Protein AF-W7ADB8-F1 (afdb_monomer)

Nearest PDB structures (foldseek):
  5okf-assembly1_A  TM=3.160E-01  e=1.031E+00  Homo sapiens
  8c2e-assembly1_A  TM=2.616E-01  e=1.172E+00  Homo sapiens
  6rrk-assembly2_A  TM=3.086E-01  e=1.955E+00  Homo sapiens
  6rrk-assembly1_B  TM=2.622E-01  e=8.690E+00  Homo sapiens

Radius of gyration: 23.46 Å; Cα contacts (8 Å, |Δi|>4): 551; chains: 1; bounding box: 58×45×73 Å

Solvent-accessible surface area (backbone atoms only — not comparable to full-atom values): 24424 Å² total; per-residue (Å²): 127,74,38,64,65,60,37,51,50,54,52,46,56,50,61,74,73,56,75,55,58,74,57,47,20,70,61,51,22,56,53,50,51,50,46,32,36,76,33,53,74,40,84,72,52,72,73,53,43,41,36,67,74,57,34,85,65,29,56,70,52,62,72,45,57,73,71,49,43,54,48,51,52,50,49,43,67,69,68,69,53,74,54,68,70,46,98,74,34,48,61,54,51,30,51,48,23,47,48,47,26,52,38,13,61,35,67,42,84,71,62,63,63,59,52,37,52,52,47,52,47,37,45,52,51,50,52,55,52,51,63,76,42,48,90,50,48,41,55,64,93,74,69,91,62,70,91,52,40,48,74,34,50,57,23,30,36,30,57,90,75,52,83,66,66,57,70,52,51,46,48,25,40,23,24,39,35,43,22,50,49,36,26,66,64,54,83,44,74,58,51,54,51,41,49,47,45,46,59,68,53,45,68,64,37,83,68,41,66,41,59,35,45,19,44,35,52,37,25,51,51,30,35,53,46,46,46,38,69,46,62,41,87,46,66,70,56,52,49,50,58,60,71,45,44,44,61,47,48,48,36,30,68,71,21,55,90,56,52,51,75,52,45,48,52,46,40,46,45,30,54,45,52,40,44,69,70,70,45,89,43,67,68,63,64,67,62,35,50,72,69,48,47,51,53,52,49,54,54,67,65,53,77,61,74,62,61,65,99,72,82,69,90,48,66,68,59,52,49,53,31,52,54,41,38,77,67,72,54,57,41,40,89,42,78,47,76,56,81,80,45,71,39,58,35,29,12,75,88,73,30,30,35,52,43,83,59,47,57,93,62,59,48,78,78,44,83,93,64,46,42,30,68,60,48,50,53,50,53,51,34,48,70,76,62,31,46,51,30,37,50,59,58,54,85,43,42,69,41,51,76,32,92,93,39,23,62,61,44,43,53,54,23,68,77,61,60,42,60,61,64,64,64,79,79,69,46,65,95,87,70,72,80,78,79,76,87,124

Mean predicted aligned error: 8.96 Å

Organism: NCBI:txid1237626

pLDDT: mean 80.41, std 14.36, range [29.03, 97.69]

Sequence (438 aa):
MKDINGLKSAILNYADSVEDLVQSRKEHEAKVKAIFEEYWGGYPKEDEMVRVCMGSRGKDILNAELANIKRYVQDRHASGNKSEVEKGNEQHFLHRTKFLKFLTTCGIRVPSKVLLYYVLEAVTQLRIHLERNKGDIIKHDAVTKREKYVRINSYYYDQEKVHIPFMSLYRSLSNVLYSVSENRIESIETYEHVRDEVVQNYMNIDDVMRKAPAFLNISVFFFLVNSYIYLGKNIKLKNICIDVLNPYVSAISEDEMNISSDDTFYLILALRLYFSSFSYNSEILNQLSTYNKHFVSSILSLPNQSDGLYTDQNAKYVYITEFLNRQDKSVELKKVYVPPFGYSLTSLKNLTVYILDSAGQYYANEVATLRSCVFWRYYLAAKDGFTLVRLCQKEDYADLFTEGKRDEVLQTAISKDYIYDCDELVRPPGHKHAEGKG

Secondary structure (DSSP, 8-state):
---HHHHHHHHHHHHHH-SSTTTSHHHHHHHHHHHHHHHHSSPPPHHHHHHHHH-TTHHHHHTS-HHHHHHHHHHHHHTT---TTSTTHHHHHHHHHHHHHHHHHTT-PPPHHHHHHHHHHHHHHHHHHHHHTTTTEEEGGG-S-GGGEEEETTEEEETTT--S-HHHHHHHHHHHHHHHHHS---SSHHHHHHHHHIIIIITTSTTHHHHS-HHHHHHHHHHHHHHHHHS---HHHHHHHHHHHHHHHHHHHTTGGG--HHHHHHHHHHHHHHHHHH-S-HHHHHHS-HHHHHHHHHHHHS--TTS-S--S--HHHHHHHHHHHHTT---B---EEETTEEES-EETTTTEEEE---GGG--SS-TTT--HHHHHHHHHHHHTTPEEEESS-TTTTTGGGSTTTHHHHHHHHHHHT-B---GGGTSPTT--------

Structure (mmCIF, N/CA/C/O backbone):
data_AF-W7ADB8-F1
#
_entry.id   AF-W7ADB8-F1
#
loop_
_atom_site.group_PDB
_atom_site.id
_atom_site.type_symbol
_atom_site.label_atom_id
_atom_site.label_alt_id
_atom_site.label_comp_id
_atom_site.label_asym_id
_atom_site.label_entity_id
_atom_site.label_seq_id
_atom_site.pdbx_PDB_ins_code
_atom_site.Cartn_x
_atom_site.Cartn_y
_atom_site.Cartn_z
_atom_site.occupancy
_atom_site.B_iso_or_equiv
_atom_site.auth_seq_id
_atom_site.auth_comp_id
_atom_site.auth_asym_id
_atom_site.auth_atom_id
_atom_site.pdbx_PDB_model_num
ATOM 1 N N . MET A 1 1 ? 30.240 9.112 12.925 1.00 58.06 1 MET A N 1
ATOM 2 C CA . MET A 1 1 ? 29.582 8.298 13.977 1.00 58.06 1 MET A CA 1
ATOM 3 C C . MET A 1 1 ? 28.116 8.193 13.586 1.00 58.06 1 MET A C 1
ATOM 5 O O . MET A 1 1 ? 27.571 9.216 13.210 1.00 58.06 1 MET A O 1
ATOM 9 N N . LYS A 1 2 ? 27.512 6.996 13.566 1.00 81.62 2 LYS A N 1
ATOM 10 C CA . LYS A 1 2 ? 26.126 6.813 13.087 1.00 81.62 2 LYS A CA 1
ATOM 11 C C . LYS A 1 2 ? 25.137 7.461 14.065 1.00 81.62 2 LYS A C 1
ATOM 13 O O . LYS A 1 2 ? 25.035 6.987 15.197 1.00 81.62 2 LYS A O 1
ATOM 18 N N . ASP A 1 3 ? 24.422 8.503 13.640 1.00 85.69 3 ASP A N 1
ATOM 19 C CA . ASP A 1 3 ? 23.448 9.221 14.474 1.00 85.69 3 ASP A CA 1
ATOM 20 C C . ASP A 1 3 ? 22.011 8.777 14.157 1.00 85.69 3 ASP A C 1
ATOM 22 O O . ASP A 1 3 ? 21.367 9.272 13.236 1.00 85.69 3 ASP A O 1
ATOM 26 N N . ILE A 1 4 ? 21.493 7.823 14.942 1.00 87.12 4 ILE A N 1
ATOM 27 C CA . ILE A 1 4 ? 20.123 7.297 14.782 1.00 87.12 4 ILE A CA 1
ATOM 28 C C . ILE A 1 4 ? 19.074 8.381 15.038 1.00 87.12 4 ILE A C 1
ATOM 30 O O . ILE A 1 4 ? 18.033 8.392 14.381 1.00 87.12 4 ILE A O 1
ATOM 34 N N . ASN A 1 5 ? 19.304 9.241 16.029 1.00 87.38 5 ASN A N 1
ATOM 35 C CA . ASN A 1 5 ? 18.296 10.201 16.458 1.00 87.38 5 ASN A CA 1
ATOM 36 C C . ASN A 1 5 ? 18.239 11.373 15.478 1.00 87.38 5 ASN A C 1
ATOM 38 O O . ASN A 1 5 ? 17.141 11.742 15.067 1.00 87.38 5 ASN A O 1
ATOM 42 N N . GLY A 1 6 ? 19.394 11.882 15.037 1.00 89.81 6 GLY A N 1
ATOM 43 C CA . GLY A 1 6 ? 19.478 12.862 13.954 1.00 89.81 6 GLY A CA 1
ATOM 44 C C . GLY A 1 6 ? 18.850 12.345 12.663 1.00 89.81 6 GLY A C 1
ATOM 45 O O . GLY A 1 6 ? 17.984 13.013 12.106 1.00 89.81 6 GLY A O 1
ATOM 46 N N . LEU A 1 7 ? 19.169 11.106 12.263 1.00 91.88 7 LEU A N 1
ATOM 47 C CA . LEU A 1 7 ? 18.576 10.449 11.093 1.00 91.88 7 LEU A CA 1
ATOM 48 C C . LEU A 1 7 ? 17.040 10.415 11.160 1.00 91.88 7 LEU A C 1
ATOM 50 O O . LEU A 1 7 ? 16.361 10.804 10.211 1.00 91.88 7 LEU A O 1
ATOM 54 N N . LYS A 1 8 ? 16.475 9.941 12.279 1.00 91.31 8 LYS A N 1
ATOM 55 C CA . LYS A 1 8 ? 15.016 9.851 12.456 1.00 91.31 8 LYS A CA 1
ATOM 56 C C . LYS A 1 8 ? 14.352 11.214 12.403 1.00 91.31 8 LYS A C 1
ATOM 58 O O . LYS A 1 8 ? 13.340 11.357 11.724 1.00 91.31 8 LYS A O 1
ATOM 63 N N . SER A 1 9 ? 14.913 12.186 13.116 1.00 91.69 9 SER A N 1
ATOM 64 C CA . SER A 1 9 ? 14.389 13.547 13.155 1.00 91.69 9 SER A CA 1
ATOM 65 C C . SER A 1 9 ? 14.440 14.192 11.774 1.00 91.69 9 SER A C 1
ATOM 67 O O . SER A 1 9 ? 13.451 14.774 11.351 1.00 91.69 9 SER A O 1
ATOM 69 N N . ALA A 1 10 ? 15.534 14.028 11.025 1.00 93.12 10 ALA A N 1
ATOM 70 C CA . ALA A 1 10 ? 15.657 14.555 9.668 1.00 93.12 10 ALA A CA 1
ATOM 71 C C . ALA A 1 10 ? 14.612 13.951 8.714 1.00 93.12 10 ALA A C 1
ATOM 73 O O . ALA A 1 10 ? 13.956 14.683 7.975 1.00 93.12 10 ALA A O 1
ATOM 74 N N . ILE A 1 11 ? 14.410 12.629 8.764 1.00 92.75 11 ILE A N 1
ATOM 75 C CA . ILE A 1 11 ? 13.408 11.948 7.933 1.00 92.75 11 ILE A CA 1
ATOM 76 C C . ILE A 1 11 ? 11.986 12.360 8.328 1.00 92.75 11 ILE A C 1
ATOM 78 O O . ILE A 1 11 ? 11.174 12.619 7.447 1.00 92.75 11 ILE A O 1
ATOM 82 N N . LEU A 1 12 ? 11.673 12.437 9.625 1.00 91.88 12 LEU A N 1
ATOM 83 C CA . LEU A 1 12 ? 10.344 12.842 10.092 1.00 91.88 12 LEU A CA 1
ATOM 84 C C . LEU A 1 12 ? 10.041 14.308 9.770 1.00 91.88 12 LEU A C 1
ATOM 86 O O . LEU A 1 12 ? 8.970 14.584 9.245 1.00 91.88 12 LEU A O 1
ATOM 90 N N . ASN A 1 13 ? 10.997 15.216 9.978 1.00 92.94 13 ASN A N 1
ATOM 91 C CA . ASN A 1 13 ? 10.845 16.625 9.610 1.00 92.94 13 ASN A CA 1
ATOM 92 C C . ASN A 1 13 ? 10.606 16.783 8.105 1.00 92.94 13 ASN A C 1
ATOM 94 O O . ASN A 1 13 ? 9.764 17.573 7.685 1.00 92.94 13 ASN A O 1
ATOM 98 N N . TYR A 1 14 ? 11.319 16.008 7.281 1.00 93.19 14 TYR A N 1
ATOM 99 C CA . TYR A 1 14 ? 11.064 15.990 5.846 1.00 93.19 14 TYR A CA 1
ATOM 100 C C . TYR A 1 14 ? 9.671 15.428 5.531 1.00 93.19 14 TYR A C 1
ATOM 102 O O . TYR A 1 14 ? 8.937 16.032 4.756 1.00 93.19 14 TYR A O 1
ATOM 110 N N . ALA A 1 15 ? 9.264 14.340 6.188 1.00 88.38 15 ALA A N 1
ATOM 111 C CA . ALA A 1 15 ? 7.934 13.753 6.039 1.00 88.38 15 ALA A CA 1
ATOM 112 C C . ALA A 1 15 ? 6.794 14.691 6.467 1.00 88.38 15 ALA A C 1
ATOM 114 O O . ALA A 1 15 ? 5.682 14.558 5.966 1.00 88.38 15 ALA A O 1
ATOM 115 N N . ASP A 1 16 ? 7.043 15.614 7.396 1.00 88.19 16 ASP A N 1
ATOM 116 C CA . ASP A 1 16 ? 6.096 16.660 7.796 1.00 88.19 16 ASP A CA 1
ATOM 117 C C . ASP A 1 16 ? 6.007 17.804 6.772 1.00 88.19 16 ASP A C 1
ATOM 119 O O . ASP A 1 16 ? 4.997 18.498 6.730 1.00 88.19 16 ASP A O 1
ATOM 123 N N . SER A 1 17 ? 7.034 17.992 5.936 1.00 86.75 17 SER A N 1
ATOM 124 C CA . SER A 1 17 ? 7.093 19.056 4.919 1.00 86.75 17 SER A CA 1
ATOM 125 C C . SER A 1 17 ? 6.595 18.654 3.527 1.00 86.75 17 SER A C 1
ATOM 127 O O . SER A 1 17 ? 6.564 19.490 2.628 1.00 86.75 17 SER A O 1
ATOM 129 N N . VAL A 1 18 ? 6.271 17.376 3.326 1.00 85.25 18 VAL A N 1
ATOM 130 C CA . VAL A 1 18 ? 5.942 16.813 2.013 1.00 85.25 18 VAL A CA 1
ATOM 131 C C . VAL A 1 18 ? 4.432 16.668 1.855 1.00 85.25 18 VAL A C 1
ATOM 133 O O . VAL A 1 18 ? 3.766 16.065 2.695 1.00 85.25 18 VAL A O 1
ATOM 136 N N . GLU A 1 19 ? 3.925 17.158 0.728 1.00 75.38 19 GLU A N 1
ATOM 137 C CA . GLU A 1 19 ? 2.593 16.852 0.207 1.00 75.38 19 GLU A CA 1
ATOM 138 C C . GLU A 1 19 ? 2.703 15.782 -0.895 1.00 75.38 19 GLU A C 1
ATOM 140 O O . GLU A 1 19 ? 3.759 15.624 -1.508 1.00 75.38 19 GLU A O 1
ATOM 145 N N . ASP A 1 20 ? 1.629 15.023 -1.128 1.00 74.44 20 ASP A N 1
ATOM 146 C CA . ASP A 1 20 ? 1.529 14.019 -2.204 1.00 74.44 20 ASP A CA 1
ATOM 147 C C . ASP A 1 20 ? 2.674 12.987 -2.254 1.00 74.44 20 ASP A C 1
ATOM 149 O O . ASP A 1 20 ? 3.171 12.605 -3.324 1.00 74.44 20 ASP A O 1
ATOM 153 N N . LEU A 1 21 ? 3.059 12.477 -1.078 1.00 81.44 21 LEU A N 1
ATOM 154 C CA . LEU A 1 21 ? 4.158 11.525 -0.881 1.00 81.44 21 LEU A CA 1
ATOM 155 C C . LEU A 1 21 ? 4.112 10.353 -1.868 1.00 81.44 21 LEU A C 1
ATOM 157 O O . LEU A 1 21 ? 5.137 9.891 -2.372 1.00 81.44 21 LEU A O 1
ATOM 161 N N . VAL A 1 22 ? 2.919 9.829 -2.126 1.00 80.44 22 VAL A N 1
ATOM 162 C CA . VAL A 1 22 ? 2.746 8.626 -2.937 1.00 80.44 22 VAL A CA 1
ATOM 163 C C . VAL A 1 22 ? 2.912 8.918 -4.433 1.00 80.44 22 VAL A C 1
ATOM 165 O O . VAL A 1 22 ? 3.391 8.053 -5.178 1.00 80.44 22 VAL A O 1
ATOM 168 N N . GLN A 1 23 ? 2.566 10.133 -4.867 1.00 74.44 23 GLN A N 1
ATOM 169 C CA . GLN A 1 23 ? 2.666 10.581 -6.259 1.00 74.44 23 GLN A CA 1
ATOM 170 C C . GLN A 1 23 ? 4.117 10.922 -6.622 1.00 74.44 23 GLN A C 1
ATOM 172 O O . GLN A 1 23 ? 4.631 10.466 -7.643 1.00 74.44 23 GLN A O 1
ATOM 177 N N . SER A 1 24 ? 4.819 11.610 -5.720 1.00 75.19 24 SER A N 1
ATOM 178 C CA . SER A 1 24 ? 6.210 12.048 -5.899 1.00 75.19 24 SER A CA 1
ATOM 179 C C . SER A 1 24 ? 7.231 11.119 -5.229 1.00 75.19 24 SER A C 1
ATOM 181 O O . SER A 1 24 ? 8.389 11.480 -5.015 1.00 75.19 24 SER A O 1
ATOM 183 N N . ARG A 1 25 ? 6.847 9.862 -4.952 1.00 81.50 25 ARG A N 1
ATOM 184 C CA . ARG A 1 25 ? 7.648 8.877 -4.193 1.00 81.50 25 ARG A CA 1
ATOM 185 C C . ARG A 1 25 ? 9.099 8.712 -4.665 1.00 81.50 25 ARG A C 1
ATOM 187 O O . ARG A 1 25 ? 9.971 8.400 -3.860 1.00 81.50 25 ARG A O 1
ATOM 194 N N . LYS A 1 26 ? 9.370 8.921 -5.960 1.00 76.31 26 LYS A N 1
ATOM 195 C CA . LYS A 1 26 ? 10.722 8.846 -6.549 1.00 76.31 26 LYS A CA 1
ATOM 196 C C . LYS A 1 26 ? 11.628 9.979 -6.060 1.00 76.31 26 LYS A C 1
ATOM 198 O O . LYS A 1 26 ? 12.789 9.743 -5.737 1.00 76.31 26 LYS A O 1
ATOM 203 N N . GLU A 1 27 ? 11.102 11.200 -6.015 1.00 82.44 27 GLU A N 1
ATOM 204 C CA . GLU A 1 27 ? 11.827 12.366 -5.507 1.00 82.44 27 GLU A CA 1
ATOM 205 C C . GLU A 1 27 ? 12.111 12.199 -4.012 1.00 82.44 27 GLU A C 1
ATOM 207 O O . GLU A 1 27 ? 13.248 12.361 -3.560 1.00 82.44 27 GLU A O 1
ATOM 212 N N . HIS A 1 28 ? 11.092 11.776 -3.263 1.00 86.62 28 HIS A N 1
ATOM 213 C CA . HIS A 1 28 ? 11.204 11.570 -1.823 1.00 86.62 28 HIS A CA 1
ATOM 214 C C . HIS A 1 28 ? 12.206 10.476 -1.475 1.00 86.62 28 HIS A C 1
ATOM 216 O O . HIS A 1 28 ? 13.013 10.654 -0.567 1.00 86.62 28 HIS A O 1
ATOM 222 N N . GLU A 1 29 ? 12.247 9.383 -2.232 1.00 86.31 29 GLU A N 1
ATOM 223 C CA . GLU A 1 29 ? 13.272 8.361 -2.055 1.00 86.31 29 GLU A CA 1
ATOM 224 C C . GLU A 1 29 ? 14.688 8.913 -2.222 1.00 86.31 29 GLU A C 1
ATOM 226 O O . GLU A 1 29 ? 15.544 8.643 -1.377 1.00 86.31 29 GLU A O 1
ATOM 231 N N . ALA A 1 30 ? 14.958 9.651 -3.305 1.00 84.88 30 ALA A N 1
ATOM 232 C CA . ALA A 1 30 ? 16.285 10.211 -3.547 1.00 84.88 30 ALA A CA 1
ATOM 233 C C . ALA A 1 30 ? 16.707 11.113 -2.380 1.00 84.88 30 ALA A C 1
ATOM 235 O O . ALA A 1 30 ? 17.837 11.021 -1.892 1.00 84.88 30 ALA A O 1
ATOM 236 N N . LYS A 1 31 ? 15.766 11.916 -1.870 1.00 90.12 31 LYS A N 1
ATOM 237 C CA . LYS A 1 31 ? 15.990 12.758 -0.698 1.00 90.12 31 LYS A CA 1
ATOM 238 C C . LYS A 1 31 ? 16.273 11.934 0.558 1.00 90.12 31 LYS A C 1
ATOM 240 O O . LYS A 1 31 ? 17.243 12.218 1.254 1.00 90.12 31 LYS A O 1
ATOM 245 N N . VAL A 1 32 ? 15.487 10.897 0.841 1.00 89.94 32 VAL A N 1
ATOM 246 C CA . VAL A 1 32 ? 15.683 10.057 2.032 1.00 89.94 32 VAL A CA 1
ATOM 247 C C . VAL A 1 32 ? 16.995 9.281 1.958 1.00 89.94 32 VAL A C 1
ATOM 249 O O . VAL A 1 32 ? 17.701 9.192 2.958 1.00 89.94 32 VAL A O 1
ATOM 252 N N . LYS A 1 33 ? 17.377 8.770 0.784 1.00 88.25 33 LYS A N 1
ATOM 253 C CA . LYS A 1 33 ? 18.684 8.131 0.580 1.00 88.25 33 LYS A CA 1
ATOM 254 C C . LYS A 1 33 ? 19.840 9.091 0.845 1.00 88.25 33 LYS A C 1
ATOM 256 O O . LYS A 1 33 ? 20.799 8.687 1.492 1.00 88.25 33 LYS A O 1
ATOM 261 N N . ALA A 1 34 ? 19.730 10.351 0.423 1.00 89.56 34 ALA A N 1
ATOM 262 C CA . ALA A 1 34 ? 20.723 11.373 0.752 1.00 89.56 34 ALA A CA 1
ATOM 263 C C . ALA A 1 34 ? 20.801 11.636 2.268 1.00 89.56 34 ALA A C 1
ATOM 265 O O . ALA A 1 34 ? 21.897 11.748 2.807 1.00 89.56 34 ALA A O 1
ATOM 266 N N . ILE A 1 35 ? 19.661 11.649 2.972 1.00 93.31 35 ILE A N 1
ATOM 267 C CA . ILE A 1 35 ? 19.635 11.758 4.441 1.00 93.31 35 ILE A CA 1
ATOM 268 C C . ILE A 1 35 ? 20.310 10.532 5.091 1.00 93.31 35 ILE A C 1
ATOM 270 O O . ILE A 1 35 ? 21.076 10.676 6.042 1.00 93.31 35 ILE A O 1
ATOM 274 N N . PHE A 1 36 ? 20.085 9.316 4.582 1.00 91.44 36 PHE A N 1
ATOM 275 C CA . PHE A 1 36 ? 20.822 8.135 5.051 1.00 91.44 36 PHE A CA 1
ATOM 276 C C . PHE A 1 36 ? 22.328 8.263 4.805 1.00 91.44 36 PHE A C 1
ATOM 278 O O . PHE A 1 36 ? 23.111 7.950 5.696 1.00 91.44 36 PHE A O 1
ATOM 285 N N . GLU A 1 37 ? 22.746 8.749 3.639 1.00 90.06 37 GLU A N 1
ATOM 286 C CA . GLU A 1 37 ? 24.164 8.971 3.347 1.00 90.06 37 GLU A CA 1
ATOM 287 C C . GLU A 1 37 ? 24.796 9.950 4.351 1.00 90.06 37 GLU A C 1
ATOM 289 O O . GLU A 1 37 ? 25.823 9.637 4.950 1.00 90.06 37 GLU A O 1
ATOM 294 N N . GLU A 1 38 ? 24.133 11.075 4.628 1.00 92.38 38 GLU A N 1
ATOM 295 C CA . GLU A 1 38 ? 24.606 12.119 5.547 1.00 92.38 38 GLU A CA 1
ATOM 296 C C . GLU A 1 38 ? 24.726 11.634 7.006 1.00 92.38 38 GLU A C 1
ATOM 298 O O . GLU A 1 38 ? 25.762 11.824 7.644 1.00 92.38 38 GLU A O 1
ATOM 303 N N . TYR A 1 39 ? 23.688 10.982 7.545 1.00 90.75 39 TYR A N 1
ATOM 304 C CA . TYR A 1 39 ? 23.617 10.635 8.977 1.00 90.75 39 TYR A CA 1
ATOM 305 C C . TYR A 1 39 ? 24.101 9.210 9.298 1.00 90.75 39 TYR A C 1
ATOM 307 O O . TYR A 1 39 ? 24.416 8.894 10.455 1.00 90.75 39 TYR A O 1
ATOM 315 N N . TRP A 1 40 ? 24.149 8.324 8.298 1.00 87.88 40 TRP A N 1
ATOM 316 C CA . TRP A 1 40 ? 24.483 6.903 8.458 1.00 87.88 40 TRP A CA 1
ATOM 317 C C . TRP A 1 40 ? 25.748 6.465 7.709 1.00 87.88 40 TRP A C 1
ATOM 319 O O . TRP A 1 40 ? 26.310 5.423 8.066 1.00 87.88 40 TRP A O 1
ATOM 329 N N . GLY A 1 41 ? 26.219 7.247 6.728 1.00 85.38 41 GLY A N 1
ATOM 330 C CA . GLY A 1 41 ? 27.351 6.892 5.864 1.00 85.38 41 GLY A CA 1
ATOM 331 C C . GLY A 1 41 ? 27.033 5.739 4.910 1.00 85.38 41 GLY A C 1
ATOM 332 O O . GLY A 1 41 ? 27.868 4.855 4.719 1.00 85.38 41 GLY A O 1
ATOM 333 N N . GLY A 1 42 ? 25.789 5.680 4.431 1.00 84.44 42 GLY A N 1
ATOM 334 C CA . GLY A 1 42 ? 25.303 4.658 3.507 1.00 84.44 42 GLY A CA 1
ATOM 335 C C . GLY A 1 42 ? 23.965 4.046 3.914 1.00 84.44 42 GLY A C 1
ATOM 336 O O . GLY A 1 42 ? 23.373 4.376 4.943 1.00 84.44 42 GLY A O 1
ATOM 337 N N . TYR A 1 43 ? 23.480 3.107 3.104 1.00 81.56 43 TYR A N 1
ATOM 338 C CA . TYR A 1 43 ? 22.216 2.420 3.366 1.00 81.56 43 TYR A CA 1
ATOM 339 C C . TYR A 1 43 ? 22.367 1.348 4.469 1.00 81.56 43 TYR A C 1
ATOM 341 O O . TYR A 1 43 ? 23.327 0.570 4.424 1.00 81.56 43 TYR A O 1
ATOM 349 N N . PRO A 1 44 ? 21.454 1.261 5.460 1.00 82.69 44 PRO A N 1
ATOM 350 C CA . PRO A 1 44 ? 21.586 0.299 6.551 1.00 82.69 44 PRO A CA 1
ATOM 351 C C . PRO A 1 44 ? 21.440 -1.144 6.064 1.00 82.69 44 PRO A C 1
ATOM 353 O O . PRO A 1 44 ? 20.574 -1.453 5.244 1.00 82.69 44 PRO A O 1
ATOM 356 N N . LYS A 1 45 ? 22.221 -2.055 6.652 1.00 83.56 45 LYS A N 1
ATOM 357 C CA . LYS A 1 45 ? 21.936 -3.498 6.571 1.00 83.56 45 LYS A CA 1
ATOM 358 C C . LYS A 1 45 ? 20.658 -3.838 7.345 1.00 83.56 45 LYS A C 1
ATOM 360 O O . LYS A 1 45 ? 20.184 -3.041 8.151 1.00 83.56 45 LYS A O 1
ATOM 365 N N . GLU A 1 46 ? 20.105 -5.031 7.139 1.00 79.56 46 GLU A N 1
ATOM 366 C CA . GLU A 1 46 ? 18.831 -5.439 7.752 1.00 79.56 46 GLU A CA 1
ATOM 367 C C . GLU A 1 46 ? 18.839 -5.338 9.290 1.00 79.56 46 GLU A C 1
ATOM 369 O O . GLU A 1 46 ? 17.931 -4.767 9.894 1.00 79.56 46 GLU A O 1
ATOM 374 N N . ASP A 1 47 ? 19.904 -5.810 9.935 1.00 80.94 47 ASP A N 1
ATOM 375 C CA . ASP A 1 47 ? 20.065 -5.774 11.389 1.00 80.94 47 ASP A CA 1
ATOM 376 C C . ASP A 1 47 ? 20.242 -4.339 11.923 1.00 80.94 47 ASP A C 1
ATOM 378 O O . ASP A 1 47 ? 19.790 -3.994 13.020 1.00 80.94 47 ASP A O 1
ATOM 382 N N . GLU A 1 48 ? 20.875 -3.473 11.137 1.00 86.88 48 GLU A N 1
ATOM 383 C CA . GLU A 1 48 ? 20.962 -2.044 11.411 1.00 86.88 48 GLU A CA 1
ATOM 384 C C . GLU A 1 48 ? 19.604 -1.360 11.248 1.00 86.88 48 GLU A C 1
ATOM 386 O O . GLU A 1 48 ? 19.249 -0.516 12.073 1.00 86.88 48 GLU A O 1
ATOM 391 N N . MET A 1 49 ? 18.815 -1.772 10.253 1.00 88.75 49 MET A N 1
ATOM 392 C CA . MET A 1 49 ? 17.464 -1.273 10.017 1.00 88.75 49 MET A CA 1
ATOM 393 C C . MET A 1 49 ? 16.523 -1.631 11.172 1.00 88.75 49 MET A C 1
ATOM 395 O O . MET A 1 49 ? 15.718 -0.792 11.575 1.00 88.75 49 MET A O 1
ATOM 399 N N . VAL A 1 50 ? 16.672 -2.810 11.793 1.00 87.56 50 VAL A N 1
ATOM 400 C CA . VAL A 1 50 ? 15.971 -3.149 13.049 1.00 87.56 50 VAL A CA 1
ATOM 401 C C . VAL A 1 50 ? 16.286 -2.124 14.138 1.00 87.56 50 VAL A C 1
ATOM 403 O O . VAL A 1 50 ? 15.377 -1.612 14.794 1.00 87.56 50 VAL A O 1
ATOM 406 N N . ARG A 1 51 ? 17.566 -1.775 14.319 1.00 85.25 51 ARG A N 1
ATOM 407 C CA . ARG A 1 51 ? 17.989 -0.790 15.326 1.00 85.25 51 ARG A CA 1
ATOM 408 C C . ARG A 1 51 ? 17.445 0.605 15.016 1.00 85.25 51 ARG A C 1
ATOM 410 O O . ARG A 1 51 ? 17.037 1.313 15.936 1.00 85.25 51 ARG A O 1
ATOM 417 N N . VAL A 1 52 ? 17.407 0.993 13.743 1.00 88.56 52 VAL A N 1
ATOM 418 C CA . VAL A 1 52 ? 16.770 2.244 13.316 1.00 88.56 52 VAL A CA 1
ATOM 419 C C . VAL A 1 52 ? 15.276 2.195 13.652 1.00 88.56 52 VAL A C 1
ATOM 421 O O . VAL A 1 52 ? 14.783 3.080 14.336 1.00 88.56 52 VAL A O 1
ATOM 424 N N . CYS A 1 53 ? 14.548 1.139 13.309 1.00 88.62 53 CYS A N 1
ATOM 425 C CA . CYS A 1 53 ? 13.092 1.102 13.477 1.00 88.62 53 CYS A CA 1
ATOM 426 C C . CYS A 1 53 ? 12.612 0.882 14.925 1.00 88.62 53 CYS A C 1
ATOM 428 O O . CYS A 1 53 ? 11.553 1.382 15.305 1.00 88.62 53 CYS A O 1
ATOM 430 N N . MET A 1 54 ? 13.361 0.139 15.745 1.00 84.62 54 MET A N 1
ATOM 431 C CA . MET A 1 54 ? 12.922 -0.310 17.079 1.00 84.62 54 MET A CA 1
ATOM 432 C C . MET A 1 54 ? 13.850 0.111 18.228 1.00 84.62 54 MET A C 1
ATOM 434 O O . MET A 1 54 ? 13.496 -0.048 19.395 1.00 84.62 54 MET A O 1
ATOM 438 N N . GLY A 1 55 ? 15.017 0.686 17.931 1.00 80.81 55 GLY A N 1
ATOM 439 C CA . GLY A 1 55 ? 16.023 1.032 18.937 1.00 80.81 55 GLY A CA 1
ATOM 440 C C . GLY A 1 55 ? 16.868 -0.167 19.381 1.00 80.81 55 GLY A C 1
ATOM 441 O O . GLY A 1 55 ? 16.868 -1.224 18.751 1.00 80.81 55 GLY A O 1
ATOM 442 N N . SER A 1 56 ? 17.620 0.002 20.472 1.00 71.88 56 SER A N 1
ATOM 443 C CA . SER A 1 56 ? 18.617 -0.974 20.942 1.00 71.88 56 SER A CA 1
ATOM 444 C C . SER A 1 56 ? 18.026 -2.327 21.351 1.00 71.88 56 SER A C 1
ATOM 446 O O . SER A 1 56 ? 18.616 -3.351 21.032 1.00 71.88 56 SER A O 1
ATOM 448 N N . ARG A 1 57 ? 16.842 -2.342 21.976 1.00 68.56 57 ARG A N 1
ATOM 449 C CA . ARG A 1 57 ? 16.153 -3.573 22.417 1.00 68.56 57 ARG A CA 1
ATOM 450 C C . ARG A 1 57 ? 15.423 -4.319 21.296 1.00 68.56 57 ARG A C 1
ATOM 452 O O . ARG A 1 57 ? 14.942 -5.425 21.510 1.00 68.56 57 ARG A O 1
ATOM 459 N N . GLY A 1 58 ? 15.320 -3.726 20.103 1.00 71.88 58 GLY A N 1
ATOM 460 C CA . GLY A 1 58 ? 14.594 -4.325 18.983 1.00 71.88 58 GLY A CA 1
ATOM 461 C C . GLY A 1 58 ? 15.180 -5.664 18.545 1.00 71.88 58 GLY A C 1
ATOM 462 O O . GLY A 1 58 ? 14.434 -6.601 18.286 1.00 71.88 58 GLY A O 1
ATOM 463 N N . LYS A 1 59 ? 16.513 -5.785 18.522 1.00 70.81 59 LYS A N 1
ATOM 464 C CA . LYS A 1 59 ? 17.185 -7.029 18.116 1.00 70.81 59 LYS A CA 1
ATOM 465 C C . LYS A 1 59 ? 16.839 -8.199 19.038 1.00 70.81 59 LYS A C 1
ATOM 467 O O . LYS A 1 59 ? 16.548 -9.280 18.541 1.00 70.81 59 LYS A O 1
ATOM 472 N N . ASP A 1 60 ? 16.790 -7.969 20.347 1.00 71.75 60 ASP A N 1
ATOM 473 C CA . ASP A 1 60 ? 16.493 -9.021 21.326 1.00 71.75 60 ASP A CA 1
ATOM 474 C C . ASP A 1 60 ? 15.059 -9.547 21.171 1.00 71.75 60 ASP A C 1
ATOM 476 O O . ASP A 1 60 ? 14.828 -10.752 21.225 1.00 71.75 60 ASP A O 1
ATOM 480 N N . ILE A 1 61 ? 14.105 -8.650 20.893 1.00 73.44 61 ILE A N 1
ATOM 481 C CA . ILE A 1 61 ? 12.697 -9.002 20.657 1.00 73.44 61 ILE A CA 1
ATOM 482 C C . ILE A 1 61 ? 12.550 -9.787 19.346 1.00 73.44 61 ILE A C 1
ATOM 484 O O . ILE A 1 61 ? 11.855 -10.799 19.300 1.00 73.44 61 ILE A O 1
ATOM 488 N N . LEU A 1 62 ? 13.202 -9.334 18.269 1.00 78.44 62 LEU A N 1
ATOM 489 C CA . LEU A 1 62 ? 13.020 -9.910 16.932 1.00 78.44 62 LEU A CA 1
ATOM 490 C C . LEU A 1 62 ? 13.861 -11.169 16.662 1.00 78.44 62 LEU A C 1
ATOM 492 O O . LEU A 1 62 ? 13.555 -11.910 15.723 1.00 78.44 62 LEU A O 1
ATOM 496 N N . ASN A 1 63 ? 14.898 -11.428 17.462 1.00 70.69 63 ASN A N 1
ATOM 497 C CA . ASN A 1 63 ? 15.672 -12.672 17.399 1.00 70.69 63 ASN A CA 1
ATOM 498 C C . ASN A 1 63 ? 14.896 -13.879 17.943 1.00 70.69 63 ASN A C 1
ATOM 500 O O . ASN A 1 63 ? 15.283 -15.015 17.681 1.00 70.69 63 ASN A O 1
ATOM 504 N N . ALA A 1 64 ? 13.794 -13.655 18.660 1.00 67.88 64 ALA A N 1
ATOM 505 C CA . ALA A 1 64 ? 12.924 -14.726 19.112 1.00 67.88 64 ALA A CA 1
ATOM 506 C C . ALA A 1 64 ? 12.099 -15.329 17.950 1.00 67.88 64 ALA A C 1
ATOM 508 O O . ALA A 1 64 ? 11.923 -14.724 16.882 1.00 67.88 64 ALA A O 1
ATOM 509 N N . GLU A 1 65 ? 11.579 -16.540 18.160 1.00 74.75 65 GLU A N 1
ATOM 510 C CA . GLU A 1 65 ? 10.556 -17.143 17.292 1.00 74.75 65 GLU A CA 1
ATOM 511 C C . GLU A 1 65 ? 9.321 -16.230 17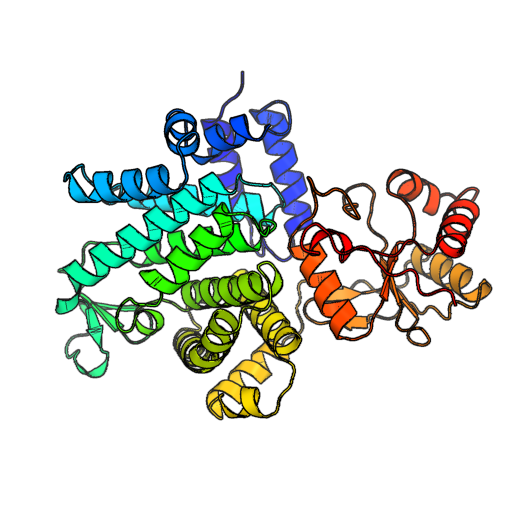.180 1.00 74.75 65 GLU A C 1
ATOM 513 O O . GLU A 1 65 ? 9.020 -15.461 18.096 1.00 74.75 65 GLU A O 1
ATOM 518 N N . LEU A 1 66 ? 8.565 -16.315 16.079 1.00 78.00 66 LEU A N 1
ATOM 519 C CA . LEU A 1 66 ? 7.410 -15.432 15.845 1.00 78.00 66 LEU A CA 1
ATOM 520 C C . LEU A 1 66 ? 6.361 -15.527 16.966 1.00 78.00 66 LEU A C 1
ATOM 522 O O . LEU A 1 66 ? 5.835 -14.503 17.412 1.00 78.00 66 LEU A O 1
ATOM 526 N N . ALA A 1 67 ? 6.127 -16.736 17.486 1.00 73.25 67 ALA A N 1
ATOM 527 C CA . ALA A 1 67 ? 5.253 -16.972 18.634 1.00 73.25 67 ALA A CA 1
ATOM 528 C C . ALA A 1 67 ? 5.695 -16.188 19.886 1.00 73.25 67 ALA A C 1
ATOM 530 O O . ALA A 1 67 ? 4.858 -15.698 20.648 1.00 73.25 67 ALA A O 1
ATOM 531 N N . ASN A 1 68 ? 7.003 -16.001 20.067 1.00 79.00 68 ASN A N 1
ATOM 532 C CA . ASN A 1 68 ? 7.566 -15.263 21.192 1.00 79.00 68 ASN A CA 1
ATOM 533 C C . ASN A 1 68 ? 7.436 -13.744 21.016 1.00 79.00 68 ASN A C 1
ATOM 535 O O . ASN A 1 68 ? 7.270 -13.053 22.016 1.00 79.00 68 ASN A O 1
ATOM 539 N N . ILE A 1 69 ? 7.416 -13.215 19.784 1.00 83.81 69 ILE A N 1
ATOM 540 C CA . ILE A 1 69 ? 7.100 -11.793 19.533 1.00 83.81 69 ILE A CA 1
ATOM 541 C C . ILE A 1 69 ? 5.657 -11.496 19.961 1.00 83.81 69 ILE A C 1
ATOM 543 O O . ILE A 1 69 ? 5.401 -10.517 20.662 1.00 83.81 69 ILE A O 1
ATOM 547 N N . LYS A 1 70 ? 4.709 -12.367 19.586 1.00 85.56 70 LYS A N 1
ATOM 548 C CA . LYS A 1 70 ? 3.301 -12.236 19.989 1.00 85.56 70 LYS A CA 1
ATOM 549 C C . LYS A 1 70 ? 3.132 -12.327 21.502 1.00 85.56 70 LYS A C 1
ATOM 551 O O . LYS A 1 70 ? 2.483 -11.463 22.088 1.00 85.56 70 LYS A O 1
ATOM 556 N N . ARG A 1 71 ? 3.745 -13.333 22.132 1.00 83.88 71 ARG A N 1
ATOM 557 C CA . ARG A 1 71 ? 3.712 -13.492 23.590 1.00 83.88 71 ARG A CA 1
ATOM 558 C C . ARG A 1 71 ? 4.332 -12.283 24.296 1.00 83.88 71 ARG A C 1
ATOM 560 O O . ARG A 1 71 ? 3.724 -11.764 25.218 1.00 83.88 71 ARG A O 1
ATOM 567 N N . TYR A 1 72 ? 5.459 -11.763 23.806 1.00 84.00 72 TYR A N 1
ATOM 568 C CA . TYR A 1 72 ? 6.087 -10.553 24.346 1.00 84.00 72 TYR A CA 1
ATOM 569 C C . TYR A 1 72 ? 5.135 -9.349 24.357 1.00 84.00 72 TYR A C 1
ATOM 571 O O . TYR A 1 72 ? 5.013 -8.672 25.378 1.00 84.00 72 TYR A O 1
ATOM 579 N N . VAL A 1 73 ? 4.435 -9.094 23.244 1.00 84.75 73 VAL A N 1
ATOM 580 C CA . VAL A 1 73 ? 3.434 -8.016 23.162 1.00 84.75 73 VAL A CA 1
ATOM 581 C C . VAL A 1 73 ? 2.308 -8.261 24.171 1.00 84.75 73 VAL A C 1
ATOM 583 O O . VAL A 1 73 ? 1.978 -7.376 24.957 1.00 84.75 73 VAL A O 1
ATOM 586 N N . GLN A 1 74 ? 1.751 -9.473 24.215 1.00 83.88 74 GLN A N 1
ATOM 587 C CA . GLN A 1 74 ? 0.655 -9.817 25.128 1.00 83.88 74 GLN A CA 1
ATOM 588 C C . GLN A 1 74 ? 1.050 -9.690 26.608 1.00 83.88 74 GLN A C 1
ATOM 590 O O . GLN A 1 74 ? 0.328 -9.056 27.379 1.00 83.88 74 GLN A O 1
ATOM 595 N N . ASP A 1 75 ? 2.207 -10.223 26.998 1.00 82.31 75 ASP A N 1
ATOM 596 C CA . ASP A 1 75 ? 2.719 -10.193 28.372 1.00 82.31 75 ASP A CA 1
ATOM 597 C C . ASP A 1 75 ? 3.009 -8.760 28.831 1.00 82.31 75 ASP A C 1
ATOM 599 O O . ASP A 1 75 ? 2.745 -8.396 29.982 1.00 82.31 75 ASP A O 1
ATOM 603 N N . ARG A 1 76 ? 3.494 -7.903 27.923 1.00 79.62 76 ARG A N 1
ATOM 604 C CA . ARG A 1 76 ? 3.695 -6.475 28.199 1.00 79.62 76 ARG A CA 1
ATOM 605 C C . ARG A 1 76 ? 2.380 -5.785 28.569 1.00 79.62 76 ARG A C 1
ATOM 607 O O . ARG A 1 76 ? 2.359 -5.021 29.529 1.00 79.62 76 ARG A O 1
ATOM 614 N N . HIS A 1 77 ? 1.291 -6.084 27.861 1.00 75.06 77 HIS A N 1
ATOM 615 C CA . HIS A 1 77 ? -0.035 -5.521 28.153 1.00 75.06 77 HIS A CA 1
ATOM 616 C C . HIS A 1 77 ? -0.719 -6.173 29.366 1.00 75.06 77 HIS A C 1
ATOM 618 O O . HIS A 1 77 ? -1.486 -5.507 30.062 1.00 75.06 77 HIS A O 1
ATOM 624 N N . ALA A 1 78 ? -0.433 -7.447 29.656 1.00 72.88 78 ALA A N 1
ATOM 625 C CA . ALA A 1 78 ? -0.998 -8.182 30.792 1.00 72.88 78 ALA A CA 1
ATOM 626 C C . ALA A 1 78 ? -0.330 -7.844 32.136 1.00 72.88 78 ALA A C 1
ATOM 628 O O . ALA A 1 78 ? -1.002 -7.783 33.163 1.00 72.88 78 ALA A O 1
ATOM 629 N N . SER A 1 79 ? 0.982 -7.589 32.142 1.00 61.47 79 SER A N 1
ATOM 630 C CA . SER A 1 79 ? 1.777 -7.354 33.360 1.00 61.47 79 SER A CA 1
ATOM 631 C C . SER A 1 79 ? 1.520 -6.007 34.048 1.00 61.47 79 SER A C 1
ATOM 633 O O . SER A 1 79 ? 2.195 -5.677 35.020 1.00 61.47 79 SER A O 1
ATOM 635 N N . GLY A 1 80 ? 0.580 -5.192 33.556 1.00 53.28 80 GLY A N 1
ATOM 636 C CA . GLY A 1 80 ? 0.339 -3.846 34.084 1.00 53.28 80 GLY A CA 1
ATOM 637 C C . GLY A 1 80 ? 1.528 -2.894 33.905 1.00 53.28 80 GLY A C 1
ATOM 638 O O . GLY A 1 80 ? 1.476 -1.761 34.385 1.00 53.28 80 GLY A O 1
ATOM 639 N N . ASN A 1 81 ? 2.581 -3.320 33.192 1.00 47.09 81 ASN A N 1
ATOM 640 C CA . ASN A 1 81 ? 3.640 -2.450 32.711 1.00 47.09 81 ASN A CA 1
ATOM 641 C C . ASN A 1 81 ? 3.021 -1.483 31.710 1.00 47.09 81 ASN A C 1
ATOM 643 O O . ASN A 1 81 ? 2.880 -1.797 30.530 1.00 47.09 81 ASN A O 1
ATOM 647 N N . LYS A 1 82 ? 2.609 -0.333 32.250 1.00 46.88 82 LYS A N 1
ATOM 648 C CA . LYS A 1 82 ? 2.285 0.934 31.595 1.00 46.88 82 LYS A CA 1
ATOM 649 C C . LYS A 1 82 ? 2.493 0.841 30.087 1.00 46.88 82 LYS A C 1
ATOM 651 O O . LYS A 1 82 ? 3.628 0.888 29.604 1.00 46.88 82 LYS A O 1
ATOM 656 N N . SER A 1 83 ? 1.390 0.626 29.366 1.00 47.69 83 SER A N 1
ATOM 657 C CA . SER A 1 83 ? 1.392 0.603 27.904 1.00 47.69 83 SER A CA 1
ATOM 658 C C . SER A 1 83 ? 2.157 1.821 27.374 1.00 47.69 83 SER A C 1
ATOM 660 O O . SER A 1 83 ? 2.198 2.860 28.034 1.00 47.69 83 SER A O 1
ATOM 662 N N . GLU A 1 84 ? 2.682 1.762 26.153 1.00 46.38 84 GLU A N 1
ATOM 663 C CA . GLU A 1 84 ? 3.161 2.956 25.428 1.00 46.38 84 GLU A CA 1
ATOM 664 C C . GLU A 1 84 ? 2.037 3.991 25.148 1.00 46.38 84 GLU A C 1
ATOM 666 O O . GLU A 1 84 ? 2.188 4.885 24.333 1.00 46.38 84 GLU A O 1
ATOM 671 N N . VAL A 1 85 ? 0.905 3.898 25.840 1.00 46.78 85 VAL A N 1
ATOM 672 C CA . VAL A 1 85 ? -0.254 4.791 25.815 1.00 46.78 85 VAL A CA 1
ATOM 673 C C . VAL A 1 85 ? -0.616 5.145 27.270 1.00 46.78 85 VAL A C 1
ATOM 675 O O . VAL A 1 85 ? -1.757 5.059 27.715 1.00 46.78 85 VAL A O 1
ATOM 678 N N . GLU A 1 86 ? 0.394 5.448 28.089 1.00 46.72 86 GLU A N 1
ATOM 679 C CA . GLU A 1 86 ? 0.211 6.448 29.141 1.00 46.72 86 GLU A CA 1
ATOM 680 C C . GLU A 1 86 ? 0.439 7.820 28.509 1.00 46.72 86 GLU A C 1
ATOM 682 O O . GLU A 1 86 ? 1.348 7.951 27.684 1.00 46.72 86 GLU A O 1
ATOM 687 N N . LYS A 1 87 ? -0.360 8.817 28.923 1.00 45.19 87 LYS A N 1
ATOM 688 C CA . LYS A 1 87 ? -0.318 10.207 28.440 1.00 45.19 87 LYS A CA 1
ATOM 689 C C . LYS A 1 87 ? 1.100 10.627 28.023 1.00 45.19 87 LYS A C 1
ATOM 691 O O . LYS A 1 87 ? 1.949 10.858 28.883 1.00 45.19 87 LYS A O 1
ATOM 696 N N . GLY A 1 88 ? 1.332 10.745 26.715 1.00 51.19 88 GLY A N 1
ATOM 697 C CA . GLY A 1 88 ? 2.580 11.238 26.125 1.00 51.19 88 GLY A CA 1
ATOM 698 C C . GLY A 1 88 ? 3.334 10.222 25.262 1.00 51.19 88 GLY A C 1
ATOM 699 O O . GLY A 1 88 ? 4.069 10.633 24.365 1.00 51.19 88 GLY A O 1
ATOM 700 N N . ASN A 1 89 ? 3.135 8.913 25.451 1.00 63.88 89 ASN A N 1
ATOM 701 C CA . ASN A 1 89 ? 3.816 7.892 24.642 1.00 63.88 89 ASN A CA 1
ATOM 702 C C . ASN A 1 89 ? 3.084 7.561 23.319 1.00 63.88 89 ASN A C 1
ATOM 704 O O . ASN A 1 89 ? 3.696 7.007 22.401 1.00 63.88 89 ASN A O 1
ATOM 708 N N . GLU A 1 90 ? 1.825 7.981 23.150 1.00 70.25 90 GLU A N 1
ATOM 709 C CA . GLU A 1 90 ? 1.041 7.747 21.926 1.00 70.25 90 GLU A CA 1
ATOM 710 C C . GLU A 1 90 ? 1.612 8.501 20.730 1.00 70.25 90 GLU A C 1
ATOM 712 O O . GLU A 1 90 ? 1.649 7.986 19.613 1.00 70.25 90 GLU A O 1
ATOM 717 N N . GLN A 1 91 ? 2.090 9.723 20.972 1.00 77.62 91 GLN A N 1
ATOM 718 C CA . GLN A 1 91 ? 2.763 10.519 19.951 1.00 77.62 91 GLN A CA 1
ATOM 719 C C . GLN A 1 91 ? 4.044 9.833 19.483 1.00 77.62 91 GLN A C 1
ATOM 721 O O . GLN A 1 91 ? 4.340 9.811 18.294 1.00 77.62 91 GLN A O 1
ATOM 726 N N . HIS A 1 92 ? 4.774 9.197 20.396 1.00 82.06 92 HIS A N 1
ATOM 727 C CA . HIS A 1 92 ? 5.984 8.469 20.050 1.00 82.06 92 HIS A CA 1
ATOM 728 C C . HIS A 1 92 ? 5.687 7.190 19.245 1.00 82.06 92 HIS A C 1
ATOM 730 O O . HIS A 1 92 ? 6.390 6.915 18.269 1.00 82.06 92 HIS A O 1
ATOM 736 N N . PHE A 1 93 ? 4.626 6.444 19.574 1.00 87.38 93 PHE A N 1
ATOM 737 C CA . PHE A 1 93 ? 4.178 5.311 18.752 1.00 87.38 93 PHE A CA 1
ATOM 738 C C . PHE A 1 93 ? 3.706 5.766 17.361 1.00 87.38 93 PHE A C 1
ATOM 740 O O . PHE A 1 93 ? 4.111 5.195 16.344 1.00 87.38 93 PHE A O 1
ATOM 747 N N . LEU A 1 94 ? 2.937 6.856 17.292 1.00 90.31 94 LEU A N 1
ATOM 748 C CA . LEU A 1 94 ? 2.515 7.470 16.034 1.00 90.31 94 LEU A CA 1
ATOM 749 C C . LEU A 1 94 ? 3.713 7.924 15.187 1.00 90.31 94 LEU A C 1
ATOM 751 O O . LEU A 1 94 ? 3.755 7.637 13.994 1.00 90.31 94 LEU A O 1
ATOM 755 N N . HIS A 1 95 ? 4.714 8.575 15.784 1.00 89.62 95 HIS A N 1
ATOM 756 C CA . HIS A 1 95 ? 5.934 8.989 15.083 1.00 89.62 95 HIS A CA 1
ATOM 757 C C . HIS A 1 95 ? 6.709 7.788 14.540 1.00 89.62 95 HIS A C 1
ATOM 759 O O . HIS A 1 95 ? 7.170 7.814 13.400 1.00 89.62 95 HIS A O 1
ATOM 765 N N . ARG A 1 96 ? 6.820 6.704 15.318 1.00 91.62 96 ARG A N 1
ATOM 766 C CA . ARG A 1 96 ? 7.474 5.467 14.870 1.00 91.62 96 ARG A CA 1
ATOM 767 C C . ARG A 1 96 ? 6.756 4.850 13.681 1.00 91.62 96 ARG A C 1
ATOM 769 O O . ARG A 1 96 ? 7.397 4.542 12.685 1.00 91.62 96 ARG A O 1
ATOM 776 N N . THR A 1 97 ? 5.439 4.697 13.750 1.00 94.75 97 THR A N 1
ATOM 777 C CA . THR A 1 97 ? 4.674 4.116 12.637 1.00 94.75 97 THR A CA 1
ATOM 778 C C . THR A 1 97 ? 4.658 5.035 11.413 1.00 94.75 97 THR A C 1
ATOM 780 O O . THR A 1 97 ? 4.791 4.544 10.294 1.00 94.75 97 THR A O 1
ATOM 783 N N . LYS A 1 98 ? 4.598 6.363 11.598 1.00 94.62 98 LYS A N 1
ATOM 784 C CA . LYS A 1 98 ? 4.746 7.348 10.512 1.00 94.62 98 LYS A CA 1
ATOM 785 C C . LYS A 1 98 ? 6.099 7.211 9.816 1.00 94.62 98 LYS A C 1
ATOM 787 O O . LYS A 1 98 ? 6.147 7.179 8.590 1.00 94.62 98 LYS A O 1
ATOM 792 N N . PHE A 1 99 ? 7.175 7.065 10.588 1.00 94.62 99 PHE A N 1
ATOM 793 C CA . PHE A 1 99 ? 8.512 6.811 10.059 1.00 94.62 99 PHE A CA 1
ATOM 794 C C . PHE A 1 99 ? 8.543 5.542 9.190 1.00 94.62 99 PHE A C 1
ATOM 796 O O . PHE A 1 99 ? 9.034 5.595 8.067 1.00 94.62 99 PHE A O 1
ATOM 803 N N . LEU A 1 100 ? 7.948 4.430 9.647 1.00 95.00 100 LEU A N 1
ATOM 804 C CA . LEU A 1 100 ? 7.861 3.192 8.854 1.00 95.00 100 LEU A CA 1
ATOM 805 C C . LEU A 1 100 ? 7.099 3.389 7.538 1.00 95.00 100 LEU A C 1
ATOM 807 O O . LEU A 1 100 ? 7.585 2.955 6.490 1.00 95.00 100 LEU A O 1
ATOM 811 N N . LYS A 1 101 ? 5.943 4.071 7.581 1.00 94.19 101 LYS A N 1
ATOM 812 C CA . LYS A 1 101 ? 5.144 4.368 6.381 1.00 94.19 101 LYS A CA 1
ATOM 813 C C . LYS A 1 101 ? 5.972 5.170 5.385 1.00 94.19 101 LYS A C 1
ATOM 815 O O . LYS A 1 101 ? 5.983 4.854 4.199 1.00 94.19 101 LYS A O 1
ATOM 820 N N . PHE A 1 102 ? 6.684 6.184 5.866 1.00 92.56 102 PHE A N 1
ATOM 821 C CA . PHE A 1 102 ? 7.485 7.050 5.013 1.00 92.56 102 PHE A CA 1
ATOM 822 C C . PHE A 1 102 ? 8.644 6.298 4.351 1.00 92.56 102 PHE A C 1
ATOM 824 O O . PHE A 1 102 ? 8.811 6.385 3.136 1.00 92.56 102 PHE A O 1
ATOM 831 N N . LEU A 1 103 ? 9.392 5.497 5.123 1.00 91.50 103 LEU A N 1
ATOM 832 C CA . LEU A 1 103 ? 10.467 4.655 4.592 1.00 91.50 103 LEU A CA 1
ATOM 833 C C . LEU A 1 103 ? 9.953 3.715 3.495 1.00 91.50 103 LEU A C 1
ATOM 835 O O . LEU A 1 103 ? 10.466 3.718 2.378 1.00 91.50 103 LEU A O 1
ATOM 839 N N . THR A 1 104 ? 8.921 2.935 3.803 1.00 90.25 104 THR A N 1
ATOM 840 C CA . THR A 1 104 ? 8.384 1.925 2.879 1.00 90.25 104 THR A CA 1
ATOM 841 C C . THR A 1 104 ? 7.783 2.548 1.621 1.00 90.25 104 THR A C 1
ATOM 843 O O . THR A 1 104 ? 8.058 2.059 0.529 1.00 90.25 104 THR A O 1
ATOM 846 N N . THR A 1 105 ? 7.078 3.681 1.734 1.00 88.12 105 THR A N 1
ATOM 847 C CA . THR A 1 105 ? 6.574 4.431 0.563 1.00 88.12 105 THR A CA 1
ATOM 848 C C . THR A 1 105 ? 7.721 4.932 -0.325 1.00 88.12 105 THR A C 1
ATOM 850 O O . THR A 1 105 ? 7.617 4.915 -1.552 1.00 88.12 105 THR A O 1
ATOM 853 N N . CYS A 1 106 ? 8.854 5.301 0.282 1.00 86.19 106 CYS A N 1
ATOM 854 C CA . CYS A 1 106 ? 10.098 5.657 -0.407 1.00 86.19 106 CYS A CA 1
ATOM 855 C C . CYS A 1 106 ? 10.899 4.433 -0.907 1.00 86.19 106 CYS A C 1
ATOM 857 O O . CYS A 1 106 ? 12.057 4.571 -1.292 1.00 86.19 106 CYS A O 1
ATOM 859 N N . GLY A 1 107 ? 10.335 3.220 -0.884 1.00 81.06 107 GLY A N 1
ATOM 860 C CA . GLY A 1 107 ? 11.007 2.000 -1.342 1.00 81.06 107 GLY A CA 1
ATOM 861 C C . GLY A 1 107 ? 12.136 1.510 -0.427 1.00 81.06 107 GLY A C 1
ATOM 862 O O . GLY A 1 107 ? 12.954 0.692 -0.847 1.00 81.06 107 GLY A O 1
ATOM 863 N N . ILE A 1 108 ? 12.204 1.999 0.814 1.00 85.25 108 ILE A N 1
ATOM 864 C CA . ILE A 1 108 ? 13.188 1.580 1.817 1.00 85.25 108 ILE A CA 1
ATOM 865 C C . ILE A 1 108 ? 12.612 0.391 2.576 1.00 85.25 108 ILE A C 1
ATOM 867 O O . ILE A 1 108 ? 11.640 0.511 3.326 1.00 85.25 108 ILE A O 1
ATOM 871 N N . ARG A 1 109 ? 13.217 -0.781 2.363 1.00 83.38 109 ARG A N 1
ATOM 872 C CA . ARG A 1 109 ? 12.751 -2.046 2.937 1.00 83.38 109 ARG A CA 1
ATOM 873 C C . ARG A 1 109 ? 12.873 -2.033 4.459 1.00 83.38 109 ARG A C 1
ATOM 875 O O . ARG A 1 109 ? 13.947 -1.799 5.012 1.00 83.38 109 ARG A O 1
ATOM 882 N N . VAL A 1 110 ? 11.772 -2.369 5.122 1.00 88.81 110 VAL A N 1
ATOM 883 C CA . VAL A 1 110 ? 11.719 -2.612 6.567 1.00 88.81 110 VAL A CA 1
ATOM 884 C C . VAL A 1 110 ? 11.693 -4.131 6.803 1.00 88.81 110 VAL A C 1
ATOM 886 O O . VAL A 1 110 ? 11.005 -4.841 6.072 1.00 88.81 110 VAL A O 1
ATOM 889 N N . PRO A 1 111 ? 12.415 -4.678 7.794 1.00 89.50 111 PRO A N 1
ATOM 890 C CA . PRO A 1 111 ? 12.347 -6.109 8.090 1.00 89.50 111 PRO A CA 1
ATOM 891 C C . PRO A 1 111 ? 10.913 -6.551 8.430 1.00 89.50 111 PRO A C 1
ATOM 893 O O . PRO A 1 111 ? 10.222 -5.891 9.209 1.00 89.50 111 PRO A O 1
ATOM 896 N N . SER A 1 112 ? 10.457 -7.685 7.894 1.00 89.50 112 SER A N 1
ATOM 897 C CA . SER A 1 112 ? 9.072 -8.162 8.077 1.00 89.50 112 SER A CA 1
ATOM 898 C C . SER A 1 112 ? 8.713 -8.375 9.553 1.00 89.50 112 SER A C 1
ATOM 900 O O . SER A 1 112 ? 7.606 -8.047 9.977 1.00 89.50 112 SER A O 1
ATOM 902 N N . LYS A 1 113 ? 9.667 -8.836 10.373 1.00 90.56 113 LYS A N 1
ATOM 903 C CA . LYS A 1 113 ? 9.482 -9.001 11.825 1.00 90.56 113 LYS A CA 1
ATOM 904 C C . LYS A 1 113 ? 9.243 -7.675 12.561 1.00 90.56 113 LYS A C 1
ATOM 906 O O . LYS A 1 113 ? 8.485 -7.653 13.528 1.00 90.56 113 LYS A O 1
ATOM 911 N N . VAL A 1 114 ? 9.843 -6.570 12.095 1.00 92.38 114 VAL A N 1
ATOM 912 C CA . VAL A 1 114 ? 9.558 -5.222 12.624 1.00 92.38 114 VAL A CA 1
ATOM 913 C C . VAL A 1 114 ? 8.098 -4.876 12.342 1.00 92.38 114 VAL A C 1
ATOM 915 O O . VAL A 1 114 ? 7.380 -4.458 13.246 1.00 92.38 114 VAL A O 1
ATOM 918 N N . LEU A 1 115 ? 7.644 -5.085 11.104 1.00 93.81 115 LEU A N 1
ATOM 919 C CA . LEU A 1 115 ? 6.260 -4.812 10.719 1.00 93.81 115 LEU A CA 1
ATOM 920 C C . LEU A 1 115 ? 5.270 -5.661 11.527 1.00 93.81 115 LEU A C 1
ATOM 922 O O . LEU A 1 115 ? 4.307 -5.113 12.056 1.00 93.81 115 LEU A O 1
ATOM 926 N N . LEU A 1 116 ? 5.547 -6.958 11.706 1.00 94.25 116 LEU A N 1
ATOM 927 C CA . LEU A 1 116 ? 4.736 -7.844 12.547 1.00 94.25 116 LEU A CA 1
ATOM 928 C C . LEU A 1 116 ? 4.613 -7.323 13.982 1.00 94.25 116 LEU A C 1
ATOM 930 O O . LEU A 1 116 ? 3.502 -7.262 14.504 1.00 94.25 116 LEU A O 1
ATOM 934 N N . TYR A 1 117 ? 5.723 -6.916 14.604 1.00 93.38 117 TYR A N 1
ATOM 935 C CA . TYR A 1 117 ? 5.702 -6.342 15.951 1.00 93.38 117 TYR A CA 1
ATOM 936 C C . TYR A 1 117 ? 4.758 -5.134 16.036 1.00 93.38 117 TYR A C 1
ATOM 938 O O . TYR A 1 117 ? 3.909 -5.076 16.923 1.00 93.38 117 TYR A O 1
ATOM 946 N N . TYR A 1 118 ? 4.867 -4.188 15.100 1.00 94.50 118 TYR A N 1
ATOM 947 C CA . TYR A 1 118 ? 4.040 -2.981 15.124 1.00 94.50 118 TYR A CA 1
ATOM 948 C C . TYR A 1 118 ? 2.562 -3.257 14.800 1.00 94.50 118 TYR A C 1
ATOM 950 O O . TYR A 1 118 ? 1.701 -2.574 15.354 1.00 94.50 118 TYR A O 1
ATOM 958 N N . VAL A 1 119 ? 2.247 -4.265 13.973 1.00 96.25 119 VAL A N 1
ATOM 959 C CA . VAL A 1 119 ? 0.858 -4.721 13.761 1.00 96.25 119 VAL A CA 1
ATOM 960 C C . VAL A 1 119 ? 0.294 -5.311 15.049 1.00 96.25 119 VAL A C 1
ATOM 962 O O . VAL A 1 119 ? -0.777 -4.894 15.484 1.00 96.25 119 VAL A O 1
ATOM 965 N N . LEU A 1 120 ? 1.018 -6.242 15.680 1.00 93.75 120 LEU A N 1
ATOM 966 C CA . LEU A 1 120 ? 0.608 -6.875 16.937 1.00 93.75 120 LEU A CA 1
ATOM 967 C C . LEU A 1 120 ? 0.343 -5.832 18.025 1.00 93.75 120 LEU A C 1
ATOM 969 O O . LEU A 1 120 ? -0.696 -5.882 18.685 1.00 93.75 120 LEU A O 1
ATOM 973 N N . GLU A 1 121 ? 1.258 -4.877 18.186 1.00 91.38 121 GLU A N 1
ATOM 974 C CA . GLU A 1 121 ? 1.142 -3.804 19.172 1.00 91.38 121 GLU A CA 1
ATOM 975 C C . GLU A 1 121 ? -0.087 -2.924 18.894 1.00 91.38 121 GLU A C 1
ATOM 977 O O . GLU A 1 121 ? -0.920 -2.736 19.781 1.00 91.38 121 GLU A O 1
ATOM 982 N N . ALA A 1 122 ? -0.256 -2.443 17.657 1.00 93.62 122 ALA A N 1
ATOM 983 C CA . ALA A 1 122 ? -1.365 -1.561 17.295 1.00 93.62 122 ALA A CA 1
ATOM 984 C C . ALA A 1 122 ? -2.737 -2.248 17.431 1.00 93.62 122 ALA A C 1
ATOM 986 O O . ALA A 1 122 ? -3.672 -1.658 17.978 1.00 93.62 122 ALA A O 1
ATOM 987 N N . VAL A 1 123 ? -2.865 -3.502 16.977 1.00 95.19 123 VAL A N 1
ATOM 988 C CA . VAL A 1 123 ? -4.113 -4.278 17.078 1.00 95.19 123 VAL A CA 1
ATOM 989 C C . VAL A 1 123 ? -4.452 -4.586 18.536 1.00 95.19 123 VAL A C 1
ATOM 991 O O . VAL A 1 123 ? -5.601 -4.411 18.949 1.00 95.19 123 VAL A O 1
ATOM 994 N N . THR A 1 124 ? -3.458 -4.991 19.332 1.00 91.62 124 THR A N 1
ATOM 995 C CA . THR A 1 124 ? -3.649 -5.292 20.759 1.00 91.62 124 THR A CA 1
ATOM 996 C C . THR A 1 124 ? -4.097 -4.050 21.527 1.00 91.62 124 THR A C 1
ATOM 998 O O . THR A 1 124 ? -5.090 -4.112 22.254 1.00 91.62 124 THR A O 1
ATOM 1001 N N . GLN A 1 125 ? -3.434 -2.907 21.320 1.00 88.56 125 GLN A N 1
ATOM 1002 C CA . GLN A 1 125 ? -3.815 -1.640 21.949 1.00 88.56 125 GLN A CA 1
ATOM 1003 C C . GLN A 1 125 ? -5.239 -1.223 21.568 1.00 88.56 125 GLN A C 1
ATOM 1005 O O . GLN A 1 125 ? -6.057 -0.957 22.450 1.00 88.56 125 GLN A O 1
ATOM 1010 N N . LEU A 1 126 ? -5.563 -1.200 20.269 1.00 91.94 126 LEU A N 1
ATOM 1011 C CA . LEU A 1 126 ? -6.892 -0.801 19.797 1.00 91.94 126 LEU A CA 1
ATOM 1012 C C . LEU A 1 126 ? -7.990 -1.675 20.395 1.00 91.94 126 LEU A C 1
ATOM 1014 O O . LEU A 1 126 ? -8.973 -1.143 20.904 1.00 91.94 126 LEU A O 1
ATOM 1018 N N . ARG A 1 127 ? -7.802 -2.998 20.404 1.00 91.88 127 ARG A N 1
ATOM 1019 C CA . ARG A 1 127 ? -8.746 -3.930 21.027 1.00 91.88 127 ARG A CA 1
ATOM 1020 C C . ARG A 1 127 ? -8.967 -3.609 22.503 1.00 91.88 127 ARG A C 1
ATOM 1022 O O . ARG A 1 127 ? -10.110 -3.498 22.935 1.00 91.88 127 ARG A O 1
ATOM 1029 N N . ILE A 1 128 ? -7.887 -3.465 23.273 1.00 88.94 128 ILE A N 1
ATOM 1030 C CA . ILE A 1 128 ? -7.965 -3.204 24.716 1.00 88.94 128 ILE A CA 1
ATOM 1031 C C . ILE A 1 128 ? -8.693 -1.884 24.983 1.00 88.94 128 ILE A C 1
ATOM 1033 O O . ILE A 1 128 ? -9.575 -1.829 25.840 1.00 88.94 128 ILE A O 1
ATOM 1037 N N . HIS A 1 129 ? -8.344 -0.818 24.261 1.00 89.31 129 HIS A N 1
ATOM 1038 C CA . HIS A 1 129 ? -8.946 0.494 24.478 1.00 89.31 129 HIS A CA 1
ATOM 1039 C C . HIS A 1 129 ? -10.402 0.553 24.016 1.00 89.31 129 HIS A C 1
ATOM 1041 O O . HIS A 1 129 ? -11.218 1.133 24.731 1.00 89.31 129 HIS A O 1
ATOM 1047 N N . LEU A 1 130 ? -10.751 -0.059 22.882 1.00 91.62 130 LEU A N 1
ATOM 1048 C CA . LEU A 1 130 ? -12.140 -0.130 22.420 1.00 91.62 130 LEU A CA 1
ATOM 1049 C C . LEU A 1 130 ? -13.021 -0.898 23.406 1.00 91.62 130 LEU A C 1
ATOM 1051 O O . LEU A 1 130 ? -14.107 -0.430 23.731 1.00 91.62 130 LEU A O 1
ATOM 1055 N N . GLU A 1 131 ? -12.536 -2.019 23.940 1.00 90.19 131 GLU A N 1
ATOM 1056 C CA . GLU A 1 131 ? -13.294 -2.804 24.917 1.00 90.19 131 GLU A CA 1
ATOM 1057 C C . GLU A 1 131 ? -13.467 -2.052 26.243 1.00 90.19 131 GLU A C 1
ATOM 1059 O O . GLU A 1 131 ? -14.572 -1.983 26.782 1.00 90.19 131 GLU A O 1
ATOM 1064 N N . ARG A 1 132 ? -12.398 -1.424 26.754 1.00 89.00 132 ARG A N 1
ATOM 1065 C CA . ARG A 1 132 ? -12.444 -0.650 28.008 1.00 89.00 132 ARG A CA 1
ATOM 1066 C C . ARG A 1 132 ? -13.377 0.560 27.936 1.00 89.00 132 ARG A C 1
ATOM 1068 O O . ARG A 1 132 ? -13.971 0.904 28.949 1.00 89.00 132 ARG A O 1
ATOM 1075 N N . ASN A 1 133 ? -13.501 1.191 26.767 1.00 89.50 133 ASN A N 1
ATOM 1076 C CA . ASN A 1 133 ? -14.285 2.418 26.581 1.00 89.50 133 ASN A CA 1
ATOM 1077 C C . ASN A 1 133 ? -15.628 2.177 25.871 1.00 89.50 133 ASN A C 1
ATOM 1079 O O . ASN A 1 133 ? -16.290 3.135 25.482 1.00 89.50 133 ASN A O 1
ATOM 1083 N N . LYS A 1 134 ? -16.068 0.923 25.697 1.00 89.38 134 LYS A N 1
ATOM 1084 C CA . LYS A 1 134 ? -17.273 0.596 24.911 1.00 89.38 134 LYS A CA 1
ATOM 1085 C C . LYS A 1 134 ? -18.551 1.299 25.382 1.00 89.38 134 LYS A C 1
ATOM 1087 O O . LYS A 1 134 ? -19.425 1.562 24.569 1.00 89.38 134 LYS A O 1
ATOM 1092 N N . GLY A 1 135 ? -18.665 1.596 26.681 1.00 86.94 135 GLY A N 1
ATOM 1093 C CA . GLY A 1 135 ? -19.820 2.297 27.256 1.00 86.94 135 GLY A CA 1
ATOM 1094 C C . GLY A 1 135 ? -19.856 3.796 26.943 1.00 86.94 135 GLY A C 1
ATOM 1095 O O . GLY A 1 135 ? -20.924 4.400 26.982 1.00 86.94 135 GLY A O 1
ATOM 1096 N N . ASP A 1 136 ? -18.707 4.374 26.592 1.00 88.56 136 ASP A N 1
ATOM 1097 C CA . ASP A 1 136 ? -18.530 5.802 26.309 1.00 88.56 136 ASP A CA 1
ATOM 1098 C C . ASP A 1 136 ? -18.306 6.078 24.808 1.00 88.56 136 ASP A C 1
ATOM 1100 O O . ASP A 1 136 ? -18.092 7.220 24.393 1.00 88.56 136 ASP A O 1
ATOM 1104 N N . ILE A 1 137 ? -18.384 5.023 23.987 1.00 89.25 137 ILE A N 1
ATOM 1105 C CA . ILE A 1 137 ? -18.373 5.065 22.524 1.00 89.25 137 ILE A CA 1
ATOM 1106 C C . ILE A 1 137 ? -19.760 4.645 22.044 1.00 89.25 137 ILE A C 1
ATOM 1108 O O . ILE A 1 137 ? -20.100 3.463 22.018 1.00 89.25 137 IL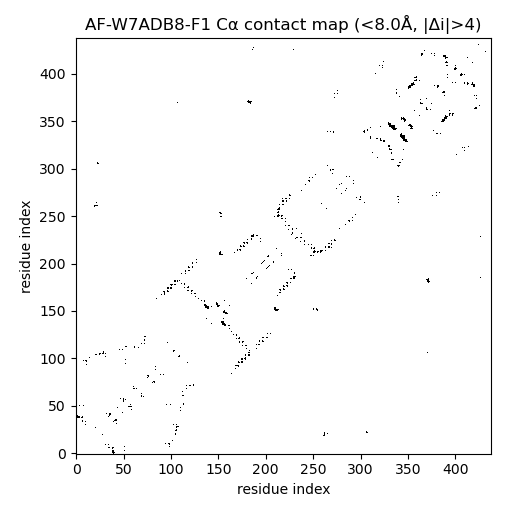E A O 1
ATOM 1112 N N . ILE A 1 138 ? -20.576 5.624 21.669 1.00 87.56 138 ILE A N 1
ATOM 1113 C CA . ILE A 1 138 ? -22.000 5.420 21.395 1.00 87.56 138 ILE A CA 1
ATOM 1114 C C . ILE A 1 138 ? -22.345 5.714 19.940 1.00 87.56 138 ILE A C 1
ATOM 1116 O O . ILE A 1 138 ? -21.725 6.549 19.281 1.00 87.56 138 ILE A O 1
ATOM 1120 N N . LYS A 1 139 ? -23.340 4.997 19.418 1.00 84.50 139 LYS A N 1
ATOM 1121 C CA . LYS A 1 139 ? -23.805 5.158 18.038 1.00 84.50 139 LYS A CA 1
ATOM 1122 C C . LYS A 1 139 ? -24.603 6.458 17.876 1.00 84.50 139 LYS A C 1
ATOM 1124 O O . LYS A 1 139 ? -25.238 6.918 18.825 1.00 84.50 139 LYS A O 1
ATOM 1129 N N . HIS A 1 140 ? -24.579 7.019 16.664 1.00 70.94 140 HIS A N 1
ATOM 1130 C CA . HIS A 1 140 ? -25.161 8.318 16.304 1.00 70.94 140 HIS A CA 1
ATOM 1131 C C . HIS A 1 140 ? -26.554 8.613 16.890 1.00 70.94 140 HIS A C 1
ATOM 1133 O O . HIS A 1 140 ? -26.788 9.711 17.393 1.00 70.94 140 HIS A O 1
ATOM 1139 N N . ASP A 1 141 ? -27.441 7.620 16.899 1.00 66.31 141 ASP A N 1
ATOM 1140 C CA . ASP A 1 141 ? -28.855 7.782 17.258 1.00 66.31 141 ASP A CA 1
ATOM 1141 C C . ASP A 1 141 ? -29.100 8.022 18.765 1.00 66.31 141 ASP A C 1
ATOM 1143 O O . ASP A 1 141 ? -30.218 8.333 19.171 1.00 66.31 141 ASP A O 1
ATOM 1147 N N . ALA A 1 142 ? -28.068 7.896 19.609 1.00 62.69 142 ALA A N 1
ATOM 1148 C CA . ALA A 1 142 ? -28.176 7.994 21.068 1.00 62.69 142 ALA A CA 1
ATOM 1149 C C . ALA A 1 142 ? -27.762 9.362 21.658 1.00 62.69 142 ALA A C 1
ATOM 1151 O O . ALA A 1 142 ? -27.879 9.566 22.868 1.00 62.69 142 ALA A O 1
ATOM 1152 N N . VAL A 1 143 ? -27.257 10.306 20.849 1.00 61.91 143 VAL A N 1
ATOM 1153 C CA . VAL A 1 143 ? -26.611 11.531 21.364 1.00 61.91 143 VAL A CA 1
ATOM 1154 C C . VAL A 1 143 ? -27.556 12.733 21.391 1.00 61.91 143 VAL A C 1
ATOM 1156 O O . VAL A 1 143 ? -27.921 13.280 20.353 1.00 61.91 143 VAL A O 1
ATOM 1159 N N . THR A 1 144 ? -27.867 13.228 22.593 1.00 62.66 144 THR A N 1
ATOM 1160 C CA . THR A 1 144 ? -28.679 14.444 22.811 1.00 62.66 144 THR A CA 1
ATOM 1161 C C . THR A 1 144 ? -27.854 15.728 23.007 1.00 62.66 144 THR A C 1
ATOM 1163 O O . THR A 1 144 ? -28.406 16.819 22.892 1.00 62.66 144 THR A O 1
ATOM 1166 N N . LYS A 1 145 ? -26.535 15.638 23.262 1.00 66.75 145 LYS A N 1
ATOM 1167 C CA . LYS A 1 145 ? -25.628 16.790 23.478 1.00 66.75 145 LYS A CA 1
ATOM 1168 C C . LYS A 1 145 ? -24.321 16.634 22.694 1.00 66.75 145 LYS A C 1
ATOM 1170 O O . LYS A 1 145 ? -23.414 15.948 23.145 1.00 66.75 145 LYS A O 1
ATOM 1175 N N . ARG A 1 146 ? -24.219 17.273 21.525 1.00 68.88 146 ARG A N 1
ATOM 1176 C CA . ARG A 1 146 ? -23.120 17.057 20.558 1.00 68.88 146 ARG A CA 1
ATOM 1177 C C . ARG A 1 146 ? -21.767 17.660 20.964 1.00 68.88 146 ARG A C 1
ATOM 1179 O O . ARG A 1 146 ? -20.745 17.139 20.547 1.00 68.88 146 ARG A O 1
ATOM 1186 N N . GLU A 1 147 ? -21.751 18.703 21.792 1.00 75.94 147 GLU A N 1
ATOM 1187 C CA . GLU A 1 147 ? -20.526 19.438 22.169 1.00 75.94 147 GLU A CA 1
ATOM 1188 C C . GLU A 1 147 ? -19.534 18.611 23.001 1.00 75.94 147 GLU A C 1
ATOM 1190 O O . GLU A 1 147 ? -18.345 18.906 23.002 1.00 75.94 147 GLU A O 1
ATOM 1195 N N . LYS A 1 148 ? -20.005 17.558 23.681 1.00 81.94 148 LYS A N 1
ATOM 1196 C CA . LYS A 1 148 ? -19.173 16.692 24.531 1.00 81.94 148 LYS A CA 1
ATOM 1197 C C . LYS A 1 148 ? -18.531 15.518 23.793 1.00 81.94 148 LYS A C 1
ATOM 1199 O O . LYS A 1 148 ? -17.817 14.737 24.411 1.00 81.94 148 LYS A O 1
ATOM 1204 N N . TYR A 1 149 ? -18.795 15.348 22.498 1.00 85.06 149 TYR A N 1
ATOM 1205 C CA . TYR A 1 149 ? -18.380 14.155 21.766 1.00 85.06 149 TYR A CA 1
ATOM 1206 C C . TYR A 1 149 ? -17.524 14.489 20.546 1.00 85.06 149 TYR A C 1
ATOM 1208 O O . TYR A 1 149 ? -17.822 15.411 19.790 1.00 85.06 149 TYR A O 1
ATOM 1216 N N . VAL A 1 150 ? -16.503 13.668 20.293 1.00 87.25 150 VAL A N 1
ATOM 1217 C CA . VAL A 1 150 ? -15.834 13.604 18.985 1.00 87.25 150 VAL A CA 1
ATOM 1218 C C . VAL A 1 150 ? -16.538 12.561 18.136 1.00 87.25 150 VAL A C 1
ATOM 1220 O O . VAL A 1 150 ? -16.643 11.401 18.532 1.00 87.25 150 VAL A O 1
ATOM 1223 N N . ARG A 1 151 ? -17.001 12.956 16.951 1.00 87.50 151 ARG A N 1
ATOM 1224 C CA . ARG A 1 151 ? -17.498 12.003 15.959 1.00 87.50 151 ARG A CA 1
ATOM 1225 C C . ARG A 1 151 ? -16.318 11.347 15.246 1.00 87.50 151 ARG A C 1
ATOM 1227 O O . ARG A 1 151 ? -15.465 12.049 14.712 1.00 87.50 151 ARG A O 1
ATOM 1234 N N . ILE A 1 152 ? -16.312 10.021 15.193 1.00 89.50 152 ILE A N 1
ATOM 1235 C CA . ILE A 1 152 ? -15.473 9.242 14.282 1.00 89.50 152 ILE A CA 1
ATOM 1236 C C . ILE A 1 152 ? -16.424 8.331 13.515 1.00 89.50 152 ILE A C 1
ATOM 1238 O O . ILE A 1 152 ? -17.031 7.430 14.098 1.00 89.50 152 ILE A O 1
ATOM 1242 N N . ASN A 1 153 ? -16.577 8.610 12.221 1.00 89.12 153 ASN A N 1
ATOM 1243 C CA . ASN A 1 153 ? -17.487 7.895 11.335 1.00 89.12 153 ASN A CA 1
ATOM 1244 C C . ASN A 1 153 ? -18.924 7.822 11.915 1.00 89.12 153 ASN A C 1
ATOM 1246 O O . ASN A 1 153 ? -19.503 8.871 12.229 1.00 89.12 153 ASN A O 1
ATOM 1250 N N . SER A 1 154 ? -19.526 6.640 12.090 1.00 88.56 154 SER A N 1
ATOM 1251 C CA . SER A 1 154 ? -20.901 6.504 12.608 1.00 88.56 154 SER A CA 1
ATOM 1252 C C . SER A 1 154 ? -21.003 6.531 14.149 1.00 88.56 154 SER A C 1
ATOM 1254 O O . SER A 1 154 ? -22.100 6.362 14.696 1.00 88.56 154 SER A O 1
ATOM 1256 N N . TYR A 1 155 ? -19.888 6.738 14.862 1.00 90.88 155 TYR A N 1
ATOM 1257 C CA . TYR A 1 155 ? -19.803 6.693 16.326 1.00 90.88 155 TYR A CA 1
ATOM 1258 C C . TYR A 1 155 ? -19.344 8.018 16.948 1.00 90.88 155 TYR A C 1
ATOM 1260 O O . TYR A 1 155 ? -18.650 8.827 16.332 1.00 90.88 155 TYR A O 1
ATOM 1268 N N . TYR A 1 156 ? -19.718 8.218 18.209 1.00 89.06 156 TYR A N 1
ATOM 1269 C CA . TYR A 1 156 ? -19.349 9.358 19.041 1.00 89.06 156 TYR A CA 1
ATOM 1270 C C . TYR A 1 156 ? -18.569 8.900 20.271 1.00 89.06 156 TYR A C 1
ATOM 1272 O O . TYR A 1 156 ? -19.000 7.998 20.985 1.00 89.06 156 TYR A O 1
ATOM 1280 N N . TYR A 1 157 ? -17.443 9.559 20.522 1.00 90.69 157 TYR A N 1
ATOM 1281 C CA . TYR A 1 157 ? -16.514 9.285 21.613 1.00 90.69 157 TYR A CA 1
ATOM 1282 C C . TYR A 1 157 ? -16.622 10.418 22.636 1.00 90.69 157 TYR A C 1
ATOM 1284 O O . TYR A 1 157 ? -16.393 11.576 22.280 1.00 90.69 157 TYR A O 1
ATOM 1292 N N . ASP A 1 158 ? -17.012 10.102 23.873 1.00 88.00 158 ASP A N 1
ATOM 1293 C CA . ASP A 1 158 ? -17.199 11.082 24.954 1.00 88.00 158 ASP A CA 1
ATOM 1294 C C . ASP A 1 158 ? -15.856 11.725 25.344 1.00 88.00 158 ASP A C 1
ATOM 1296 O O . ASP A 1 158 ? -14.988 11.057 25.899 1.00 88.00 158 ASP A O 1
ATOM 1300 N N . GLN A 1 159 ? -15.668 13.018 25.069 1.00 85.00 159 GLN A N 1
ATOM 1301 C CA . GLN A 1 159 ? -14.413 13.733 25.338 1.00 85.00 159 GLN A CA 1
ATOM 1302 C C . GLN A 1 159 ? -14.069 13.807 26.830 1.00 85.00 159 GLN A C 1
ATOM 1304 O O . GLN A 1 159 ? -12.891 13.889 27.185 1.00 85.00 159 GLN A O 1
ATOM 1309 N N . GLU A 1 160 ? -15.076 13.797 27.709 1.00 84.94 160 GLU A N 1
ATOM 1310 C CA . GLU A 1 160 ? -14.872 13.915 29.155 1.00 84.94 160 GLU A CA 1
ATOM 1311 C C . GLU A 1 160 ? -14.419 12.591 29.776 1.00 84.94 160 GLU A C 1
ATOM 1313 O O . GLU A 1 160 ? -13.778 12.607 30.825 1.00 84.94 160 GLU A O 1
ATOM 1318 N N . LYS A 1 161 ? -14.726 11.456 29.139 1.00 84.69 161 LYS A N 1
ATOM 1319 C CA . LYS A 1 161 ? -14.451 10.116 29.685 1.00 84.69 161 LYS A CA 1
ATOM 1320 C C . LYS A 1 161 ? -13.417 9.337 28.888 1.00 84.69 161 LYS A C 1
ATOM 1322 O O . LYS A 1 161 ? -12.600 8.610 29.451 1.00 84.69 161 LYS A O 1
ATOM 1327 N N . VAL A 1 162 ? -13.423 9.506 27.571 1.00 83.19 162 VAL A N 1
ATOM 1328 C CA . VAL A 1 162 ? -12.476 8.873 26.663 1.00 83.19 162 VAL A CA 1
ATOM 1329 C C . VAL A 1 162 ? -11.241 9.756 26.549 1.00 83.19 162 VAL A C 1
ATOM 1331 O O . VAL A 1 162 ? -11.113 10.602 25.669 1.00 83.19 162 VAL A O 1
ATOM 1334 N N . HIS A 1 163 ? -10.283 9.525 27.441 1.00 79.62 163 HIS A N 1
ATOM 1335 C CA . HIS A 1 163 ? -8.996 10.228 27.417 1.00 79.62 163 HIS A CA 1
ATOM 1336 C C . HIS A 1 163 ? -7.962 9.602 26.465 1.00 79.62 163 HIS A C 1
ATOM 1338 O O . HIS A 1 163 ? -6.821 10.060 26.411 1.00 79.62 163 HIS A O 1
ATOM 1344 N N . ILE A 1 164 ? -8.335 8.546 25.736 1.00 81.44 164 ILE A N 1
ATOM 1345 C CA . ILE A 1 164 ? -7.454 7.843 24.797 1.00 81.44 164 ILE A CA 1
ATOM 1346 C C . ILE A 1 164 ? -7.493 8.540 23.430 1.00 81.44 164 ILE A C 1
ATOM 1348 O O . ILE A 1 164 ? -8.582 8.728 22.881 1.00 81.44 164 ILE A O 1
ATOM 1352 N N . PRO A 1 165 ? -6.340 8.867 22.816 1.00 84.06 165 PRO A N 1
ATOM 1353 C CA . PRO A 1 165 ? -6.298 9.500 21.502 1.00 84.06 165 PRO A CA 1
ATOM 1354 C C . PRO A 1 165 ? -6.546 8.470 20.386 1.00 84.06 165 PRO A C 1
ATOM 1356 O O . PRO A 1 165 ? -5.636 8.098 19.643 1.00 84.06 165 PRO A O 1
ATOM 1359 N N . PHE A 1 166 ? -7.791 8.003 20.246 1.00 89.06 166 PHE A N 1
ATOM 1360 C CA . PHE A 1 166 ? -8.172 6.965 19.279 1.00 89.06 166 PHE A CA 1
ATOM 1361 C C . PHE A 1 166 ? -7.752 7.284 17.841 1.00 89.06 166 PHE A C 1
ATOM 1363 O O . PHE A 1 166 ? -7.256 6.397 17.154 1.00 89.06 166 PHE A O 1
ATOM 1370 N N . MET A 1 167 ? -7.851 8.544 17.400 1.00 90.19 167 MET A N 1
ATOM 1371 C CA . MET A 1 167 ? -7.374 8.943 16.069 1.00 90.19 167 MET A CA 1
ATOM 1372 C C 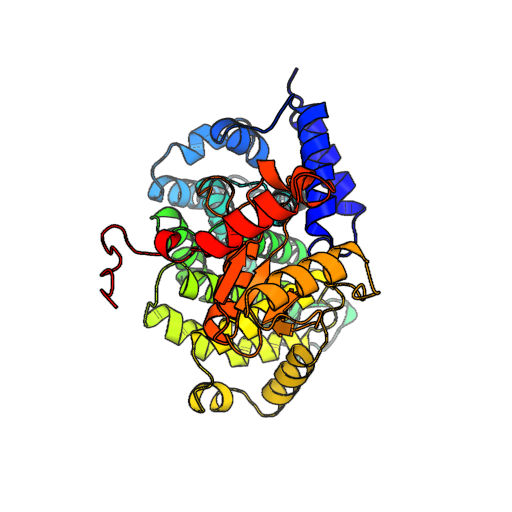. MET A 1 167 ? -5.884 8.649 15.859 1.00 90.19 167 MET A C 1
ATOM 1374 O O . MET A 1 167 ? -5.506 8.170 14.790 1.00 90.19 167 MET A O 1
ATOM 1378 N N . SER A 1 168 ? -5.039 8.860 16.871 1.00 91.00 168 SER A N 1
ATOM 1379 C CA . SER A 1 168 ? -3.607 8.545 16.799 1.00 91.00 168 SER A CA 1
ATOM 1380 C C . SER A 1 168 ? -3.358 7.038 16.747 1.00 91.00 168 SER A C 1
ATOM 1382 O O . SER A 1 168 ? -2.492 6.588 15.995 1.00 91.00 168 SER A O 1
ATOM 1384 N N . LEU A 1 169 ? -4.134 6.241 17.489 1.00 91.75 169 LEU A N 1
ATOM 1385 C CA . LEU A 1 169 ? -4.041 4.775 17.460 1.00 91.75 169 LEU A CA 1
ATOM 1386 C C . LEU A 1 169 ? -4.494 4.209 16.109 1.00 91.75 169 LEU A C 1
ATOM 1388 O O . LEU A 1 169 ? -3.794 3.390 15.513 1.00 91.75 169 LEU A O 1
ATOM 1392 N N . TYR A 1 170 ? -5.615 4.705 15.578 1.00 95.31 170 TYR A N 1
ATOM 1393 C CA . TYR A 1 170 ? -6.091 4.359 14.242 1.00 95.31 170 TYR A CA 1
ATOM 1394 C C . TYR A 1 170 ? -5.073 4.741 13.171 1.00 95.31 170 TYR A C 1
ATOM 1396 O O . TYR A 1 170 ? -4.772 3.935 12.288 1.00 95.31 170 TYR A O 1
ATOM 1404 N N . ARG A 1 171 ? -4.488 5.942 13.263 1.00 95.62 171 ARG A N 1
ATOM 1405 C CA . ARG A 1 171 ? -3.441 6.395 12.338 1.00 95.62 171 ARG A CA 1
ATOM 1406 C C . ARG A 1 171 ? -2.195 5.524 12.428 1.00 95.62 171 ARG A C 1
ATOM 1408 O O . ARG A 1 171 ? -1.611 5.208 11.397 1.00 95.62 171 ARG A O 1
ATOM 1415 N N . SER A 1 172 ? -1.829 5.087 13.629 1.00 95.75 172 SER A N 1
ATOM 1416 C CA . SER A 1 172 ? -0.688 4.197 13.836 1.00 95.75 172 SER A CA 1
ATOM 1417 C C . SER A 1 172 ? -0.894 2.843 13.163 1.00 95.75 172 SER A C 1
ATOM 1419 O O . SER A 1 172 ? -0.019 2.409 12.418 1.00 95.75 172 SER A O 1
ATOM 1421 N N . LEU A 1 173 ? -2.061 2.209 13.337 1.00 97.25 173 LEU A N 1
ATOM 1422 C CA . LEU A 1 173 ? -2.375 0.963 12.630 1.00 97.25 173 LEU A CA 1
ATOM 1423 C C . LEU A 1 173 ? -2.375 1.171 11.108 1.00 97.25 173 LEU A C 1
ATOM 1425 O O . LEU A 1 173 ? -1.751 0.398 10.386 1.00 97.25 173 LEU A O 1
ATOM 1429 N N . SER A 1 174 ? -3.006 2.244 10.627 1.00 97.69 174 SER A N 1
ATOM 1430 C CA . SER A 1 174 ? -3.059 2.572 9.198 1.00 97.69 174 SER A CA 1
ATOM 1431 C C . SER A 1 174 ? -1.663 2.733 8.585 1.00 97.69 174 SER A C 1
ATOM 1433 O O . SER A 1 174 ? -1.359 2.125 7.559 1.00 97.69 174 SER A O 1
ATOM 1435 N N . ASN A 1 175 ? -0.768 3.462 9.258 1.00 97.00 175 ASN A N 1
ATOM 1436 C CA . ASN A 1 175 ? 0.622 3.622 8.837 1.00 97.00 175 ASN A CA 1
ATOM 1437 C C . ASN A 1 175 ? 1.348 2.277 8.710 1.00 97.00 175 ASN A C 1
ATOM 1439 O O . ASN A 1 175 ? 2.081 2.061 7.744 1.00 97.00 175 ASN A O 1
ATOM 1443 N N . VAL A 1 176 ? 1.143 1.363 9.661 1.00 97.00 176 VAL A N 1
ATOM 1444 C CA . VAL A 1 176 ? 1.777 0.040 9.629 1.00 97.00 176 VAL A CA 1
ATOM 1445 C C . VAL A 1 176 ? 1.198 -0.821 8.507 1.00 97.00 176 VAL A C 1
ATOM 1447 O O . VAL A 1 176 ? 1.963 -1.484 7.817 1.00 97.00 176 VAL A O 1
ATOM 1450 N N . LEU A 1 177 ? -0.113 -0.785 8.262 1.00 97.44 177 LEU A N 1
ATOM 1451 C CA . LEU A 1 177 ? -0.743 -1.542 7.171 1.00 97.44 177 LEU A CA 1
ATOM 1452 C C . LEU A 1 177 ? -0.313 -1.045 5.786 1.00 97.44 177 LEU A C 1
ATOM 1454 O O . LEU A 1 177 ? -0.025 -1.860 4.904 1.00 97.44 177 LEU A O 1
ATOM 1458 N N . TYR A 1 178 ? -0.183 0.273 5.608 1.00 95.94 178 TYR A N 1
ATOM 1459 C CA . TYR A 1 178 ? 0.462 0.831 4.420 1.00 95.94 178 TYR A CA 1
ATOM 1460 C C . TYR A 1 178 ? 1.913 0.375 4.319 1.00 95.94 178 TYR A C 1
ATOM 1462 O O . TYR A 1 178 ? 2.326 -0.061 3.251 1.00 95.94 178 TYR A O 1
ATOM 1470 N N . SER A 1 179 ? 2.656 0.378 5.430 1.00 95.00 179 SER A N 1
ATOM 1471 C CA . SER A 1 179 ? 4.044 -0.094 5.441 1.00 95.00 179 SER A CA 1
ATOM 1472 C C . SER A 1 179 ? 4.166 -1.556 5.032 1.00 95.00 179 SER A C 1
ATOM 1474 O O . SER A 1 179 ? 5.073 -1.907 4.294 1.00 95.00 179 SER A O 1
ATOM 1476 N N . VAL A 1 180 ? 3.252 -2.411 5.490 1.00 94.31 180 VAL A N 1
ATOM 1477 C CA . VAL A 1 180 ? 3.195 -3.824 5.100 1.00 94.31 180 VAL A CA 1
ATOM 1478 C C . VAL A 1 180 ? 2.894 -3.979 3.615 1.00 94.31 180 VAL A C 1
ATOM 1480 O O . VAL A 1 180 ? 3.479 -4.847 2.986 1.00 94.31 180 VAL A O 1
ATOM 1483 N N . SER A 1 181 ? 2.011 -3.146 3.063 1.00 92.69 181 SER A N 1
ATOM 1484 C CA . SER A 1 181 ? 1.579 -3.251 1.666 1.00 92.69 181 SER A CA 1
ATOM 1485 C C . SER A 1 181 ? 2.594 -2.649 0.684 1.00 92.69 181 SER A C 1
ATOM 1487 O O . SER A 1 181 ? 2.831 -3.218 -0.376 1.00 92.69 181 SER A O 1
ATOM 1489 N N . GLU A 1 182 ? 3.222 -1.520 1.027 1.00 89.81 182 GLU A N 1
ATOM 1490 C CA . GLU A 1 182 ? 4.309 -0.896 0.249 1.00 89.81 182 GLU A CA 1
ATOM 1491 C C . GLU A 1 182 ? 5.626 -1.682 0.359 1.00 89.81 182 GLU A C 1
ATOM 1493 O O . GLU A 1 182 ? 6.460 -1.647 -0.547 1.00 89.81 182 GLU A O 1
ATOM 1498 N N . ASN A 1 183 ? 5.802 -2.446 1.439 1.00 84.88 183 ASN A N 1
ATOM 1499 C CA . ASN A 1 183 ? 6.843 -3.460 1.515 1.00 84.88 183 ASN A CA 1
ATOM 1500 C C . ASN A 1 183 ? 6.422 -4.702 0.720 1.00 84.88 183 ASN A C 1
ATOM 1502 O O . ASN A 1 183 ? 5.240 -5.036 0.644 1.00 84.88 183 ASN A O 1
ATOM 1506 N N . ARG A 1 184 ? 7.385 -5.404 0.122 1.00 77.00 184 ARG A N 1
ATOM 1507 C CA . ARG A 1 184 ? 7.082 -6.612 -0.647 1.00 77.00 184 ARG A CA 1
ATOM 1508 C C . ARG A 1 184 ? 6.522 -7.674 0.302 1.00 77.00 184 ARG A C 1
ATOM 1510 O O . ARG A 1 184 ? 7.255 -8.181 1.158 1.00 77.00 184 ARG A O 1
ATOM 1517 N N . ILE A 1 185 ? 5.243 -8.014 0.140 1.00 77.50 185 ILE A N 1
ATOM 1518 C CA . ILE A 1 185 ? 4.623 -9.135 0.847 1.00 77.50 185 ILE A CA 1
ATOM 1519 C C . ILE A 1 185 ? 5.146 -10.424 0.213 1.00 77.50 185 ILE A C 1
ATOM 1521 O O . ILE A 1 185 ? 4.932 -10.697 -0.965 1.00 77.50 185 ILE A O 1
ATOM 1525 N N . GLU A 1 186 ? 5.869 -11.203 1.005 1.00 75.50 186 GLU A N 1
ATOM 1526 C CA . GLU A 1 186 ? 6.428 -12.492 0.607 1.00 75.50 186 GLU A CA 1
ATOM 1527 C C . GLU A 1 186 ? 5.616 -13.612 1.267 1.00 75.50 186 GLU A C 1
ATOM 1529 O O . GLU A 1 186 ? 5.119 -13.443 2.382 1.00 75.50 186 GLU A O 1
ATOM 1534 N N . SER A 1 187 ? 5.496 -14.769 0.611 1.00 72.31 187 SER A N 1
ATOM 1535 C CA . SER A 1 187 ? 4.836 -15.957 1.176 1.00 72.31 187 SER A CA 1
ATOM 1536 C C . SER A 1 187 ? 5.721 -16.636 2.230 1.00 72.31 187 SER A C 1
ATOM 1538 O O . SER A 1 187 ? 6.163 -17.771 2.063 1.00 72.31 187 SER A O 1
ATOM 1540 N N . ILE A 1 188 ? 6.009 -15.906 3.305 1.00 80.62 188 ILE A N 1
ATOM 1541 C CA . ILE A 1 188 ? 6.783 -16.347 4.462 1.00 80.62 188 ILE A CA 1
ATOM 1542 C C . ILE A 1 188 ? 5.917 -16.289 5.717 1.00 80.62 188 ILE A C 1
ATOM 1544 O O . ILE A 1 188 ? 5.014 -15.457 5.837 1.00 80.62 188 ILE A O 1
ATOM 1548 N N . GLU A 1 189 ? 6.276 -17.117 6.694 1.00 85.56 189 GLU A N 1
ATOM 1549 C CA . GLU A 1 189 ? 5.560 -17.290 7.961 1.00 85.56 189 GLU A CA 1
ATOM 1550 C C . GLU A 1 189 ? 5.226 -15.951 8.653 1.00 85.56 189 GLU A C 1
ATOM 1552 O O . GLU A 1 189 ? 4.149 -15.776 9.220 1.00 85.56 189 GLU A O 1
ATOM 1557 N N . THR A 1 190 ? 6.114 -14.953 8.569 1.00 87.75 190 THR A N 1
ATOM 1558 C CA . THR A 1 190 ? 5.898 -13.635 9.190 1.00 87.75 190 THR A CA 1
ATOM 1559 C C . THR A 1 190 ? 4.702 -12.882 8.604 1.00 87.75 190 THR A C 1
ATOM 1561 O O . THR A 1 190 ? 3.913 -12.322 9.363 1.00 87.75 190 THR A O 1
ATOM 1564 N N . TYR A 1 191 ? 4.534 -12.865 7.278 1.00 88.12 191 TYR A N 1
ATOM 1565 C CA . TYR A 1 191 ? 3.406 -12.167 6.650 1.00 88.12 191 TYR A CA 1
ATOM 1566 C C . TYR A 1 191 ? 2.090 -12.933 6.820 1.00 88.12 191 TYR A C 1
ATOM 1568 O O . TYR A 1 191 ? 1.036 -12.309 6.940 1.00 88.12 191 TYR A O 1
ATOM 1576 N N . GLU A 1 192 ? 2.140 -14.262 6.924 1.00 89.06 192 GLU A N 1
ATOM 1577 C CA . GLU A 1 192 ? 0.971 -15.063 7.301 1.00 89.06 192 GLU A CA 1
ATOM 1578 C C . GLU A 1 192 ? 0.490 -14.725 8.717 1.00 89.06 192 GLU A C 1
ATOM 1580 O O . GLU A 1 192 ? -0.705 -14.510 8.920 1.00 89.06 192 GLU A O 1
ATOM 1585 N N . HIS A 1 193 ? 1.411 -14.560 9.672 1.00 91.19 193 HIS A N 1
ATOM 1586 C CA . HIS A 1 193 ? 1.078 -14.101 11.023 1.00 91.19 193 HIS A CA 1
ATOM 1587 C C . HIS A 1 193 ? 0.505 -12.676 11.034 1.00 91.19 193 HIS A C 1
ATOM 1589 O O . HIS A 1 193 ? -0.440 -12.411 11.776 1.00 91.19 193 HIS A O 1
ATOM 1595 N N . VAL A 1 194 ? 1.030 -11.762 10.207 1.00 93.44 194 VAL A N 1
ATOM 1596 C CA . VAL A 1 194 ? 0.460 -10.410 10.047 1.00 93.44 194 VAL A CA 1
ATOM 1597 C C . VAL A 1 194 ? -0.983 -10.488 9.543 1.00 93.44 194 VAL A C 1
ATOM 1599 O O . VAL A 1 194 ? -1.871 -9.871 10.131 1.00 93.44 194 VAL A O 1
ATOM 1602 N N . ARG A 1 195 ? -1.232 -11.276 8.488 1.00 93.31 195 ARG A N 1
ATOM 1603 C CA . ARG A 1 195 ? -2.579 -11.524 7.950 1.00 93.31 195 ARG A CA 1
ATOM 1604 C C . ARG A 1 195 ? -3.509 -12.063 9.026 1.00 93.31 195 ARG A C 1
ATOM 1606 O O . ARG A 1 195 ? -4.610 -11.542 9.184 1.00 93.31 195 ARG A O 1
ATOM 1613 N N . ASP A 1 196 ? -3.084 -13.083 9.759 1.00 92.25 196 ASP A N 1
ATOM 1614 C CA . ASP A 1 196 ? -3.923 -13.713 10.774 1.00 92.25 196 ASP A CA 1
ATOM 1615 C C . ASP A 1 196 ? -4.204 -12.767 11.941 1.00 92.25 196 ASP A C 1
ATOM 1617 O O . ASP A 1 196 ? -5.322 -12.750 12.453 1.00 92.25 196 ASP A O 1
ATOM 1621 N N . GLU A 1 197 ? -3.253 -11.911 12.314 1.00 94.75 197 GLU A N 1
ATOM 1622 C CA . GLU A 1 197 ? -3.498 -10.892 13.327 1.00 94.75 197 GLU A CA 1
ATOM 1623 C C . GLU A 1 197 ? -4.551 -9.880 12.855 1.00 94.75 197 GLU A C 1
ATOM 1625 O O . GLU A 1 197 ? -5.536 -9.647 13.550 1.00 94.75 197 GLU A O 1
ATOM 1630 N N . VAL A 1 198 ? -4.446 -9.343 11.641 1.00 95.06 198 VAL A N 1
ATOM 1631 C CA . VAL A 1 198 ? -5.452 -8.394 11.133 1.00 95.06 198 VAL A CA 1
ATOM 1632 C C . VAL A 1 198 ? -6.824 -9.062 10.978 1.00 95.06 198 VAL A C 1
ATOM 1634 O O . VAL A 1 198 ? -7.824 -8.554 11.486 1.00 95.06 198 VAL A O 1
ATOM 1637 N N . VAL A 1 199 ? -6.883 -10.227 10.330 1.00 93.06 199 VAL A N 1
ATOM 1638 C CA . VAL A 1 199 ? -8.147 -10.902 10.005 1.00 93.06 199 VAL A CA 1
ATOM 1639 C C . VAL A 1 199 ? -8.810 -11.502 11.242 1.00 93.06 199 VAL A C 1
ATOM 1641 O O . VAL A 1 199 ? -10.010 -11.339 11.431 1.00 93.06 199 VAL A O 1
ATOM 1644 N N . GLN A 1 200 ? -8.067 -12.228 12.081 1.00 92.06 200 GLN A N 1
ATOM 1645 C CA . GLN A 1 200 ? -8.655 -12.917 13.236 1.00 92.06 200 GLN A CA 1
ATOM 1646 C C . GLN A 1 200 ? -8.774 -12.016 14.459 1.00 92.06 200 GLN A C 1
ATOM 1648 O O . GLN A 1 200 ? -9.572 -12.325 15.345 1.00 92.06 200 GLN A O 1
ATOM 1653 N N . ASN A 1 201 ? -7.991 -10.933 14.547 1.00 93.62 201 ASN A N 1
ATOM 1654 C CA . ASN A 1 201 ? -7.980 -10.113 15.750 1.00 93.62 201 ASN A CA 1
ATOM 1655 C C . ASN A 1 201 ? -8.564 -8.719 15.588 1.00 93.62 201 ASN A C 1
ATOM 1657 O O . ASN A 1 201 ? -9.383 -8.340 16.426 1.00 93.62 201 ASN A O 1
ATOM 1661 N N . TYR A 1 202 ? -8.162 -7.974 14.561 1.00 95.19 202 TYR A N 1
ATOM 1662 C CA . TYR A 1 202 ? -8.663 -6.617 14.349 1.00 95.19 202 TYR A CA 1
ATOM 1663 C C . TYR A 1 202 ? -10.079 -6.620 13.765 1.00 95.19 202 TYR A C 1
ATOM 1665 O O . TYR A 1 202 ? -10.972 -6.003 14.337 1.00 95.19 202 TYR A O 1
ATOM 1673 N N . MET A 1 203 ? -10.312 -7.361 12.677 1.00 93.88 203 MET A N 1
ATOM 1674 C CA . MET A 1 203 ? -11.619 -7.380 11.998 1.00 93.88 203 MET A CA 1
ATOM 1675 C C . MET A 1 203 ? -12.741 -8.009 12.835 1.00 93.88 203 MET A C 1
ATOM 1677 O O . MET A 1 203 ? -13.909 -7.721 12.603 1.00 93.88 203 MET A O 1
ATOM 1681 N N . ASN A 1 204 ? -12.388 -8.834 13.825 1.00 91.44 204 ASN A N 1
ATOM 1682 C CA . ASN A 1 204 ? -13.336 -9.449 14.757 1.00 91.44 204 ASN A CA 1
ATOM 1683 C C . ASN A 1 204 ? -13.712 -8.540 15.942 1.00 91.44 204 ASN A C 1
ATOM 1685 O O . ASN A 1 204 ? -14.448 -8.969 16.830 1.00 91.44 204 ASN A O 1
ATOM 1689 N N . ILE A 1 205 ? -13.201 -7.306 16.003 1.00 91.44 205 ILE A N 1
ATOM 1690 C CA . ILE A 1 205 ? -13.677 -6.316 16.972 1.00 91.44 205 ILE A CA 1
ATOM 1691 C C . ILE A 1 205 ? -15.085 -5.873 16.548 1.00 91.44 205 ILE A C 1
ATOM 1693 O O . ILE A 1 205 ? -15.320 -5.532 15.388 1.00 91.44 205 ILE A O 1
ATOM 1697 N N . ASP A 1 206 ? -16.019 -5.868 17.498 1.00 88.81 206 ASP A N 1
ATOM 1698 C CA . ASP A 1 206 ? -17.415 -5.497 17.257 1.00 88.81 206 ASP A CA 1
ATOM 1699 C C . ASP A 1 206 ? -17.536 -4.124 16.573 1.00 88.81 206 ASP A C 1
ATOM 1701 O O . ASP A 1 206 ? -16.938 -3.147 17.029 1.00 88.81 206 ASP A O 1
ATOM 1705 N N . ASP A 1 207 ? -18.297 -4.063 15.478 1.00 89.12 207 ASP A N 1
ATOM 1706 C CA . ASP A 1 207 ? -18.532 -2.894 14.610 1.00 89.12 207 ASP A CA 1
ATOM 1707 C C . ASP A 1 207 ? -17.281 -2.027 14.329 1.00 89.12 207 ASP A C 1
ATOM 1709 O O . ASP A 1 207 ? -17.348 -0.798 14.241 1.00 89.12 207 ASP A O 1
ATOM 1713 N N . VAL A 1 208 ? -16.102 -2.657 14.219 1.00 91.25 208 VAL A N 1
ATOM 1714 C CA . VAL A 1 208 ? -14.822 -1.933 14.123 1.00 91.25 208 VAL A CA 1
ATOM 1715 C C . VAL A 1 208 ? -14.747 -1.027 12.900 1.00 91.25 208 VAL A C 1
ATOM 1717 O O . VAL A 1 208 ? -14.207 0.071 12.992 1.00 91.25 208 VAL A O 1
ATOM 1720 N N . MET A 1 209 ? -15.346 -1.443 11.780 1.00 90.31 209 MET A N 1
ATOM 1721 C CA . MET A 1 209 ? -15.362 -0.676 10.531 1.00 90.31 209 MET A CA 1
ATOM 1722 C C . MET A 1 209 ? -16.058 0.677 10.698 1.00 90.31 209 MET A C 1
ATOM 1724 O O . MET A 1 209 ? -15.554 1.686 10.213 1.00 90.31 209 MET A O 1
ATOM 1728 N N . ARG A 1 210 ? -17.197 0.715 11.404 1.00 89.94 210 ARG A N 1
ATOM 1729 C CA . ARG A 1 210 ? -17.946 1.957 11.651 1.00 89.94 210 ARG A CA 1
ATOM 1730 C C . ARG A 1 210 ? -17.391 2.769 12.812 1.00 89.94 210 ARG A C 1
ATOM 1732 O O . ARG A 1 210 ? -17.657 3.963 12.892 1.00 89.94 210 ARG A O 1
ATOM 1739 N N . LYS A 1 211 ? -16.641 2.141 13.723 1.00 92.25 211 LYS A N 1
ATOM 1740 C CA . LYS A 1 211 ? -15.894 2.831 14.790 1.00 92.25 211 LYS A CA 1
ATOM 1741 C C . LYS A 1 211 ? -14.606 3.475 14.263 1.00 92.25 211 LYS A C 1
ATOM 1743 O O . LYS A 1 211 ? -14.098 4.398 14.902 1.00 92.25 211 LYS A O 1
ATOM 1748 N N . ALA A 1 212 ? -14.088 2.990 13.135 1.00 94.38 212 ALA A N 1
ATOM 1749 C CA . ALA A 1 212 ? -12.855 3.442 12.509 1.00 94.38 212 ALA A CA 1
ATOM 1750 C C . ALA A 1 212 ? -13.083 4.563 11.470 1.00 94.38 212 ALA A C 1
ATOM 1752 O O . ALA A 1 212 ? -14.101 4.579 10.771 1.00 94.38 212 ALA A O 1
ATOM 1753 N N . PRO A 1 213 ? -12.114 5.486 11.330 1.00 95.62 213 PRO A N 1
ATOM 1754 C CA . PRO A 1 213 ? -12.136 6.525 10.304 1.00 95.62 213 PRO A CA 1
ATOM 1755 C C . PRO A 1 213 ? -11.821 5.970 8.905 1.00 95.62 213 PRO A C 1
ATOM 1757 O O . PRO A 1 213 ? -11.175 4.922 8.766 1.00 95.62 213 PRO A O 1
ATOM 1760 N N . ALA A 1 214 ? -12.202 6.718 7.865 1.00 95.69 214 ALA A N 1
ATOM 1761 C CA . ALA A 1 214 ? -12.047 6.319 6.463 1.00 95.69 214 ALA A CA 1
ATOM 1762 C C . ALA A 1 214 ? -10.613 5.900 6.097 1.00 95.69 214 ALA A C 1
ATOM 1764 O O . ALA A 1 214 ? -10.425 4.840 5.503 1.00 95.69 214 ALA A O 1
ATOM 1765 N N . PHE A 1 215 ? -9.588 6.660 6.502 1.00 96.00 215 PHE A N 1
ATOM 1766 C CA . PHE A 1 215 ? -8.188 6.335 6.185 1.00 96.00 215 PHE A CA 1
ATOM 1767 C C . PHE A 1 215 ? -7.746 4.951 6.700 1.00 96.00 215 PHE A C 1
ATOM 1769 O O . PHE A 1 215 ? -6.964 4.254 6.050 1.00 96.00 215 PHE A O 1
ATOM 1776 N N . LEU A 1 216 ? -8.244 4.520 7.868 1.00 97.31 216 LEU A N 1
ATOM 1777 C CA . LEU A 1 216 ? -7.906 3.205 8.410 1.00 97.31 216 LEU A CA 1
ATOM 1778 C C . LEU A 1 216 ? -8.630 2.127 7.609 1.00 97.31 216 LEU A C 1
ATOM 1780 O O . LEU A 1 216 ? -8.001 1.149 7.203 1.00 97.31 216 LEU A O 1
ATOM 1784 N N . ASN A 1 217 ? -9.910 2.350 7.306 1.00 97.00 217 ASN A N 1
ATOM 1785 C CA . ASN A 1 217 ? -10.693 1.447 6.473 1.00 97.00 217 ASN A CA 1
ATOM 1786 C C . ASN A 1 217 ? -10.053 1.248 5.087 1.00 97.00 217 ASN A C 1
ATOM 1788 O O . ASN A 1 217 ? -9.927 0.109 4.638 1.00 97.00 217 ASN A O 1
ATOM 1792 N N . ILE A 1 218 ? -9.549 2.317 4.459 1.00 97.12 218 ILE A N 1
ATOM 1793 C CA . ILE A 1 218 ? -8.793 2.251 3.198 1.00 97.12 218 ILE A CA 1
ATOM 1794 C C . ILE A 1 218 ? -7.540 1.382 3.360 1.00 97.12 218 ILE A C 1
ATOM 1796 O O . ILE A 1 218 ? -7.340 0.448 2.586 1.00 97.12 218 ILE A O 1
ATOM 1800 N N . SER A 1 219 ? -6.715 1.638 4.381 1.00 97.31 219 SER A N 1
ATOM 1801 C CA . SER A 1 219 ? -5.470 0.881 4.589 1.00 97.31 219 SER A CA 1
ATOM 1802 C C . SER A 1 219 ? -5.696 -0.607 4.889 1.00 97.31 219 SER A C 1
ATOM 1804 O O . SER A 1 219 ? -4.929 -1.447 4.422 1.00 97.31 219 SER A O 1
ATOM 1806 N N . VAL A 1 220 ? -6.768 -0.958 5.610 1.00 96.94 220 VAL A N 1
ATOM 1807 C CA . VAL A 1 220 ? -7.146 -2.357 5.866 1.00 96.94 220 VAL A CA 1
ATOM 1808 C C . VAL A 1 220 ? -7.642 -3.013 4.584 1.00 96.94 220 VAL A C 1
ATOM 1810 O O . VAL A 1 220 ? -7.188 -4.106 4.254 1.00 96.94 220 VAL A O 1
ATOM 1813 N N . PHE A 1 221 ? -8.518 -2.347 3.827 1.00 95.50 221 PHE A N 1
ATOM 1814 C CA . PHE A 1 221 ? -8.993 -2.866 2.546 1.00 95.50 221 PHE A CA 1
ATOM 1815 C C . PHE A 1 221 ? -7.831 -3.101 1.573 1.00 95.50 221 PHE A C 1
ATOM 1817 O O . PHE A 1 221 ? -7.702 -4.184 1.000 1.00 95.50 221 PHE A O 1
ATOM 1824 N N . PHE A 1 222 ? -6.923 -2.130 1.462 1.00 95.31 222 PHE A N 1
ATOM 1825 C CA . PHE A 1 222 ? -5.712 -2.254 0.663 1.00 95.31 222 PHE A CA 1
ATOM 1826 C C . PHE A 1 222 ? -4.842 -3.432 1.116 1.00 95.31 222 PHE A C 1
ATOM 1828 O O . PHE A 1 222 ? -4.429 -4.243 0.285 1.00 95.31 222 PHE A O 1
ATOM 1835 N N . PHE A 1 223 ? -4.622 -3.586 2.423 1.00 95.31 223 PHE A N 1
ATOM 1836 C CA . PHE A 1 223 ? -3.877 -4.710 2.988 1.00 95.31 223 PHE A CA 1
ATOM 1837 C C . PHE A 1 223 ? -4.512 -6.074 2.666 1.00 95.31 223 PHE A C 1
ATOM 1839 O O . PHE A 1 223 ? -3.793 -7.012 2.314 1.00 95.31 223 PHE A O 1
ATOM 1846 N N . LEU A 1 224 ? -5.840 -6.205 2.750 1.00 93.38 224 LEU A N 1
ATOM 1847 C CA . LEU A 1 224 ? -6.548 -7.457 2.452 1.00 93.38 224 LEU A CA 1
ATOM 1848 C C . LEU A 1 224 ? -6.395 -7.859 0.980 1.00 93.38 224 LEU A C 1
ATOM 1850 O O . LEU A 1 224 ? -6.089 -9.015 0.680 1.00 93.38 224 LEU A O 1
ATOM 1854 N N . VAL A 1 225 ? -6.546 -6.896 0.067 1.00 91.81 225 VAL A N 1
ATOM 1855 C CA . VAL A 1 225 ? -6.367 -7.117 -1.375 1.00 91.81 225 VAL A CA 1
ATOM 1856 C C . VAL A 1 225 ? -4.927 -7.514 -1.689 1.00 91.81 225 VAL A C 1
ATOM 1858 O O . VAL A 1 225 ? -4.706 -8.503 -2.384 1.00 91.81 225 VAL A O 1
ATOM 1861 N N . ASN A 1 226 ? -3.944 -6.803 -1.129 1.00 90.94 226 ASN A N 1
ATOM 1862 C CA . ASN A 1 226 ? -2.532 -7.156 -1.281 1.00 90.94 226 ASN A CA 1
ATOM 1863 C C . ASN A 1 226 ? -2.249 -8.557 -0.731 1.00 90.94 226 ASN A C 1
ATOM 1865 O O . ASN A 1 226 ? -1.629 -9.369 -1.409 1.00 90.94 226 ASN A O 1
ATOM 1869 N N . SER A 1 227 ? -2.755 -8.881 0.458 1.00 90.00 227 SER A N 1
ATOM 1870 C CA . SER A 1 227 ? -2.584 -10.206 1.058 1.00 90.00 227 SER A CA 1
ATOM 1871 C C . SER A 1 227 ? -3.147 -11.313 0.164 1.00 90.00 227 SER A C 1
ATOM 1873 O O . SER A 1 227 ? -2.518 -12.358 0.035 1.00 90.00 227 SER A O 1
ATOM 1875 N N . TYR A 1 228 ? -4.291 -11.090 -0.491 1.00 87.81 228 TYR A N 1
ATOM 1876 C CA . TYR A 1 228 ? -4.864 -12.054 -1.436 1.00 87.81 228 TYR A CA 1
ATOM 1877 C C . TYR A 1 228 ? -3.999 -12.236 -2.687 1.00 87.81 228 TYR A C 1
ATOM 1879 O O . TYR A 1 228 ? -3.844 -13.353 -3.179 1.00 87.81 228 TYR A O 1
ATOM 1887 N N . ILE A 1 229 ? -3.433 -11.144 -3.199 1.00 84.75 229 ILE A N 1
ATOM 1888 C CA . ILE A 1 229 ? -2.583 -11.170 -4.390 1.00 84.75 229 ILE A CA 1
ATOM 1889 C C . ILE A 1 229 ? -1.243 -11.863 -4.092 1.00 84.75 229 ILE A C 1
ATOM 1891 O O . ILE A 1 229 ? -0.817 -12.709 -4.875 1.00 84.75 229 ILE A O 1
ATOM 1895 N N . TYR A 1 230 ? -0.601 -11.546 -2.963 1.00 81.56 230 TYR A N 1
ATOM 1896 C CA . TYR A 1 230 ? 0.773 -11.971 -2.664 1.00 81.56 230 TYR A CA 1
ATOM 1897 C C . TYR A 1 230 ? 0.900 -13.258 -1.835 1.00 81.56 230 TYR A C 1
ATOM 1899 O O . TYR A 1 230 ? 1.864 -13.994 -2.019 1.00 81.56 230 TYR A O 1
ATOM 1907 N N . LEU A 1 231 ? -0.039 -13.560 -0.929 1.00 79.50 231 LEU A N 1
ATOM 1908 C CA . LEU A 1 231 ? -0.000 -14.775 -0.088 1.00 79.50 231 LEU A CA 1
ATOM 1909 C C . LEU A 1 231 ? -0.816 -15.935 -0.684 1.00 79.50 231 LEU A C 1
ATOM 1911 O O . LEU A 1 231 ? -1.116 -16.916 -0.005 1.00 79.50 231 LEU A O 1
ATOM 1915 N N . GLY A 1 232 ? -1.189 -15.820 -1.959 1.00 66.81 232 GLY A N 1
ATOM 1916 C CA . GLY A 1 232 ? -1.926 -16.835 -2.699 1.00 66.81 232 GLY A CA 1
ATOM 1917 C C . GLY A 1 232 ? -3.450 -16.732 -2.578 1.00 66.81 232 GLY A C 1
ATOM 1918 O O . GLY A 1 232 ? -4.018 -16.116 -1.674 1.00 66.81 232 GLY A O 1
ATOM 1919 N N . LYS A 1 233 ? -4.132 -17.394 -3.523 1.00 66.62 233 LYS A N 1
ATOM 1920 C CA . LYS A 1 233 ? -5.593 -17.369 -3.710 1.00 66.62 233 LYS A CA 1
ATOM 1921 C C . LYS A 1 233 ? -6.326 -18.226 -2.670 1.00 66.62 233 LYS A C 1
ATOM 1923 O O . LYS A 1 233 ? -6.989 -19.208 -3.000 1.00 66.62 233 LYS A O 1
ATOM 1928 N N . ASN A 1 234 ? -6.194 -17.867 -1.397 1.00 72.31 234 ASN A N 1
ATOM 1929 C CA . ASN A 1 234 ? -6.888 -18.520 -0.295 1.00 72.31 234 ASN A CA 1
ATOM 1930 C C . ASN A 1 234 ? -8.396 -18.214 -0.364 1.00 72.31 234 ASN A C 1
ATOM 1932 O O . ASN A 1 234 ? -8.798 -17.051 -0.310 1.00 72.31 234 ASN A O 1
ATOM 1936 N N . ILE A 1 235 ? -9.232 -19.256 -0.439 1.00 78.31 235 ILE A N 1
ATOM 1937 C CA . ILE A 1 235 ? -10.702 -19.142 -0.501 1.00 78.31 235 ILE A CA 1
ATOM 1938 C C . ILE A 1 235 ? -11.253 -18.338 0.685 1.00 78.31 235 ILE A C 1
ATOM 1940 O O . ILE A 1 235 ? -12.137 -17.506 0.502 1.00 78.31 235 ILE A O 1
ATOM 1944 N N . LYS A 1 236 ? -10.701 -18.524 1.890 1.00 83.06 236 LYS A N 1
ATOM 1945 C CA . LYS A 1 236 ? -11.119 -17.782 3.087 1.00 83.06 236 LYS A CA 1
ATOM 1946 C C . LYS A 1 236 ? -10.881 -16.285 2.911 1.00 83.06 236 LYS A C 1
ATOM 1948 O O . LYS A 1 236 ? -11.772 -15.492 3.189 1.00 83.06 236 LYS A O 1
ATOM 1953 N N . LEU A 1 237 ? -9.700 -15.902 2.424 1.00 84.06 237 LEU A N 1
ATOM 1954 C CA . LEU A 1 237 ? -9.355 -14.496 2.213 1.00 84.06 237 LEU A CA 1
ATOM 1955 C C . LEU A 1 237 ? -10.151 -13.887 1.053 1.00 84.06 237 LEU A C 1
ATOM 1957 O O . LEU A 1 237 ? -10.600 -12.752 1.167 1.00 84.06 237 LEU A O 1
ATOM 1961 N N . LYS A 1 238 ? -10.404 -14.658 -0.013 1.00 86.12 238 LYS A N 1
ATOM 1962 C CA . LYS A 1 238 ? -11.332 -14.268 -1.083 1.00 86.12 238 LYS A CA 1
ATOM 1963 C C . LYS A 1 238 ? -12.713 -13.932 -0.522 1.00 86.12 238 LYS A C 1
ATOM 1965 O O . LYS A 1 238 ? -13.216 -12.851 -0.803 1.00 86.12 238 LYS A O 1
ATOM 1970 N N . ASN A 1 239 ? -13.298 -14.828 0.272 1.00 86.06 239 ASN A N 1
ATOM 1971 C CA . ASN A 1 239 ? -14.627 -14.622 0.846 1.00 86.06 239 ASN A CA 1
ATOM 1972 C C . ASN A 1 239 ? -14.649 -13.404 1.773 1.00 86.06 239 ASN A C 1
ATOM 1974 O O . ASN A 1 239 ? -15.527 -12.568 1.633 1.00 86.06 239 ASN A O 1
ATOM 1978 N N . ILE A 1 240 ? -13.627 -13.233 2.619 1.00 87.56 240 ILE A N 1
ATOM 1979 C CA . ILE A 1 240 ? -13.496 -12.034 3.458 1.00 87.56 240 ILE A CA 1
ATOM 1980 C C . ILE A 1 240 ? -13.491 -10.767 2.600 1.00 87.56 240 ILE A C 1
ATOM 1982 O O . ILE A 1 240 ? -14.276 -9.865 2.859 1.00 87.56 240 ILE A O 1
ATOM 1986 N N . CYS A 1 241 ? -12.646 -10.689 1.568 1.00 87.50 241 CYS A N 1
ATOM 1987 C CA . CYS A 1 241 ? -12.578 -9.522 0.685 1.00 87.50 241 CYS A CA 1
ATOM 1988 C C . CYS A 1 241 ? -13.926 -9.223 0.005 1.00 87.50 241 CYS A C 1
ATOM 1990 O O . CYS A 1 241 ? -14.283 -8.062 -0.174 1.00 87.50 241 CYS A O 1
ATOM 1992 N N . ILE A 1 242 ? -14.660 -10.263 -0.384 1.00 86.25 242 ILE A N 1
ATOM 1993 C CA . ILE A 1 242 ? -15.995 -10.182 -0.984 1.00 86.25 242 ILE A CA 1
ATOM 1994 C C . ILE A 1 242 ? -17.009 -9.632 0.033 1.00 86.25 242 ILE A C 1
ATOM 1996 O O . ILE A 1 242 ? -17.596 -8.576 -0.197 1.00 86.25 242 ILE A O 1
ATOM 2000 N N . ASP A 1 243 ? -17.117 -10.261 1.201 1.00 85.44 243 ASP A N 1
ATOM 2001 C CA . ASP A 1 243 ? -18.113 -9.933 2.226 1.00 85.44 243 ASP A CA 1
ATOM 2002 C C . ASP A 1 243 ? -17.923 -8.529 2.819 1.00 85.44 243 ASP A C 1
ATOM 2004 O O . ASP A 1 243 ? -18.894 -7.845 3.157 1.00 85.44 243 ASP A O 1
ATOM 2008 N N . VAL A 1 244 ? -16.672 -8.070 2.939 1.00 85.00 244 VAL A N 1
ATOM 2009 C CA . VAL A 1 244 ? -16.365 -6.783 3.577 1.00 85.00 244 VAL A CA 1
ATOM 2010 C C . VAL A 1 244 ? -16.333 -5.604 2.607 1.00 85.00 244 VAL A C 1
ATOM 2012 O O . VAL A 1 244 ? -16.375 -4.466 3.065 1.00 85.00 244 VAL A O 1
ATOM 2015 N N . LEU A 1 245 ? -16.333 -5.819 1.285 1.00 88.62 245 LEU A N 1
ATOM 2016 C CA . LEU A 1 245 ? -16.254 -4.716 0.318 1.00 88.62 245 LEU A CA 1
ATOM 2017 C C . LEU A 1 245 ? -17.377 -3.690 0.529 1.00 88.62 245 LEU A C 1
ATOM 2019 O O . LEU A 1 245 ? -17.109 -2.501 0.690 1.00 88.62 245 LEU A O 1
ATOM 2023 N N . ASN A 1 246 ? -18.635 -4.138 0.535 1.00 90.50 246 ASN A N 1
ATOM 2024 C CA . ASN A 1 246 ? -19.782 -3.237 0.631 1.00 90.50 246 ASN A CA 1
ATOM 2025 C C . ASN A 1 246 ? -19.812 -2.453 1.966 1.00 90.50 246 ASN A C 1
ATOM 2027 O O . ASN A 1 246 ? -19.965 -1.229 1.919 1.00 90.50 246 ASN A O 1
ATOM 2031 N N . PRO A 1 247 ? -19.610 -3.085 3.142 1.00 91.62 247 PRO A N 1
ATOM 2032 C CA . PRO A 1 247 ? -19.460 -2.365 4.409 1.00 91.62 247 PRO A CA 1
ATOM 2033 C C . PRO A 1 247 ? -18.310 -1.351 4.434 1.00 91.62 247 PRO A C 1
ATOM 2035 O O . PRO A 1 247 ? -18.515 -0.232 4.899 1.00 91.62 247 PRO A O 1
ATOM 2038 N N . TYR A 1 248 ? -17.125 -1.707 3.922 1.00 92.62 248 TYR A N 1
ATOM 2039 C CA . TYR A 1 248 ? -15.973 -0.798 3.900 1.00 92.62 248 TYR A CA 1
ATOM 2040 C C . TYR A 1 248 ? -16.224 0.403 2.994 1.00 92.62 248 TYR A C 1
ATOM 2042 O O . TYR A 1 248 ? -15.976 1.529 3.410 1.00 92.62 248 TYR A O 1
ATOM 2050 N N . VAL A 1 249 ? -16.752 0.185 1.786 1.00 92.31 249 VAL A N 1
ATOM 2051 C CA . VAL A 1 249 ? -17.091 1.278 0.865 1.00 92.31 249 VAL A CA 1
ATOM 2052 C C . VAL A 1 249 ? -18.107 2.225 1.507 1.00 92.31 249 VAL A C 1
ATOM 2054 O O . VAL A 1 249 ? -17.877 3.430 1.492 1.00 92.31 249 VAL A O 1
ATOM 2057 N N . SER A 1 250 ? -19.157 1.691 2.145 1.00 92.75 250 SER A N 1
ATOM 2058 C CA . SER A 1 250 ? -20.143 2.502 2.879 1.00 92.75 250 SER A CA 1
ATOM 2059 C C . SER A 1 250 ? -19.465 3.344 3.963 1.00 92.75 250 SER A C 1
ATOM 2061 O O . SER A 1 250 ? -19.595 4.564 3.979 1.00 92.75 250 SER A O 1
ATOM 2063 N N . ALA A 1 251 ? -18.666 2.708 4.826 1.00 92.94 251 ALA A N 1
ATOM 2064 C CA . ALA A 1 251 ? -17.993 3.378 5.935 1.00 92.94 251 ALA A CA 1
ATOM 2065 C C . ALA A 1 251 ? -16.956 4.419 5.477 1.00 92.94 251 ALA A C 1
ATOM 2067 O O . ALA A 1 251 ? -16.719 5.386 6.193 1.00 92.94 251 ALA A O 1
ATOM 2068 N N . ILE A 1 252 ? -16.323 4.226 4.316 1.00 94.44 252 ILE A N 1
ATOM 2069 C CA . ILE A 1 252 ? -15.395 5.193 3.713 1.00 94.44 252 ILE A CA 1
ATOM 2070 C C . ILE A 1 252 ? -16.171 6.390 3.152 1.00 94.44 252 ILE A C 1
ATOM 2072 O O . ILE A 1 252 ? -15.808 7.527 3.435 1.00 94.44 252 ILE A O 1
ATOM 2076 N N . SER A 1 253 ? -17.256 6.144 2.411 1.00 91.06 253 SER A N 1
ATOM 2077 C CA . SER A 1 253 ? -18.098 7.204 1.834 1.00 91.06 253 SER A CA 1
ATOM 2078 C C . SER A 1 253 ? -18.827 8.052 2.886 1.00 91.06 253 SER A C 1
ATOM 2080 O O . SER A 1 253 ? -19.083 9.232 2.680 1.00 91.06 253 SER A O 1
ATOM 2082 N N . GLU A 1 254 ? -19.124 7.489 4.059 1.00 89.25 254 GLU A N 1
ATOM 2083 C CA . GLU A 1 254 ? -19.742 8.224 5.172 1.00 89.25 254 GLU A CA 1
ATOM 2084 C C . GLU A 1 254 ? -18.763 9.169 5.901 1.00 89.25 254 GLU A C 1
ATOM 2086 O O . GLU A 1 254 ? -19.201 10.029 6.671 1.00 89.25 254 GLU A O 1
ATOM 2091 N N . ASP A 1 255 ? -17.454 9.023 5.666 1.00 89.81 255 ASP A N 1
ATOM 2092 C CA . ASP A 1 255 ? -16.374 9.727 6.371 1.00 89.81 255 ASP A CA 1
ATOM 2093 C C . ASP A 1 255 ? -15.331 10.326 5.399 1.00 89.81 255 ASP A C 1
ATOM 2095 O O . ASP A 1 255 ? -14.135 10.390 5.691 1.00 89.81 255 ASP A O 1
ATOM 2099 N N . GLU A 1 256 ? -15.791 10.805 4.234 1.00 84.12 256 GLU A N 1
ATOM 2100 C CA . GLU A 1 256 ? -14.948 11.386 3.170 1.00 84.12 256 GLU A CA 1
ATOM 2101 C C . GLU A 1 256 ? -14.025 12.517 3.658 1.00 84.12 256 GLU A C 1
ATOM 2103 O O . GLU A 1 256 ? -12.913 12.675 3.157 1.00 84.12 256 GLU A O 1
ATOM 2108 N N . MET A 1 257 ? -14.437 13.269 4.686 1.00 85.19 257 MET A N 1
ATOM 2109 C CA . MET A 1 257 ? -13.645 14.361 5.272 1.00 85.19 257 MET A CA 1
ATOM 2110 C C . MET A 1 257 ? -12.295 13.908 5.851 1.00 85.19 257 MET A C 1
ATOM 2112 O O . MET A 1 257 ? -11.401 14.733 6.027 1.00 85.19 257 MET A O 1
ATOM 2116 N N . ASN A 1 258 ? -12.142 12.621 6.175 1.00 85.75 258 ASN A N 1
ATOM 2117 C CA . ASN A 1 258 ? -10.922 12.050 6.749 1.00 85.75 258 ASN A CA 1
ATOM 2118 C C . ASN A 1 258 ? -10.052 11.314 5.712 1.00 85.75 258 ASN A C 1
ATOM 2120 O O . ASN A 1 258 ? -9.191 10.514 6.096 1.00 85.75 258 ASN A O 1
ATOM 2124 N N . ILE A 1 259 ? -10.256 11.577 4.416 1.00 89.56 259 ILE A N 1
ATOM 2125 C CA . ILE A 1 259 ? -9.491 10.999 3.305 1.00 89.56 259 ILE A CA 1
ATOM 2126 C C . ILE A 1 259 ? -8.484 12.035 2.778 1.00 89.56 259 ILE A C 1
ATOM 2128 O O . ILE A 1 259 ? -8.866 13.098 2.298 1.00 89.56 259 ILE A O 1
ATOM 2132 N N . SER A 1 260 ? -7.185 11.725 2.860 1.00 88.81 260 SER A N 1
ATOM 2133 C CA . SER A 1 260 ? -6.117 12.536 2.245 1.00 88.81 260 SER A CA 1
ATOM 2134 C C . SER A 1 260 ? -5.921 12.218 0.752 1.00 88.81 260 SER A C 1
ATOM 2136 O O . SER A 1 260 ? -6.496 11.261 0.226 1.00 88.81 260 SER A O 1
ATOM 2138 N N . SER A 1 261 ? -5.075 12.984 0.053 1.00 84.69 261 SER A N 1
ATOM 2139 C CA . SER A 1 261 ? -4.700 12.696 -1.343 1.00 84.69 261 SER A CA 1
ATOM 2140 C C . SER A 1 261 ? -4.007 11.334 -1.486 1.00 84.69 261 SER A C 1
ATOM 2142 O O . SER A 1 261 ? -4.362 10.543 -2.362 1.00 84.69 261 SER A O 1
ATOM 2144 N N . ASP A 1 262 ? -3.092 11.007 -0.571 1.00 86.81 262 ASP A N 1
ATOM 2145 C CA . ASP A 1 262 ? -2.447 9.692 -0.493 1.00 86.81 262 ASP A CA 1
ATOM 2146 C C . ASP A 1 262 ? -3.467 8.569 -0.241 1.00 86.81 262 ASP A C 1
ATOM 2148 O O . ASP A 1 262 ? -3.425 7.528 -0.897 1.00 86.81 262 ASP A O 1
ATOM 2152 N N . ASP A 1 263 ? -4.404 8.769 0.695 1.00 91.44 263 ASP A N 1
ATOM 2153 C CA . ASP A 1 263 ? -5.457 7.782 0.975 1.00 91.44 263 ASP A CA 1
ATOM 2154 C C . ASP A 1 263 ? -6.362 7.583 -0.250 1.00 91.44 263 ASP A C 1
ATOM 2156 O O . ASP A 1 263 ? -6.749 6.457 -0.558 1.00 91.44 263 ASP A O 1
ATOM 2160 N N . THR A 1 264 ? -6.639 8.652 -1.001 1.00 89.06 264 THR A N 1
ATOM 2161 C CA . THR A 1 264 ? -7.380 8.584 -2.267 1.00 89.06 264 THR A CA 1
ATOM 2162 C C . THR A 1 264 ? -6.636 7.733 -3.295 1.00 89.06 264 THR A C 1
ATOM 2164 O O . THR A 1 264 ? -7.241 6.847 -3.902 1.00 89.06 264 THR A O 1
ATOM 2167 N N . PHE A 1 265 ? -5.320 7.926 -3.452 1.00 87.94 265 PHE A N 1
ATOM 2168 C CA . PHE A 1 265 ? -4.504 7.071 -4.320 1.00 87.94 265 PHE A CA 1
ATOM 2169 C C . PHE A 1 265 ? -4.616 5.598 -3.910 1.00 87.94 265 PHE A C 1
ATOM 2171 O O . PHE A 1 265 ? -4.864 4.738 -4.761 1.00 87.94 265 PHE A O 1
ATOM 2178 N N . TYR A 1 266 ? -4.464 5.293 -2.617 1.00 92.06 266 TYR A N 1
ATOM 2179 C CA . TYR A 1 266 ? -4.527 3.913 -2.134 1.00 92.06 266 TYR A CA 1
ATOM 2180 C C . TYR A 1 266 ? -5.921 3.309 -2.257 1.00 92.06 266 TYR A C 1
ATOM 2182 O O . TYR A 1 266 ? -6.025 2.128 -2.572 1.00 92.06 266 TYR A O 1
ATOM 2190 N N . LEU A 1 267 ? -6.988 4.088 -2.077 1.00 93.38 267 LEU A N 1
ATOM 2191 C CA . LEU A 1 267 ? -8.358 3.633 -2.304 1.00 93.38 267 LEU A CA 1
ATOM 2192 C C . LEU A 1 267 ? -8.581 3.269 -3.776 1.00 93.38 267 LEU A C 1
ATOM 2194 O O . LEU A 1 267 ? -9.085 2.184 -4.074 1.00 93.38 267 LEU A O 1
ATOM 2198 N N . ILE A 1 268 ? -8.158 4.141 -4.696 1.00 90.12 268 ILE A N 1
ATOM 2199 C CA . ILE A 1 268 ? -8.236 3.899 -6.140 1.00 90.12 268 ILE A CA 1
ATOM 2200 C C . ILE A 1 268 ? -7.452 2.635 -6.507 1.00 90.12 268 ILE A C 1
ATOM 2202 O O . ILE A 1 268 ? -7.972 1.754 -7.196 1.00 90.12 268 ILE A O 1
ATOM 2206 N N . LEU A 1 269 ? -6.210 2.522 -6.034 1.00 90.50 269 LEU A N 1
ATOM 2207 C CA . LEU A 1 269 ? -5.366 1.357 -6.277 1.00 90.50 269 LEU A CA 1
ATOM 2208 C C . LEU A 1 269 ? -5.986 0.081 -5.683 1.00 90.50 269 LEU A C 1
ATOM 2210 O O . LEU A 1 269 ? -6.055 -0.930 -6.377 1.00 90.50 269 LEU A O 1
ATOM 2214 N N . ALA A 1 270 ? -6.480 0.119 -4.442 1.00 93.00 270 ALA A N 1
ATOM 2215 C CA . ALA A 1 270 ? -7.095 -1.024 -3.771 1.00 93.00 270 ALA A CA 1
ATOM 2216 C C . ALA A 1 270 ? -8.331 -1.531 -4.520 1.00 93.00 270 ALA A C 1
ATOM 2218 O O . ALA A 1 270 ? -8.434 -2.730 -4.770 1.00 93.00 270 ALA A O 1
ATOM 2219 N N . LEU A 1 271 ? -9.237 -0.635 -4.931 1.00 90.69 271 LEU A N 1
ATOM 2220 C CA . LEU A 1 271 ? -10.428 -0.995 -5.708 1.00 90.69 271 LEU A CA 1
ATOM 2221 C C . LEU A 1 271 ? -10.048 -1.623 -7.054 1.00 90.69 271 LEU A C 1
ATOM 2223 O O . LEU A 1 271 ? -10.633 -2.625 -7.458 1.00 90.69 271 LEU A O 1
ATOM 2227 N N . ARG A 1 272 ? -9.038 -1.087 -7.740 1.00 86.94 272 ARG A N 1
ATOM 2228 C CA . ARG A 1 272 ? -8.594 -1.610 -9.043 1.00 86.94 272 ARG A CA 1
ATOM 2229 C C . ARG A 1 272 ? -7.928 -2.969 -8.919 1.00 86.94 272 ARG A C 1
ATOM 2231 O O . ARG A 1 272 ? -8.282 -3.891 -9.653 1.00 86.94 272 ARG A O 1
ATOM 2238 N N . LEU A 1 273 ? -7.029 -3.122 -7.949 1.00 88.94 273 LEU A N 1
ATOM 2239 C CA . LEU A 1 273 ? -6.443 -4.413 -7.607 1.00 88.94 273 LEU A CA 1
ATOM 2240 C C . LEU A 1 273 ? -7.536 -5.419 -7.230 1.00 88.94 273 LEU A C 1
ATOM 2242 O O . LEU A 1 273 ? -7.482 -6.562 -7.676 1.00 88.94 273 LEU A O 1
ATOM 2246 N N . TYR A 1 274 ? -8.551 -4.999 -6.474 1.00 89.81 274 TYR A N 1
ATOM 2247 C CA . TYR A 1 274 ? -9.684 -5.832 -6.086 1.00 89.81 274 TYR A CA 1
ATOM 2248 C C . TYR A 1 274 ? -10.464 -6.339 -7.310 1.00 89.81 274 TYR A C 1
ATOM 2250 O O . TYR A 1 274 ? -10.543 -7.551 -7.520 1.00 89.81 274 TYR A O 1
ATOM 2258 N N . PHE A 1 275 ? -10.971 -5.445 -8.166 1.00 85.81 275 PHE A N 1
ATOM 2259 C CA . PHE A 1 275 ? -11.750 -5.844 -9.348 1.00 85.81 275 PHE A CA 1
ATOM 2260 C C . PHE A 1 275 ? -10.926 -6.681 -10.337 1.00 85.81 275 PHE A C 1
ATOM 2262 O O . PHE A 1 275 ? -11.429 -7.667 -10.876 1.00 85.81 275 PHE A O 1
ATOM 2269 N N . SER A 1 276 ? -9.634 -6.376 -10.490 1.00 84.31 276 SER A N 1
ATOM 2270 C CA . SER A 1 276 ? -8.712 -7.166 -11.323 1.00 84.31 276 SER A CA 1
ATOM 2271 C C . SER A 1 276 ? -8.458 -8.573 -10.761 1.00 84.31 276 SER A C 1
ATOM 2273 O O . SER A 1 276 ? -8.223 -9.531 -11.504 1.00 84.31 276 SER A O 1
ATOM 2275 N N . SER A 1 277 ? -8.504 -8.724 -9.434 1.00 84.62 277 SER A N 1
ATOM 2276 C CA . SER A 1 277 ? -8.202 -9.979 -8.732 1.00 84.62 277 SER A CA 1
ATOM 2277 C C . SER A 1 277 ? -9.376 -10.931 -8.643 1.00 84.62 277 SER A C 1
ATOM 2279 O O . SER A 1 277 ? -9.196 -12.147 -8.756 1.00 84.62 277 SER A O 1
ATOM 2281 N N . PHE A 1 278 ? -10.573 -10.394 -8.444 1.00 80.69 278 PHE A N 1
ATOM 2282 C CA . PHE A 1 278 ? -11.779 -11.193 -8.272 1.00 80.69 278 PHE A CA 1
ATOM 2283 C C . PHE A 1 278 ? -12.618 -11.298 -9.552 1.00 80.69 278 PHE A C 1
ATOM 2285 O O . PHE A 1 278 ? -13.613 -12.019 -9.564 1.00 80.69 278 PHE A O 1
ATOM 2292 N N . SER A 1 279 ? -12.120 -10.711 -10.650 1.00 65.94 279 SER A N 1
ATOM 2293 C CA . SER A 1 279 ? -12.783 -10.574 -11.954 1.00 65.94 279 SER A CA 1
ATOM 2294 C C . SER A 1 279 ? -14.047 -9.718 -11.852 1.00 65.94 279 SER A C 1
ATOM 2296 O O . SER A 1 279 ? -14.687 -9.658 -10.807 1.00 65.94 279 SER A O 1
ATOM 2298 N N . TYR A 1 280 ? -14.459 -9.079 -12.947 1.00 58.84 280 TYR A N 1
ATOM 2299 C CA . TYR A 1 280 ? -15.772 -8.428 -13.061 1.00 58.84 280 TYR A CA 1
ATOM 2300 C C . TYR A 1 280 ? -16.909 -9.465 -13.094 1.00 58.84 280 TYR A C 1
ATOM 2302 O O . TYR A 1 280 ? -17.773 -9.441 -13.967 1.00 58.84 280 TYR A O 1
ATOM 2310 N N . ASN A 1 281 ? -16.894 -10.433 -12.177 1.00 55.69 281 ASN A N 1
ATOM 2311 C CA . ASN A 1 281 ? -17.990 -11.360 -12.014 1.00 55.69 281 ASN A CA 1
ATOM 2312 C C . ASN A 1 281 ? -19.190 -10.529 -11.555 1.00 55.69 281 ASN A C 1
ATOM 2314 O O . ASN A 1 281 ? -19.089 -9.775 -10.583 1.00 55.69 281 ASN A O 1
ATOM 2318 N N . SER A 1 282 ? -20.312 -10.643 -12.264 1.00 55.72 282 SER A N 1
ATOM 2319 C CA . SER A 1 282 ? -21.555 -9.918 -11.962 1.00 55.72 282 SER A CA 1
ATOM 2320 C C . SER A 1 282 ? -21.944 -10.030 -10.484 1.00 55.72 282 SER A C 1
ATOM 2322 O O . SER A 1 282 ? -22.468 -9.082 -9.910 1.00 55.72 282 SER A O 1
ATOM 2324 N N . GLU A 1 283 ? -21.592 -11.144 -9.844 1.00 63.78 283 GLU A N 1
ATOM 2325 C CA . GLU A 1 283 ? -21.747 -11.414 -8.414 1.00 63.78 283 GLU A CA 1
ATOM 2326 C C . GLU A 1 283 ? -21.143 -10.333 -7.503 1.00 63.78 283 GLU A C 1
ATOM 2328 O O . GLU A 1 283 ? -21.790 -9.927 -6.544 1.00 63.78 283 GLU A O 1
ATOM 2333 N N . ILE A 1 284 ? -19.955 -9.810 -7.809 1.00 72.56 284 ILE A N 1
ATOM 2334 C CA . ILE A 1 284 ? -19.250 -8.840 -6.951 1.00 72.56 284 ILE A CA 1
ATOM 2335 C C . ILE A 1 284 ? -19.889 -7.462 -7.045 1.00 72.56 284 ILE A C 1
ATOM 2337 O O . ILE A 1 284 ? -20.135 -6.805 -6.035 1.00 72.56 284 ILE A O 1
ATOM 2341 N N . LEU A 1 285 ? -20.212 -7.026 -8.265 1.00 73.81 285 LEU A N 1
ATOM 2342 C CA . LEU A 1 285 ? -20.975 -5.796 -8.446 1.00 73.81 285 LEU A CA 1
ATOM 2343 C C . LEU A 1 285 ? -22.362 -5.937 -7.815 1.00 73.81 285 LEU A C 1
ATOM 2345 O O . LEU A 1 285 ? -22.852 -4.982 -7.226 1.00 73.81 285 LEU A O 1
ATOM 2349 N N . ASN A 1 286 ? -22.986 -7.113 -7.871 1.00 78.31 286 ASN A N 1
ATOM 2350 C CA . ASN A 1 286 ? -24.289 -7.353 -7.252 1.00 78.31 286 ASN A CA 1
ATOM 2351 C C . ASN A 1 286 ? -24.270 -7.283 -5.719 1.00 78.31 286 ASN A C 1
ATOM 2353 O O . ASN A 1 286 ? -25.311 -6.999 -5.134 1.00 78.31 286 ASN A O 1
ATOM 2357 N N . GLN A 1 287 ? -23.117 -7.472 -5.074 1.00 80.81 287 GLN A N 1
ATOM 2358 C CA . GLN A 1 287 ? -22.979 -7.296 -3.624 1.00 80.81 287 GLN A CA 1
ATOM 2359 C C . GLN A 1 287 ? -22.882 -5.832 -3.185 1.00 80.81 287 GLN A C 1
ATOM 2361 O O . GLN A 1 287 ? -23.121 -5.523 -2.016 1.00 80.81 287 GLN A O 1
ATOM 2366 N N . LEU A 1 288 ? -22.548 -4.922 -4.102 1.00 86.62 288 LEU A N 1
ATOM 2367 C CA . LEU A 1 288 ? -22.543 -3.496 -3.813 1.00 86.62 288 LEU A CA 1
ATOM 2368 C C . LEU A 1 288 ? -23.964 -2.930 -3.866 1.00 86.62 288 LEU A C 1
ATOM 2370 O O . LEU A 1 288 ? -24.706 -3.135 -4.834 1.00 86.62 288 LEU A O 1
ATOM 2374 N N . SER A 1 289 ? -24.319 -2.140 -2.855 1.00 90.19 289 SER A N 1
ATOM 2375 C CA . SER A 1 289 ? -25.520 -1.304 -2.898 1.00 90.19 289 SER A CA 1
ATOM 2376 C C . SER A 1 289 ? -25.456 -0.329 -4.082 1.00 90.19 289 SER A C 1
ATOM 2378 O O . SER A 1 289 ? -24.374 0.027 -4.551 1.00 90.19 289 SER A O 1
ATOM 2380 N N . THR A 1 290 ? -26.607 0.147 -4.567 1.00 89.31 290 THR A N 1
ATOM 2381 C CA . THR A 1 290 ? -26.652 1.148 -5.652 1.00 89.31 290 THR A CA 1
ATOM 2382 C C . THR A 1 290 ? -25.825 2.386 -5.312 1.0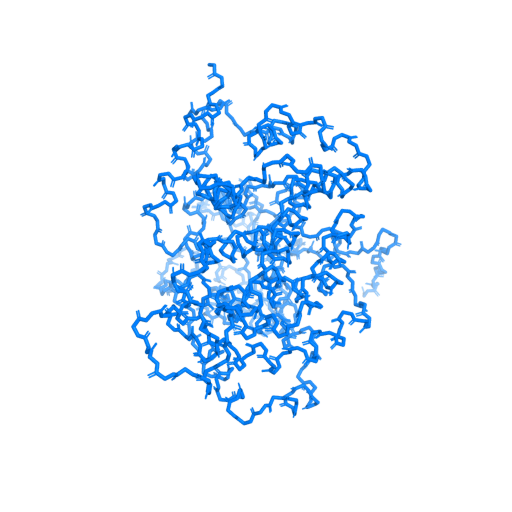0 89.31 290 THR A C 1
ATOM 2384 O O . THR A 1 290 ? -25.060 2.866 -6.143 1.00 89.31 290 THR A O 1
ATOM 2387 N N . TYR A 1 291 ? -25.912 2.854 -4.067 1.00 90.62 291 TYR A N 1
ATOM 2388 C CA . TYR A 1 291 ? -25.112 3.971 -3.577 1.00 90.62 291 TYR A CA 1
ATOM 2389 C C . TYR A 1 291 ? -23.603 3.679 -3.657 1.00 90.62 291 TYR A C 1
ATOM 2391 O O . TYR A 1 291 ? -22.856 4.456 -4.250 1.00 90.62 291 TYR A O 1
ATOM 2399 N N . ASN A 1 292 ? -23.161 2.514 -3.176 1.00 91.38 292 ASN A N 1
ATOM 2400 C CA . ASN A 1 292 ? -21.748 2.135 -3.207 1.00 91.38 292 ASN A CA 1
ATOM 2401 C C . ASN A 1 292 ? -21.230 1.898 -4.630 1.00 91.38 292 ASN A C 1
ATOM 2403 O O . ASN A 1 292 ? -20.072 2.197 -4.910 1.00 91.38 292 ASN A O 1
ATOM 2407 N N . LYS A 1 293 ? -22.077 1.426 -5.555 1.00 90.62 293 LYS A N 1
ATOM 2408 C CA . LYS A 1 293 ? -21.743 1.368 -6.987 1.00 90.62 293 LYS A CA 1
ATOM 2409 C C . LYS A 1 293 ? -21.449 2.758 -7.540 1.00 90.62 293 LYS A C 1
ATOM 2411 O O . LYS A 1 293 ? -20.454 2.919 -8.240 1.00 90.62 293 LYS A O 1
ATOM 2416 N N . HIS A 1 294 ? -22.280 3.751 -7.219 1.00 88.94 294 HIS A N 1
ATOM 2417 C CA . HIS A 1 294 ? -22.048 5.130 -7.646 1.00 88.94 294 HIS A CA 1
ATOM 2418 C C . HIS A 1 294 ? -20.761 5.694 -7.051 1.00 88.94 294 HIS A C 1
ATOM 2420 O O . HIS A 1 294 ? -19.947 6.221 -7.802 1.00 88.94 294 HIS A O 1
ATOM 2426 N N . PHE A 1 295 ? -20.533 5.521 -5.747 1.00 89.88 295 PHE A N 1
ATOM 2427 C CA . PHE A 1 295 ? -19.298 5.967 -5.101 1.00 89.88 295 PHE A CA 1
ATOM 2428 C C . PHE A 1 295 ? -18.057 5.328 -5.743 1.00 89.88 295 PHE A C 1
ATOM 2430 O O . PHE A 1 295 ? -17.162 6.034 -6.202 1.00 89.88 295 PHE A O 1
ATOM 2437 N N . VAL A 1 296 ? -18.030 3.996 -5.869 1.00 89.31 296 VAL A N 1
ATOM 2438 C CA . VAL A 1 296 ? -16.920 3.267 -6.503 1.00 89.31 296 VAL A CA 1
ATOM 2439 C C . VAL A 1 296 ? -16.720 3.714 -7.948 1.00 89.31 296 VAL A C 1
ATOM 2441 O O . VAL A 1 296 ? -15.586 3.940 -8.358 1.00 89.31 296 VAL A O 1
ATOM 2444 N N . SER A 1 297 ? -17.798 3.884 -8.717 1.00 84.94 297 SER A N 1
ATOM 2445 C CA . SER A 1 297 ? -17.718 4.369 -10.097 1.00 84.94 297 SER A CA 1
ATOM 2446 C C . SER A 1 297 ? -17.112 5.769 -10.167 1.00 84.94 297 SER A C 1
ATOM 2448 O O . SER A 1 297 ? -16.260 6.010 -11.021 1.00 84.94 297 SER A O 1
ATOM 2450 N N . SER A 1 298 ? -17.508 6.681 -9.277 1.00 84.69 298 SER A N 1
ATOM 2451 C CA . SER A 1 298 ? -16.954 8.036 -9.205 1.00 84.69 298 SER A CA 1
ATOM 2452 C C . SER A 1 298 ? -15.464 8.008 -8.876 1.00 84.69 298 SER A C 1
ATOM 2454 O O . SER A 1 298 ? -14.679 8.617 -9.596 1.00 84.69 298 SER A O 1
ATOM 2456 N N . ILE A 1 299 ? -15.055 7.233 -7.865 1.00 84.12 299 ILE A N 1
ATOM 2457 C CA . ILE A 1 299 ? -13.646 7.081 -7.471 1.00 84.12 299 ILE A CA 1
ATOM 2458 C C . ILE A 1 299 ? -12.811 6.466 -8.599 1.00 84.12 299 ILE A C 1
ATOM 2460 O O . ILE A 1 299 ? -11.722 6.947 -8.900 1.00 84.12 299 ILE A O 1
ATOM 2464 N N . LEU A 1 300 ? -13.314 5.426 -9.268 1.00 78.88 300 LEU A N 1
ATOM 2465 C CA . LEU A 1 300 ? -12.599 4.771 -10.366 1.00 78.88 300 LEU A CA 1
ATOM 2466 C C . LEU A 1 300 ? -12.513 5.633 -11.630 1.00 78.88 300 LEU A C 1
ATOM 2468 O O . LEU A 1 300 ? -11.578 5.433 -12.410 1.00 78.88 300 LEU A O 1
ATOM 2472 N N . SER A 1 301 ? -13.448 6.570 -11.812 1.00 73.31 301 SER A N 1
ATOM 2473 C CA . SER A 1 301 ? -13.467 7.530 -12.924 1.00 73.31 301 SER A CA 1
ATOM 2474 C C . SER A 1 301 ? -12.533 8.719 -12.706 1.00 73.31 301 SER A C 1
ATOM 2476 O O . SER A 1 301 ? -12.266 9.448 -13.662 1.00 73.31 301 SER A O 1
ATOM 2478 N N . LEU A 1 302 ? -12.029 8.930 -11.483 1.00 66.19 302 LEU A N 1
ATOM 2479 C CA . LEU A 1 302 ? -11.063 9.990 -11.223 1.00 66.19 302 LEU A CA 1
ATOM 2480 C C . LEU A 1 302 ? -9.768 9.703 -12.001 1.00 66.19 302 LEU A C 1
ATOM 2482 O O . LEU A 1 302 ? -9.144 8.649 -11.807 1.00 66.19 302 LEU A O 1
ATOM 2486 N N . PRO A 1 303 ? -9.336 10.625 -12.881 1.00 58.03 303 PRO A N 1
ATOM 2487 C CA . PRO A 1 303 ? -8.013 10.536 -13.461 1.00 58.03 303 PRO A CA 1
ATOM 2488 C C . PRO A 1 303 ? -7.006 10.733 -1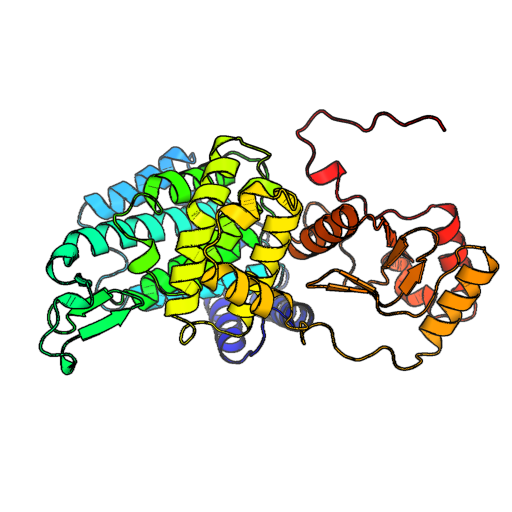2.330 1.00 58.03 303 PRO A C 1
ATOM 2490 O O . PRO A 1 303 ? -7.058 11.725 -11.603 1.00 58.03 303 PRO A O 1
ATOM 2493 N N . ASN A 1 304 ? -6.074 9.797 -12.175 1.00 53.50 304 ASN A N 1
ATOM 2494 C CA . ASN A 1 304 ? -4.966 10.027 -11.260 1.00 53.50 304 ASN A CA 1
ATOM 2495 C C . ASN A 1 304 ? -4.091 11.143 -11.813 1.00 53.50 304 ASN A C 1
ATOM 2497 O O . ASN A 1 304 ? -3.458 10.990 -12.857 1.00 53.50 304 ASN A O 1
ATOM 2501 N N . GLN A 1 305 ? -4.064 12.259 -11.088 1.00 47.84 305 GLN A N 1
ATOM 2502 C CA . GLN A 1 305 ? -3.231 13.418 -11.398 1.00 47.84 305 GLN A CA 1
ATOM 2503 C C . GLN A 1 305 ? -1.728 13.122 -11.218 1.00 47.84 305 GLN A C 1
ATOM 2505 O O . GLN A 1 305 ? -0.900 13.870 -11.727 1.00 47.84 305 GLN A O 1
ATOM 2510 N N . SER A 1 306 ? -1.385 11.996 -10.576 1.00 47.69 306 SER A N 1
ATOM 2511 C CA . SER A 1 306 ? -0.022 11.607 -10.197 1.00 47.69 306 SER A CA 1
ATOM 2512 C C . SER A 1 306 ? 0.915 11.263 -11.356 1.00 47.69 306 SER A C 1
ATOM 2514 O O . SER A 1 306 ? 2.127 11.268 -11.174 1.00 47.69 306 SER A O 1
ATOM 2516 N N . ASP A 1 307 ? 0.384 10.986 -12.547 1.00 45.16 307 ASP A N 1
ATOM 2517 C CA . ASP A 1 307 ? 1.194 10.701 -13.732 1.00 45.16 307 ASP A CA 1
ATOM 2518 C C . ASP A 1 307 ? 1.026 11.853 -14.722 1.00 45.16 307 ASP A C 1
ATOM 2520 O O . ASP A 1 307 ? 0.180 11.806 -15.626 1.00 45.16 307 ASP A O 1
ATOM 2524 N N . GLY A 1 308 ? 1.810 12.906 -14.479 1.00 45.84 308 GLY A N 1
ATOM 2525 C CA . GLY A 1 308 ? 1.770 14.199 -15.152 1.00 45.84 308 GLY A CA 1
ATOM 2526 C C . GLY A 1 308 ? 1.525 14.169 -16.666 1.00 45.84 308 GLY A C 1
ATOM 2527 O O . GLY A 1 308 ? 1.867 13.236 -17.400 1.00 45.84 308 GLY A O 1
ATOM 2528 N N . LEU A 1 309 ? 0.909 15.253 -17.130 1.00 43.72 309 LEU A N 1
ATOM 2529 C CA . LEU A 1 309 ? 0.737 15.634 -18.528 1.00 43.72 309 LEU A CA 1
ATOM 2530 C C . LEU A 1 309 ? 2.097 15.982 -19.156 1.00 43.72 309 LEU A C 1
ATOM 2532 O O . LEU A 1 309 ? 2.392 17.146 -19.369 1.00 43.72 309 LEU A O 1
ATOM 2536 N N . TYR A 1 310 ? 2.939 14.994 -19.449 1.00 47.09 310 TYR A N 1
ATOM 2537 C CA . TYR A 1 310 ? 4.109 15.216 -20.305 1.00 47.09 310 TYR A CA 1
ATOM 2538 C C . TYR A 1 310 ? 4.238 14.099 -21.335 1.00 47.09 310 TYR A C 1
ATOM 2540 O O . TYR A 1 310 ? 5.107 13.233 -21.270 1.00 47.09 310 TYR A O 1
ATOM 2548 N N . THR A 1 311 ? 3.339 14.145 -22.313 1.00 46.75 311 THR A N 1
ATOM 2549 C CA . THR A 1 311 ? 3.556 13.572 -23.649 1.00 46.75 311 THR A CA 1
ATOM 2550 C C . THR A 1 311 ? 3.790 14.677 -24.676 1.00 46.75 311 THR A C 1
ATOM 2552 O O . THR A 1 311 ? 3.481 14.498 -25.852 1.00 46.75 311 THR A O 1
ATOM 2555 N N . ASP A 1 312 ? 4.325 15.828 -24.257 1.00 49.44 312 ASP A N 1
ATOM 2556 C CA . ASP A 1 312 ? 4.852 16.781 -25.228 1.00 49.44 312 ASP A CA 1
ATOM 2557 C C . ASP A 1 312 ? 5.985 16.108 -26.007 1.00 49.44 312 ASP A C 1
ATOM 2559 O O . ASP A 1 312 ? 6.741 15.302 -25.455 1.00 49.44 312 ASP A O 1
ATOM 2563 N N . GLN A 1 313 ? 6.044 16.405 -27.307 1.00 54.06 313 GLN A N 1
ATOM 2564 C CA . GLN A 1 313 ? 6.902 15.796 -28.327 1.00 54.06 313 GLN A CA 1
ATOM 2565 C C . GLN A 1 313 ? 8.396 15.894 -27.976 1.00 54.06 313 GLN A C 1
ATOM 2567 O O . GLN A 1 313 ? 9.149 16.700 -28.517 1.00 54.06 313 GLN A O 1
ATOM 2572 N N . ASN A 1 314 ? 8.860 15.052 -27.061 1.00 68.81 314 ASN A N 1
ATOM 2573 C CA . ASN A 1 314 ? 10.269 14.912 -26.768 1.00 68.81 314 ASN A CA 1
ATOM 2574 C C . ASN A 1 314 ? 10.904 14.121 -27.916 1.00 68.81 314 ASN A C 1
ATOM 2576 O O . ASN A 1 314 ? 10.621 12.934 -28.092 1.00 68.81 314 ASN A O 1
ATOM 2580 N N . ALA A 1 315 ? 11.779 14.782 -28.679 1.00 69.06 315 ALA A N 1
ATOM 2581 C CA . ALA A 1 315 ? 12.468 14.211 -29.838 1.00 69.06 315 ALA A CA 1
ATOM 2582 C C . ALA A 1 315 ? 13.133 12.851 -29.545 1.00 69.06 315 ALA A C 1
ATOM 2584 O O . ALA A 1 315 ? 13.230 12.003 -30.429 1.00 69.06 315 ALA A O 1
ATOM 2585 N N . LYS A 1 316 ? 13.532 12.597 -28.290 1.00 73.38 316 LYS A N 1
ATOM 2586 C CA . LYS A 1 316 ? 14.093 11.309 -27.857 1.00 73.38 316 LYS A CA 1
ATOM 2587 C C . LYS A 1 316 ? 13.077 10.164 -27.931 1.00 73.38 316 LYS A C 1
ATOM 2589 O O . LYS A 1 316 ? 13.417 9.085 -28.400 1.00 73.38 316 LYS A O 1
ATOM 2594 N N . TYR A 1 317 ? 11.836 10.386 -27.500 1.00 78.56 317 TYR A N 1
ATOM 2595 C CA . TYR A 1 317 ? 10.781 9.370 -27.584 1.00 78.56 317 TYR A CA 1
ATOM 2596 C C . TYR A 1 317 ? 10.305 9.166 -29.022 1.00 78.56 317 TYR A C 1
ATOM 2598 O O . TYR A 1 317 ? 10.008 8.035 -29.404 1.00 78.56 317 TYR A O 1
ATOM 2606 N N . VAL A 1 318 ? 10.288 10.234 -29.827 1.00 83.69 318 VAL A N 1
ATOM 2607 C CA . VAL A 1 318 ? 10.013 10.148 -31.270 1.00 83.69 318 VAL A CA 1
ATOM 2608 C C . VAL A 1 318 ? 11.033 9.232 -31.941 1.00 83.69 318 VAL A C 1
ATOM 2610 O O . VAL A 1 318 ? 10.640 8.271 -32.592 1.00 83.69 318 VAL A O 1
ATOM 2613 N N . TYR A 1 319 ? 12.327 9.443 -31.679 1.00 86.69 319 TYR A N 1
ATOM 2614 C CA . TYR A 1 319 ? 13.392 8.592 -32.207 1.00 86.69 319 TYR A CA 1
ATOM 2615 C C . TYR A 1 319 ? 13.205 7.109 -31.866 1.00 86.69 319 TYR A C 1
ATOM 2617 O O . T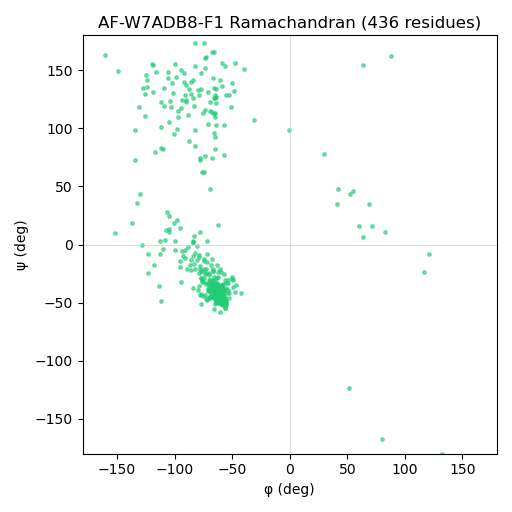YR A 1 319 ? 13.258 6.253 -32.744 1.00 86.69 319 TYR A O 1
ATOM 2625 N N . ILE A 1 320 ? 12.967 6.800 -30.587 1.00 87.94 320 ILE A N 1
ATOM 2626 C CA . ILE A 1 320 ? 12.773 5.420 -30.122 1.00 87.94 320 ILE A CA 1
ATOM 2627 C C . ILE A 1 320 ? 11.549 4.794 -30.806 1.00 87.94 320 ILE A C 1
ATOM 2629 O O . ILE A 1 320 ? 11.605 3.648 -31.245 1.00 87.94 320 ILE A O 1
ATOM 2633 N N . THR A 1 321 ? 10.463 5.558 -30.941 1.00 88.12 321 THR A N 1
ATOM 2634 C CA . THR A 1 321 ? 9.242 5.121 -31.633 1.00 88.12 321 THR A CA 1
ATOM 2635 C C . THR A 1 321 ? 9.522 4.815 -33.106 1.00 88.12 321 THR A C 1
ATOM 2637 O O . THR A 1 321 ? 9.158 3.746 -33.590 1.00 88.12 321 THR A O 1
ATOM 2640 N N . GLU A 1 322 ? 10.209 5.713 -33.816 1.00 88.94 322 GLU A N 1
ATOM 2641 C CA . GLU A 1 322 ? 10.605 5.514 -35.214 1.00 88.94 322 GLU A CA 1
ATOM 2642 C C . GLU A 1 322 ? 11.509 4.292 -35.383 1.00 88.94 322 GLU A C 1
ATOM 2644 O O . GLU A 1 322 ? 11.282 3.487 -36.285 1.00 88.94 322 GLU A O 1
ATOM 2649 N N . PHE A 1 323 ? 12.503 4.121 -34.509 1.00 90.44 323 PHE A N 1
ATOM 2650 C CA . PHE A 1 323 ? 13.397 2.968 -34.533 1.00 90.44 323 PHE A CA 1
ATOM 2651 C C . PHE A 1 323 ? 12.625 1.656 -34.344 1.00 90.44 323 PHE A C 1
ATOM 2653 O O . PHE A 1 323 ? 12.757 0.745 -35.158 1.00 90.44 323 PHE A O 1
ATOM 2660 N N . LEU A 1 324 ? 11.769 1.571 -33.319 1.00 88.00 324 LEU A N 1
ATOM 2661 C CA . LEU A 1 324 ? 10.944 0.387 -33.053 1.00 88.00 324 LEU A CA 1
ATOM 2662 C C . LEU A 1 324 ? 9.984 0.088 -34.217 1.00 88.00 324 LEU A C 1
ATOM 2664 O O . LEU A 1 324 ? 9.767 -1.075 -34.555 1.00 88.00 324 LEU A O 1
ATOM 2668 N N . ASN A 1 325 ? 9.447 1.122 -34.871 1.00 87.62 325 ASN A N 1
ATOM 2669 C CA . ASN A 1 325 ? 8.584 0.973 -36.044 1.00 87.62 325 ASN A CA 1
ATOM 2670 C C . ASN A 1 325 ? 9.320 0.505 -37.297 1.00 87.62 325 ASN A C 1
ATOM 2672 O O . ASN A 1 325 ? 8.749 -0.267 -38.059 1.00 87.62 325 ASN A O 1
ATOM 2676 N N . ARG A 1 326 ? 10.588 0.891 -37.490 1.00 90.38 326 ARG A N 1
ATOM 2677 C CA . ARG A 1 326 ? 11.442 0.316 -38.549 1.00 90.38 326 ARG A CA 1
ATOM 2678 C C . ARG A 1 326 ? 11.704 -1.181 -38.347 1.00 90.38 326 ARG A C 1
ATOM 2680 O O . ARG A 1 326 ? 12.106 -1.845 -39.292 1.00 90.38 326 ARG A O 1
ATOM 2687 N N . GLN A 1 327 ? 11.478 -1.693 -37.136 1.00 86.88 327 GLN A N 1
ATOM 2688 C CA . GLN A 1 327 ? 11.593 -3.107 -36.762 1.00 86.88 327 GLN A CA 1
ATOM 2689 C C . GLN A 1 327 ? 10.211 -3.775 -36.596 1.00 86.88 327 GLN A C 1
ATOM 2691 O O . GLN A 1 327 ? 10.063 -4.720 -35.822 1.00 86.88 327 GLN A O 1
ATOM 2696 N N . ASP A 1 328 ? 9.177 -3.242 -37.257 1.00 82.00 328 ASP A N 1
ATOM 2697 C CA . ASP A 1 328 ? 7.806 -3.773 -37.298 1.00 82.00 328 ASP A CA 1
ATOM 2698 C C . ASP A 1 328 ? 7.078 -3.894 -35.941 1.00 82.00 328 ASP A C 1
ATOM 2700 O O . ASP A 1 328 ? 6.023 -4.530 -35.838 1.00 82.00 328 ASP A O 1
ATOM 2704 N N . LYS A 1 329 ? 7.561 -3.233 -34.878 1.00 83.69 329 LYS A N 1
ATOM 2705 C CA . LYS A 1 329 ? 6.934 -3.321 -33.543 1.00 83.69 329 LYS A CA 1
ATOM 2706 C C . LYS A 1 329 ? 5.625 -2.524 -33.413 1.00 83.69 329 LYS A C 1
ATOM 2708 O O . LYS A 1 329 ? 4.876 -2.764 -32.467 1.00 83.69 329 LYS A O 1
ATOM 2713 N N . SER A 1 330 ? 5.291 -1.650 -34.372 1.00 85.94 330 SER A N 1
ATOM 2714 C CA . SER A 1 330 ? 4.024 -0.883 -34.410 1.00 85.94 330 SER A CA 1
ATOM 2715 C C . SER A 1 330 ? 3.771 -0.069 -33.128 1.00 85.94 330 SER A C 1
ATOM 2717 O O . SER A 1 330 ? 2.699 -0.127 -32.528 1.00 85.94 330 SER A O 1
ATOM 2719 N N . VAL A 1 331 ? 4.809 0.622 -32.670 1.00 86.56 331 VAL A N 1
ATOM 2720 C CA . VAL A 1 331 ? 4.840 1.434 -31.459 1.00 86.56 331 VAL A CA 1
ATOM 2721 C C . VAL A 1 331 ? 4.334 2.840 -31.752 1.00 86.56 331 VAL A C 1
ATOM 2723 O O . VAL A 1 331 ? 4.678 3.452 -32.761 1.00 86.56 331 VAL A O 1
ATOM 2726 N N . GLU A 1 332 ? 3.553 3.380 -30.830 1.00 83.44 332 GLU A N 1
ATOM 2727 C CA . GLU A 1 332 ? 3.042 4.742 -30.874 1.00 83.44 332 GLU A CA 1
ATOM 2728 C C . GLU A 1 332 ? 3.420 5.487 -29.591 1.00 83.44 332 GLU A C 1
ATOM 2730 O O . GLU A 1 332 ? 3.428 4.922 -28.489 1.00 83.44 332 GLU A O 1
ATOM 2735 N N . LEU A 1 333 ? 3.678 6.790 -29.731 1.00 80.56 333 LEU A N 1
ATOM 2736 C CA . LEU A 1 333 ? 3.769 7.715 -28.605 1.00 80.56 333 LEU A CA 1
ATOM 2737 C C . LEU A 1 333 ? 2.351 8.071 -28.144 1.00 80.56 333 LEU A C 1
ATOM 2739 O O . LEU A 1 333 ? 1.827 9.147 -28.433 1.00 80.56 333 LEU A O 1
ATOM 2743 N N . LYS A 1 334 ? 1.701 7.125 -27.473 1.00 73.88 334 LYS A N 1
ATOM 2744 C CA . LYS A 1 334 ? 0.332 7.258 -26.980 1.00 73.88 334 LYS A CA 1
ATOM 2745 C C . LYS A 1 334 ? 0.292 6.929 -25.500 1.00 73.88 334 LYS A C 1
ATOM 2747 O O . LYS A 1 3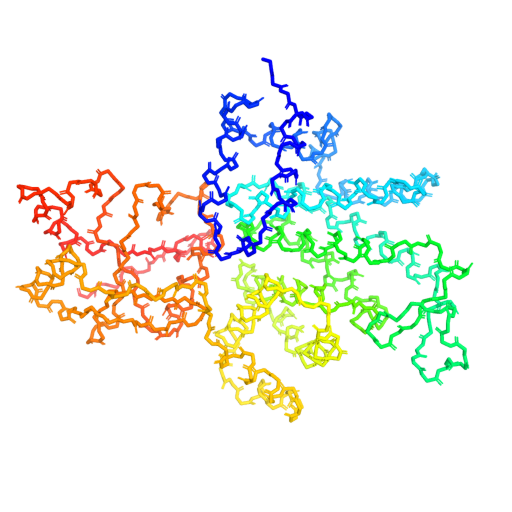34 ? 0.833 5.913 -25.072 1.00 73.88 334 LYS A O 1
ATOM 2752 N N . LYS A 1 335 ? -0.411 7.761 -24.726 1.00 69.81 335 LYS A N 1
ATOM 2753 C CA . LYS A 1 335 ? -0.689 7.456 -23.323 1.00 69.81 335 LYS A CA 1
ATOM 2754 C C . LYS A 1 335 ? -1.699 6.309 -23.257 1.00 69.81 335 LYS A C 1
ATOM 2756 O O . LYS A 1 335 ? -2.885 6.519 -23.508 1.00 69.81 335 LYS A O 1
ATOM 2761 N N . VAL A 1 336 ? -1.236 5.103 -22.938 1.00 72.19 336 VAL A N 1
ATOM 2762 C CA . VAL A 1 336 ? -2.116 4.011 -22.507 1.00 72.19 336 VAL A CA 1
ATOM 2763 C C . VAL A 1 336 ? -2.352 4.176 -21.022 1.00 72.19 336 VAL A C 1
ATOM 2765 O O . VAL A 1 336 ? -1.415 4.303 -20.231 1.00 72.19 336 VAL A O 1
ATOM 2768 N N . TYR A 1 337 ? -3.625 4.215 -20.660 1.00 73.12 337 TYR A N 1
ATOM 2769 C CA . TYR A 1 337 ? -4.046 4.314 -19.280 1.00 73.12 337 TYR A CA 1
ATOM 2770 C C . TYR A 1 337 ? -4.367 2.908 -18.778 1.00 73.12 337 TYR A C 1
ATOM 2772 O O . TYR A 1 337 ? -5.359 2.324 -19.206 1.00 73.12 337 TYR A O 1
ATOM 2780 N N . VAL A 1 338 ? -3.523 2.387 -17.883 1.00 74.94 338 VAL A N 1
ATOM 2781 C CA . VAL A 1 338 ? -3.820 1.211 -17.049 1.00 74.94 338 VAL A CA 1
ATOM 2782 C C . VAL A 1 338 ? -3.982 1.742 -15.632 1.00 74.94 338 VAL A C 1
ATOM 2784 O O . VAL A 1 338 ? -3.018 1.786 -14.863 1.00 74.94 338 VAL A O 1
ATOM 2787 N N . PRO A 1 339 ? -5.173 2.258 -15.305 1.00 68.38 339 PRO A N 1
ATOM 2788 C CA . PRO A 1 339 ? -5.413 2.936 -14.046 1.00 68.38 339 PRO A CA 1
ATOM 2789 C C . PRO A 1 339 ? -4.875 2.120 -12.840 1.00 68.38 339 PRO A C 1
ATOM 2791 O O . PRO A 1 339 ? -5.189 0.937 -12.751 1.00 68.38 339 PRO A O 1
ATOM 2794 N N . PRO A 1 340 ? -4.115 2.678 -11.866 1.00 65.31 340 PRO A N 1
ATOM 2795 C CA . PRO A 1 340 ? -3.720 4.074 -11.648 1.00 65.31 340 PRO A CA 1
ATOM 2796 C C . PRO A 1 340 ? -2.558 4.607 -12.475 1.00 65.31 340 PRO A C 1
ATOM 2798 O O . PRO A 1 340 ? -2.243 5.782 -12.316 1.00 65.31 340 PRO A O 1
ATOM 2801 N N . PHE A 1 341 ? -1.959 3.782 -13.321 1.00 76.06 341 PHE A N 1
ATOM 2802 C CA . PHE A 1 341 ? -0.714 4.059 -14.013 1.00 76.06 341 PHE A CA 1
ATOM 2803 C C . PHE A 1 341 ? -0.937 4.547 -15.450 1.00 76.06 341 PHE A C 1
ATOM 2805 O O . PHE A 1 341 ? -1.842 4.114 -16.169 1.00 76.06 341 PHE A O 1
ATOM 2812 N N . GLY A 1 342 ? -0.077 5.458 -15.887 1.00 75.00 342 GLY A N 1
ATOM 2813 C CA . GLY A 1 342 ? 0.059 5.871 -17.275 1.00 75.00 342 GLY A CA 1
ATOM 2814 C C . GLY A 1 342 ? 1.319 5.294 -17.913 1.00 75.00 342 GLY A C 1
ATOM 2815 O O . GLY A 1 342 ? 2.380 5.232 -17.291 1.00 75.00 342 GLY A O 1
ATOM 2816 N N . TYR A 1 343 ? 1.216 4.929 -19.188 1.00 77.12 343 TYR A N 1
ATOM 2817 C CA . TYR A 1 343 ? 2.349 4.483 -19.991 1.00 77.12 343 TYR A CA 1
ATOM 2818 C C . TYR A 1 343 ? 2.454 5.295 -21.271 1.00 77.12 343 TYR A C 1
ATOM 2820 O O . TYR A 1 343 ? 1.470 5.427 -21.991 1.00 77.12 343 TYR A O 1
ATOM 2828 N N . SER A 1 344 ? 3.641 5.828 -21.556 1.00 76.44 344 SER A N 1
ATOM 2829 C CA . SER A 1 344 ? 3.841 6.761 -22.673 1.00 76.44 344 SER A CA 1
ATOM 2830 C C . SER A 1 344 ? 4.194 6.088 -23.999 1.00 76.44 344 SER A C 1
ATOM 2832 O O . SER A 1 344 ? 4.039 6.713 -25.043 1.00 76.44 344 SER A O 1
ATOM 2834 N N . LEU A 1 345 ? 4.694 4.849 -23.974 1.00 84.38 345 LEU A N 1
ATOM 2835 C CA . LEU A 1 345 ? 5.177 4.152 -25.163 1.00 84.38 345 LEU A CA 1
ATOM 2836 C C . LEU A 1 345 ? 4.570 2.752 -25.238 1.00 84.38 345 LEU A C 1
ATOM 2838 O O . LEU A 1 345 ? 4.778 1.925 -24.350 1.00 84.38 345 LEU A O 1
ATOM 2842 N N . THR A 1 346 ? 3.806 2.481 -26.294 1.00 84.75 346 THR A N 1
ATOM 2843 C CA . THR A 1 346 ? 3.045 1.232 -26.410 1.00 84.75 346 THR A CA 1
ATOM 2844 C C . THR A 1 346 ? 2.890 0.778 -27.858 1.00 84.75 346 THR A C 1
ATOM 2846 O O . THR A 1 346 ? 2.818 1.593 -28.770 1.00 84.75 346 THR A O 1
ATOM 2849 N N . SER A 1 347 ? 2.812 -0.532 -28.067 1.00 85.56 347 SER A N 1
ATOM 2850 C CA . SER A 1 347 ? 2.280 -1.144 -29.279 1.00 85.56 347 SER A CA 1
ATOM 2851 C C . SER A 1 347 ? 0.895 -1.693 -28.969 1.00 85.56 347 SER A C 1
ATOM 2853 O O . SER A 1 347 ? 0.773 -2.722 -28.306 1.00 85.56 347 SER A O 1
ATOM 2855 N N . LEU A 1 348 ? -0.161 -1.028 -29.443 1.00 79.12 348 LEU A N 1
ATOM 2856 C CA . LEU A 1 348 ? -1.533 -1.522 -29.266 1.00 79.12 348 LEU A CA 1
ATOM 2857 C C . LEU A 1 348 ? -1.797 -2.784 -30.089 1.00 79.12 348 LEU A C 1
ATOM 2859 O O . LEU A 1 348 ? -2.567 -3.640 -29.667 1.00 79.12 348 LEU A O 1
ATOM 2863 N N . LYS A 1 349 ? -1.123 -2.922 -31.237 1.00 84.56 349 LYS A N 1
ATOM 2864 C CA . LYS A 1 349 ? -1.232 -4.102 -32.101 1.00 84.56 349 LYS A CA 1
ATOM 2865 C C . LYS A 1 349 ? -0.826 -5.380 -31.363 1.00 84.56 349 LYS A C 1
ATOM 2867 O O . LYS A 1 349 ? -1.507 -6.390 -31.488 1.00 84.56 349 LYS A O 1
ATOM 2872 N N . ASN A 1 350 ? 0.252 -5.310 -30.582 1.00 80.56 350 ASN A N 1
ATOM 2873 C CA . ASN A 1 350 ? 0.799 -6.449 -29.843 1.00 80.56 350 ASN A CA 1
ATOM 2874 C C . ASN A 1 350 ? 0.540 -6.351 -28.329 1.00 80.56 350 ASN A C 1
ATOM 2876 O O . ASN A 1 350 ? 1.193 -7.052 -27.561 1.00 80.56 350 ASN A O 1
ATOM 2880 N N . LEU A 1 351 ? -0.337 -5.434 -27.895 1.00 87.06 351 LEU A N 1
ATOM 2881 C CA . LEU A 1 351 ? -0.605 -5.116 -26.485 1.00 87.06 351 LEU A CA 1
ATOM 2882 C C . LEU A 1 351 ? 0.680 -5.046 -25.643 1.00 87.06 351 LEU A C 1
ATOM 2884 O O . LEU A 1 351 ? 0.794 -5.642 -24.580 1.00 87.06 351 LEU A O 1
ATOM 2888 N N . THR A 1 352 ? 1.697 -4.342 -26.135 1.00 86.44 352 THR A N 1
ATOM 2889 C CA . THR A 1 352 ? 2.987 -4.217 -25.449 1.00 86.44 352 THR A CA 1
ATOM 2890 C C . THR A 1 352 ? 3.153 -2.806 -24.911 1.00 86.44 352 THR A C 1
ATOM 2892 O O . THR A 1 352 ? 2.893 -1.828 -25.608 1.00 86.44 352 THR A O 1
ATOM 2895 N N . VAL A 1 353 ? 3.603 -2.678 -23.673 1.00 86.31 353 VAL A N 1
ATOM 2896 C CA . VAL A 1 353 ? 3.966 -1.414 -23.041 1.00 86.31 353 VAL A CA 1
ATOM 2897 C C . VAL A 1 353 ? 5.471 -1.406 -22.838 1.00 86.31 353 VAL A C 1
ATOM 2899 O O . VAL A 1 353 ? 6.024 -2.275 -22.166 1.00 86.31 353 VAL A O 1
ATOM 2902 N N . TYR A 1 354 ? 6.128 -0.402 -23.403 1.00 82.50 354 TYR A N 1
ATOM 2903 C CA . TYR A 1 354 ? 7.570 -0.257 -23.338 1.00 82.50 354 TYR A CA 1
ATOM 2904 C C . TYR A 1 354 ? 7.960 0.655 -22.172 1.00 82.50 354 TYR A C 1
ATOM 2906 O O . TYR A 1 354 ? 7.601 1.832 -22.125 1.00 82.50 354 TYR A O 1
ATOM 2914 N N . ILE A 1 355 ? 8.698 0.099 -21.216 1.00 80.25 355 ILE A N 1
ATOM 2915 C CA . ILE A 1 355 ? 9.180 0.779 -20.021 1.00 80.25 355 ILE A CA 1
ATOM 2916 C C . ILE A 1 355 ? 10.584 1.318 -20.277 1.00 80.25 355 ILE A C 1
ATOM 2918 O O . ILE A 1 355 ? 11.512 0.576 -20.617 1.00 80.25 355 ILE A O 1
ATOM 2922 N N . LEU A 1 356 ? 10.727 2.624 -20.071 1.00 77.88 356 LEU A N 1
ATOM 2923 C CA . LEU A 1 356 ? 11.985 3.348 -20.144 1.00 77.88 356 LEU A CA 1
ATOM 2924 C C . LEU A 1 356 ? 12.312 3.930 -18.764 1.00 77.88 356 LEU A C 1
ATOM 2926 O O . LEU A 1 356 ? 12.051 5.099 -18.487 1.00 77.88 356 LEU A O 1
ATOM 2930 N N . ASP A 1 357 ? 12.844 3.087 -17.884 1.00 74.38 357 ASP A N 1
ATOM 2931 C CA . ASP A 1 357 ? 13.276 3.506 -16.552 1.00 74.38 357 ASP A CA 1
ATOM 2932 C C . ASP A 1 357 ? 14.728 4.004 -16.609 1.00 74.38 357 ASP A C 1
ATOM 2934 O O . ASP A 1 357 ? 15.596 3.362 -17.202 1.00 74.38 357 ASP A O 1
ATOM 2938 N N . SER A 1 358 ? 15.006 5.147 -15.976 1.00 70.81 358 SER A N 1
ATOM 2939 C CA . SER A 1 358 ? 16.377 5.651 -15.845 1.00 70.81 358 SER A CA 1
ATOM 2940 C C . SER A 1 358 ? 17.248 4.752 -14.972 1.00 70.81 358 SER A C 1
ATOM 2942 O O . SER A 1 358 ? 16.742 3.932 -14.207 1.00 70.81 358 SER A O 1
ATOM 2944 N N . ALA A 1 359 ? 18.570 4.946 -15.011 1.00 67.88 359 ALA A N 1
ATOM 2945 C CA . ALA A 1 359 ? 19.492 4.190 -14.159 1.00 67.88 359 ALA A CA 1
ATOM 2946 C C . ALA A 1 359 ? 19.124 4.264 -12.659 1.00 67.88 359 ALA A C 1
ATOM 2948 O O . ALA A 1 359 ? 19.296 3.296 -11.921 1.00 67.88 359 ALA A O 1
ATOM 2949 N N . GLY A 1 360 ? 18.566 5.393 -12.210 1.00 62.06 360 GLY A N 1
ATOM 2950 C CA . GLY A 1 360 ? 18.073 5.567 -10.841 1.00 62.06 360 GLY A CA 1
ATOM 2951 C C . GLY A 1 360 ? 16.704 4.937 -10.560 1.00 62.06 360 GLY A C 1
ATOM 2952 O O . GLY A 1 360 ? 16.323 4.873 -9.401 1.00 62.06 360 GLY A O 1
ATOM 2953 N N . GLN A 1 361 ? 15.977 4.491 -11.590 1.00 62.56 361 GLN A N 1
ATOM 2954 C CA . GLN A 1 361 ? 14.617 3.932 -11.532 1.00 62.56 361 GLN A CA 1
ATOM 2955 C C . GLN A 1 361 ? 14.560 2.437 -11.892 1.00 62.56 361 GLN A C 1
ATOM 2957 O O . GLN A 1 361 ? 13.480 1.858 -11.971 1.00 62.56 361 GLN A O 1
ATOM 2962 N N . TYR A 1 362 ? 15.707 1.811 -12.140 1.00 60.94 362 TYR A N 1
ATOM 2963 C CA . TYR A 1 362 ? 15.788 0.436 -12.612 1.00 60.94 362 TYR A CA 1
ATOM 2964 C C . TYR A 1 362 ? 15.684 -0.572 -11.457 1.00 60.94 362 TYR A C 1
ATOM 2966 O O . TYR A 1 362 ? 16.554 -0.595 -10.587 1.00 60.94 362 TYR A O 1
ATOM 2974 N N . TYR A 1 363 ? 14.659 -1.437 -11.477 1.00 61.47 363 TYR A N 1
ATOM 2975 C CA . TYR A 1 363 ? 14.401 -2.436 -10.414 1.00 61.47 363 TYR A CA 1
ATOM 2976 C C . TYR A 1 363 ? 14.021 -3.830 -10.931 1.00 61.47 363 TYR A C 1
ATOM 2978 O O . TYR A 1 363 ? 13.435 -4.620 -10.198 1.00 61.47 363 TYR A O 1
ATOM 2986 N N . ALA A 1 364 ? 14.307 -4.132 -12.199 1.00 50.88 364 ALA A N 1
ATOM 2987 C CA . ALA A 1 364 ? 13.548 -5.145 -12.930 1.00 50.88 364 ALA A CA 1
ATOM 2988 C C . ALA A 1 364 ? 13.612 -6.578 -12.365 1.00 50.88 364 ALA A C 1
ATOM 2990 O O . ALA A 1 364 ? 12.669 -7.302 -12.616 1.00 50.88 364 ALA A O 1
ATOM 2991 N N . ASN A 1 365 ? 14.640 -6.985 -11.605 1.00 47.16 365 ASN A N 1
ATOM 2992 C CA . ASN A 1 365 ? 14.784 -8.375 -11.122 1.00 47.16 365 ASN A CA 1
ATOM 2993 C C . ASN A 1 365 ? 15.559 -8.518 -9.802 1.00 47.16 365 ASN A C 1
ATOM 2995 O O . ASN A 1 365 ? 15.929 -9.617 -9.385 1.00 47.16 365 ASN A O 1
ATOM 2999 N N . GLU A 1 366 ? 15.848 -7.416 -9.120 1.00 55.69 366 GLU A N 1
ATOM 3000 C CA . GLU A 1 366 ? 16.539 -7.492 -7.841 1.00 55.69 366 GLU A CA 1
ATOM 3001 C C . GLU A 1 366 ? 15.515 -7.806 -6.749 1.00 55.69 366 GLU A C 1
ATOM 3003 O O . GLU A 1 366 ? 14.845 -6.919 -6.233 1.00 55.69 366 GLU A O 1
ATOM 3008 N N . VAL A 1 367 ? 15.407 -9.076 -6.353 1.00 52.91 367 VAL A N 1
ATOM 3009 C CA . VAL A 1 367 ? 14.569 -9.528 -5.219 1.00 52.91 367 VAL A CA 1
ATOM 3010 C C . VAL A 1 367 ? 14.761 -8.646 -3.976 1.00 52.91 367 VAL A C 1
ATOM 3012 O O . VAL A 1 367 ? 13.808 -8.398 -3.238 1.00 52.91 367 VAL A O 1
ATOM 3015 N N . ALA A 1 368 ? 15.990 -8.164 -3.765 1.00 51.56 368 ALA A N 1
ATOM 3016 C CA . ALA A 1 368 ? 16.376 -7.307 -2.650 1.00 51.56 368 ALA A CA 1
ATOM 3017 C C . ALA A 1 368 ? 15.848 -5.861 -2.750 1.00 51.56 368 ALA A C 1
ATOM 3019 O O . ALA A 1 368 ? 15.759 -5.195 -1.718 1.00 51.56 368 ALA A O 1
ATOM 3020 N N . THR A 1 369 ? 15.493 -5.380 -3.949 1.00 53.28 369 THR A N 1
ATOM 3021 C CA . THR A 1 369 ? 15.088 -3.984 -4.218 1.00 53.28 369 THR A CA 1
ATOM 3022 C C . THR A 1 369 ? 13.750 -3.847 -4.966 1.00 53.28 369 THR A C 1
ATOM 3024 O O . THR A 1 369 ? 13.286 -2.723 -5.181 1.00 53.28 369 THR A O 1
ATOM 3027 N N . LEU A 1 370 ? 13.091 -4.963 -5.316 1.00 58.44 370 LEU A N 1
ATOM 3028 C CA . LEU A 1 370 ? 11.777 -4.983 -5.964 1.00 58.44 370 LEU A CA 1
ATOM 3029 C C . LEU A 1 370 ? 10.702 -4.389 -5.044 1.00 58.44 370 LEU A C 1
ATOM 3031 O O . LEU A 1 370 ? 10.509 -4.829 -3.910 1.00 58.44 370 LEU A O 1
ATOM 3035 N N . ARG A 1 371 ? 9.967 -3.409 -5.571 1.00 71.44 371 ARG A N 1
ATOM 3036 C CA . ARG A 1 371 ? 8.920 -2.668 -4.855 1.00 71.44 371 ARG A CA 1
ATOM 3037 C C . ARG A 1 371 ? 7.545 -3.262 -5.095 1.00 71.44 371 ARG A C 1
ATOM 3039 O O . ARG A 1 371 ? 7.246 -3.689 -6.210 1.00 71.44 371 ARG A O 1
ATOM 3046 N N . SER A 1 372 ? 6.655 -3.124 -4.117 1.00 76.88 372 SER A N 1
ATOM 3047 C CA . SER A 1 372 ? 5.240 -3.451 -4.314 1.00 76.88 372 SER A CA 1
ATOM 3048 C C . SER A 1 372 ? 4.608 -2.622 -5.435 1.00 76.88 372 SER A C 1
ATOM 3050 O O . SER A 1 372 ? 3.835 -3.155 -6.221 1.00 76.88 372 SER A O 1
ATOM 3052 N N . CYS A 1 373 ? 5.006 -1.354 -5.606 1.00 80.12 373 CYS A N 1
ATOM 3053 C CA . CYS A 1 373 ? 4.486 -0.511 -6.687 1.00 80.12 373 CYS A CA 1
ATOM 3054 C C . CYS A 1 373 ? 4.827 -1.012 -8.092 1.00 80.12 373 CYS A C 1
ATOM 3056 O O . CYS A 1 373 ? 3.995 -0.957 -8.996 1.00 80.12 373 CYS A O 1
ATOM 3058 N N . VAL A 1 374 ? 6.036 -1.540 -8.260 1.00 78.62 374 VAL A N 1
ATOM 3059 C CA . VAL A 1 374 ? 6.493 -2.168 -9.496 1.00 78.62 374 VAL A CA 1
ATOM 3060 C C . VAL A 1 374 ? 5.640 -3.397 -9.801 1.00 78.62 374 VAL A C 1
ATOM 3062 O O . VAL A 1 374 ? 5.177 -3.574 -10.928 1.00 78.62 374 VAL A O 1
ATOM 3065 N N . PHE A 1 375 ? 5.379 -4.206 -8.779 1.00 80.56 375 PHE A N 1
ATOM 3066 C CA . PHE A 1 375 ? 4.543 -5.381 -8.924 1.00 80.56 375 PHE A CA 1
ATOM 3067 C C . PHE A 1 375 ? 3.082 -5.021 -9.227 1.00 80.56 375 PHE A C 1
ATOM 3069 O O . PHE A 1 375 ? 2.482 -5.635 -10.099 1.00 80.56 375 PHE A O 1
ATOM 3076 N N . TRP A 1 376 ? 2.501 -4.001 -8.583 1.00 85.56 376 TRP A N 1
ATOM 3077 C CA . TRP A 1 376 ? 1.135 -3.557 -8.892 1.00 85.56 376 TRP A CA 1
ATOM 3078 C C . TRP A 1 376 ? 0.995 -3.097 -10.344 1.00 85.56 376 TRP A C 1
ATOM 3080 O O . TRP A 1 376 ? -0.003 -3.424 -10.985 1.00 85.56 376 TRP A O 1
ATOM 3090 N N . ARG A 1 377 ? 2.001 -2.378 -10.874 1.00 82.69 377 ARG A N 1
ATOM 3091 C CA . ARG A 1 377 ? 2.066 -1.988 -12.295 1.00 82.69 377 ARG A CA 1
ATOM 3092 C C . ARG A 1 377 ? 2.032 -3.212 -13.196 1.00 82.69 377 ARG A C 1
ATOM 3094 O O . ARG A 1 377 ? 1.229 -3.262 -14.120 1.00 82.69 377 ARG A O 1
ATOM 3101 N N . TYR A 1 378 ? 2.891 -4.186 -12.913 1.00 81.88 378 TYR A N 1
ATOM 3102 C CA . TYR A 1 378 ? 2.949 -5.432 -13.667 1.00 81.88 378 TYR A CA 1
ATOM 3103 C C . TYR A 1 378 ? 1.633 -6.212 -13.594 1.00 81.88 378 TYR A C 1
ATOM 3105 O O . TYR A 1 378 ? 1.078 -6.578 -14.624 1.00 81.88 378 TYR A O 1
ATOM 3113 N N . TYR A 1 379 ? 1.099 -6.397 -12.388 1.00 83.88 379 TYR A N 1
ATOM 3114 C CA . TYR A 1 379 ? -0.125 -7.147 -12.142 1.00 83.88 379 TYR A CA 1
ATOM 3115 C C . TYR A 1 379 ? -1.321 -6.572 -12.904 1.00 83.88 379 TYR A C 1
ATOM 3117 O O . TYR A 1 379 ? -2.035 -7.318 -13.570 1.00 83.88 379 TYR A O 1
ATOM 3125 N N . LEU A 1 380 ? -1.535 -5.255 -12.832 1.00 85.25 380 LEU A N 1
ATOM 3126 C CA . LEU A 1 380 ? -2.640 -4.603 -13.536 1.00 85.25 380 LEU A CA 1
ATOM 3127 C C . LEU A 1 380 ? -2.439 -4.632 -15.054 1.00 85.25 380 LEU A C 1
ATOM 3129 O O . LEU A 1 380 ? -3.372 -4.971 -15.773 1.00 85.25 380 LEU A O 1
ATOM 3133 N N . ALA A 1 381 ? -1.223 -4.367 -15.543 1.00 83.81 381 ALA A N 1
ATOM 3134 C CA . ALA A 1 381 ? -0.933 -4.438 -16.974 1.00 83.81 381 ALA A CA 1
ATOM 3135 C C . ALA A 1 381 ? -1.195 -5.843 -17.538 1.00 83.81 381 ALA A C 1
ATOM 3137 O O . ALA A 1 381 ? -1.909 -5.976 -18.528 1.00 83.81 381 ALA A O 1
ATOM 3138 N N . ALA A 1 382 ? -0.700 -6.887 -16.869 1.00 82.62 382 ALA A N 1
ATOM 3139 C CA . ALA A 1 382 ? -0.923 -8.272 -17.272 1.00 82.62 382 ALA A CA 1
ATOM 3140 C C . ALA A 1 382 ? -2.414 -8.653 -17.236 1.00 82.62 382 ALA A C 1
ATOM 3142 O O . ALA A 1 382 ? -2.898 -9.360 -18.120 1.00 82.62 382 ALA A O 1
ATOM 3143 N N . LYS A 1 383 ? -3.165 -8.166 -16.239 1.00 82.81 383 LYS A N 1
ATOM 3144 C CA . LYS A 1 383 ? -4.617 -8.383 -16.138 1.00 82.81 383 LYS A CA 1
ATOM 3145 C C . LYS A 1 383 ? -5.407 -7.715 -17.256 1.00 82.81 383 LYS A C 1
ATOM 3147 O O . LYS A 1 383 ? -6.366 -8.319 -17.733 1.00 82.81 383 LYS A O 1
ATOM 3152 N N . ASP A 1 384 ? -4.960 -6.552 -17.709 1.00 81.69 384 ASP A N 1
ATOM 3153 C CA . ASP A 1 384 ? -5.538 -5.831 -18.845 1.00 81.69 384 ASP A CA 1
ATOM 3154 C C . ASP A 1 384 ? -5.008 -6.342 -20.203 1.00 81.69 384 ASP A C 1
ATOM 3156 O O . ASP A 1 384 ? -5.312 -5.773 -21.250 1.00 81.69 384 ASP A O 1
ATOM 3160 N N . GLY A 1 385 ? -4.236 -7.437 -20.208 1.00 83.69 385 GLY A N 1
ATOM 3161 C CA . GLY A 1 385 ? -3.733 -8.094 -21.416 1.00 83.69 385 GLY A CA 1
ATOM 3162 C C . GLY A 1 385 ? -2.471 -7.466 -22.009 1.00 83.69 385 GLY A C 1
ATOM 3163 O O . GLY A 1 385 ? -2.084 -7.832 -23.118 1.00 83.69 385 GLY A O 1
ATOM 3164 N N . PHE A 1 386 ? -1.822 -6.545 -21.294 1.00 85.56 386 PHE A N 1
ATOM 3165 C CA . PHE A 1 386 ? -0.581 -5.916 -21.729 1.00 85.56 386 PHE A CA 1
ATOM 3166 C C . PHE A 1 386 ? 0.661 -6.681 -21.267 1.00 85.56 386 PHE A C 1
ATOM 3168 O O . PHE A 1 386 ? 0.794 -7.057 -20.104 1.00 85.56 386 PHE A O 1
ATOM 3175 N N . THR A 1 387 ? 1.634 -6.813 -22.165 1.00 85.06 387 THR A N 1
ATOM 3176 C CA . THR A 1 387 ? 2.996 -7.252 -21.836 1.00 85.06 387 THR A CA 1
ATOM 3177 C C . THR A 1 387 ? 3.866 -6.036 -21.535 1.00 85.06 387 THR A C 1
ATOM 3179 O O . THR A 1 387 ? 3.923 -5.104 -22.335 1.00 85.06 387 THR A O 1
ATOM 3182 N N . LEU A 1 388 ? 4.571 -6.032 -20.402 1.00 82.25 388 LEU A N 1
ATOM 3183 C CA . LEU A 1 388 ? 5.549 -4.990 -20.082 1.00 82.25 388 LEU A CA 1
ATOM 3184 C C . LEU A 1 388 ? 6.937 -5.396 -20.601 1.00 82.25 388 LEU A C 1
ATOM 3186 O O . LEU A 1 388 ? 7.467 -6.436 -20.211 1.00 82.25 388 LEU A O 1
ATOM 3190 N N . VAL A 1 389 ? 7.540 -4.563 -21.451 1.00 80.88 389 VAL A N 1
ATOM 3191 C CA . VAL A 1 389 ? 8.864 -4.792 -22.053 1.00 80.88 389 VAL A CA 1
ATOM 3192 C C . VAL A 1 389 ? 9.785 -3.628 -21.742 1.00 80.88 389 VAL A C 1
ATOM 3194 O O . VAL A 1 389 ? 9.409 -2.469 -21.869 1.00 80.88 389 VAL A O 1
ATOM 3197 N N . ARG A 1 390 ? 11.023 -3.908 -21.355 1.00 79.69 390 ARG A N 1
ATOM 3198 C CA . ARG A 1 390 ? 12.023 -2.883 -21.065 1.00 79.69 390 ARG A CA 1
ATOM 3199 C C . ARG A 1 390 ? 12.856 -2.548 -22.302 1.00 79.69 390 ARG A C 1
ATOM 3201 O O . ARG A 1 390 ? 13.293 -3.441 -23.020 1.00 79.69 390 ARG A O 1
ATOM 3208 N N . LEU A 1 391 ? 13.146 -1.262 -22.501 1.00 80.06 391 LEU A N 1
ATOM 3209 C CA . LEU A 1 391 ? 13.881 -0.782 -23.680 1.00 80.06 391 LEU A CA 1
ATOM 3210 C C . LEU A 1 391 ? 15.413 -0.808 -23.573 1.00 80.06 391 LEU A C 1
ATOM 3212 O O . LEU A 1 391 ? 16.075 -0.728 -24.600 1.00 80.06 391 LEU A O 1
ATOM 3216 N N . CYS A 1 392 ? 15.993 -0.904 -22.376 1.00 78.56 392 CYS A N 1
ATOM 3217 C CA . CYS A 1 392 ? 17.448 -0.993 -22.185 1.00 78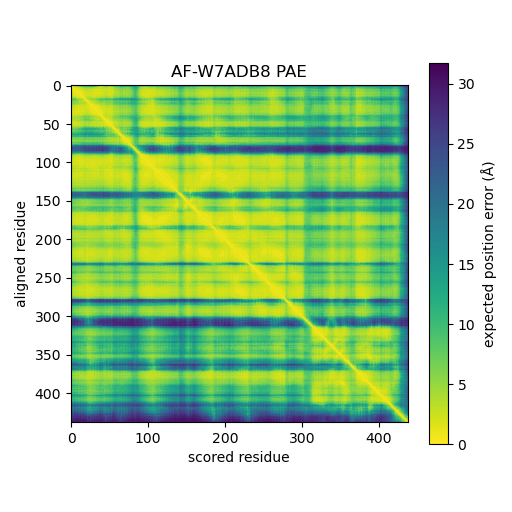.56 392 CYS A CA 1
ATOM 3218 C C . CYS A 1 392 ? 17.803 -1.557 -20.801 1.00 78.56 392 CYS A C 1
ATOM 3220 O O . CYS A 1 392 ? 16.951 -1.568 -19.910 1.00 78.56 392 CYS A O 1
ATOM 3222 N N . GLN A 1 393 ? 19.040 -2.025 -20.593 1.00 77.94 393 GLN A N 1
ATOM 3223 C CA . GLN A 1 393 ? 19.526 -2.319 -19.238 1.00 77.94 393 GLN A CA 1
ATOM 3224 C C . GLN A 1 393 ? 19.836 -1.020 -18.469 1.00 77.94 393 GLN A C 1
ATOM 3226 O O . GLN A 1 393 ? 19.752 0.081 -19.020 1.00 77.94 393 GLN A O 1
ATOM 3231 N N . LYS A 1 394 ? 20.157 -1.134 -17.176 1.00 78.62 394 LYS A N 1
ATOM 3232 C CA . LYS A 1 394 ? 20.432 0.020 -16.305 1.00 78.62 394 LYS A CA 1
ATOM 3233 C C . LYS A 1 394 ? 21.670 0.776 -16.771 1.00 78.62 394 LYS A C 1
ATOM 3235 O O . LYS A 1 394 ? 21.687 2.005 -16.785 1.00 78.62 394 LYS A O 1
ATOM 3240 N N . GLU A 1 395 ? 22.690 0.008 -17.121 1.00 82.56 395 GLU A N 1
ATOM 3241 C CA . GLU A 1 395 ? 24.018 0.432 -17.539 1.00 82.56 395 GLU A CA 1
ATOM 3242 C C . GLU A 1 395 ? 23.953 1.125 -18.907 1.00 82.56 395 GLU A C 1
ATOM 3244 O O . GLU A 1 395 ? 24.639 2.118 -19.134 1.00 82.56 395 GLU A O 1
ATOM 3249 N N . ASP A 1 396 ? 23.034 0.670 -19.762 1.00 84.00 396 ASP A N 1
ATOM 3250 C CA . ASP A 1 396 ? 22.863 1.154 -21.134 1.00 84.00 396 ASP A CA 1
ATOM 3251 C C . ASP A 1 396 ? 21.994 2.418 -21.233 1.00 84.00 396 ASP A C 1
ATOM 3253 O O . ASP A 1 396 ? 21.897 3.030 -22.298 1.00 84.00 396 ASP A O 1
ATOM 3257 N N . TYR A 1 397 ? 21.332 2.835 -20.146 1.00 85.44 397 TYR A N 1
ATOM 3258 C CA . TYR A 1 397 ? 20.372 3.945 -20.186 1.00 85.44 397 TYR A CA 1
ATOM 3259 C C . TYR A 1 397 ? 21.001 5.263 -20.663 1.00 85.44 397 TYR A C 1
ATOM 3261 O O . TYR A 1 397 ? 20.372 6.020 -21.399 1.00 85.44 397 TYR A O 1
ATOM 3269 N N . ALA A 1 398 ? 22.238 5.560 -20.252 1.00 86.06 398 ALA A N 1
ATOM 3270 C CA . ALA A 1 398 ? 22.940 6.760 -20.715 1.00 86.06 398 ALA A CA 1
ATOM 3271 C C . ALA A 1 398 ? 23.313 6.657 -22.206 1.00 86.06 398 ALA A C 1
ATOM 3273 O O . ALA A 1 398 ? 23.170 7.623 -22.962 1.00 86.06 398 ALA A O 1
ATOM 3274 N N . ASP A 1 399 ? 23.725 5.465 -22.636 1.00 88.19 399 ASP A N 1
ATOM 3275 C CA . ASP A 1 399 ? 24.136 5.182 -24.009 1.00 88.19 399 ASP A CA 1
ATOM 3276 C C . ASP A 1 399 ? 22.947 5.216 -24.989 1.00 88.19 399 ASP A C 1
ATOM 3278 O O . ASP A 1 399 ? 23.118 5.615 -26.142 1.00 88.19 399 ASP A O 1
ATOM 3282 N N . LEU A 1 400 ? 21.722 4.956 -24.513 1.00 85.19 400 LEU A N 1
ATOM 3283 C CA . LEU A 1 400 ? 20.477 5.098 -25.279 1.00 85.19 400 LEU A CA 1
ATOM 3284 C C . LEU A 1 400 ? 20.255 6.512 -25.845 1.00 85.19 400 LEU A C 1
ATOM 3286 O O . LEU A 1 400 ? 19.557 6.689 -26.843 1.00 85.19 400 LEU A O 1
ATOM 3290 N N . PHE A 1 401 ? 20.841 7.539 -25.228 1.00 85.56 401 PHE A N 1
ATOM 3291 C CA . PHE A 1 401 ? 20.714 8.926 -25.683 1.00 85.56 401 PHE A CA 1
ATOM 3292 C C . PHE A 1 401 ? 21.976 9.453 -26.373 1.00 85.56 401 PHE A C 1
ATOM 3294 O O . PHE A 1 401 ? 22.077 10.656 -26.609 1.00 85.56 401 PHE A O 1
ATOM 3301 N N . THR A 1 402 ? 22.913 8.569 -26.721 1.00 87.94 402 THR A N 1
ATOM 3302 C CA . THR A 1 402 ? 24.148 8.912 -27.434 1.00 87.94 402 THR A CA 1
ATOM 3303 C C . THR A 1 402 ? 24.040 8.504 -28.905 1.00 87.94 402 THR A C 1
ATOM 3305 O O . THR A 1 402 ? 23.797 7.339 -29.212 1.00 87.94 402 THR A O 1
ATOM 3308 N N . GLU A 1 403 ? 24.235 9.451 -29.830 1.00 83.38 403 GLU A N 1
ATOM 3309 C CA . GLU A 1 403 ? 23.965 9.288 -31.274 1.00 83.38 403 GLU A CA 1
ATOM 3310 C C . GLU A 1 403 ? 24.681 8.088 -31.923 1.00 83.38 403 GLU A C 1
ATOM 3312 O O . GLU A 1 403 ? 24.098 7.439 -32.784 1.00 83.38 403 GLU A O 1
ATOM 3317 N N . GLY A 1 404 ? 25.884 7.730 -31.456 1.00 84.44 404 GLY A N 1
ATOM 3318 C CA . GLY A 1 404 ? 26.650 6.582 -31.964 1.00 84.44 404 GLY A CA 1
ATOM 3319 C C . GLY A 1 404 ? 26.412 5.240 -31.260 1.00 84.44 404 GLY A C 1
ATOM 3320 O O . GLY A 1 404 ? 26.978 4.243 -31.688 1.00 84.44 404 GLY A O 1
ATOM 3321 N N . LYS A 1 405 ? 25.618 5.201 -30.182 1.00 88.19 405 LYS A N 1
ATOM 3322 C CA . LYS A 1 405 ? 25.391 3.987 -29.369 1.00 88.19 405 LYS A CA 1
ATOM 3323 C C . LYS A 1 405 ? 23.921 3.591 -29.241 1.00 88.19 405 LYS A C 1
ATOM 3325 O O . LYS A 1 405 ? 23.607 2.428 -29.013 1.00 88.19 405 LYS A O 1
ATOM 3330 N N . ARG A 1 406 ? 23.005 4.550 -29.402 1.00 87.50 406 ARG A N 1
ATOM 3331 C CA . ARG A 1 406 ? 21.563 4.357 -29.189 1.00 87.50 406 ARG A CA 1
ATOM 3332 C C . ARG A 1 406 ? 20.958 3.216 -30.010 1.00 87.50 406 ARG A C 1
ATOM 3334 O O . ARG A 1 406 ? 20.118 2.487 -29.491 1.00 87.50 406 ARG A O 1
ATOM 3341 N N . ASP A 1 407 ? 21.409 3.036 -31.251 1.00 87.88 407 ASP A N 1
ATOM 3342 C CA . ASP A 1 407 ? 20.904 1.975 -32.131 1.00 87.88 407 ASP A CA 1
ATOM 3343 C C . ASP A 1 407 ? 21.366 0.598 -31.688 1.00 87.88 407 ASP A C 1
ATOM 3345 O O . ASP A 1 407 ? 20.581 -0.340 -31.712 1.00 87.88 407 ASP A O 1
ATOM 3349 N N . GLU A 1 408 ? 22.606 0.478 -31.215 1.00 87.44 408 GLU A N 1
ATOM 3350 C CA . GLU A 1 408 ? 23.139 -0.771 -30.672 1.00 87.44 408 GLU A CA 1
ATOM 3351 C C . GLU A 1 408 ? 22.349 -1.215 -29.432 1.00 87.44 408 GLU A C 1
ATOM 3353 O O . GLU A 1 408 ? 21.939 -2.377 -29.328 1.00 87.44 408 GLU A O 1
ATOM 3358 N N . VAL A 1 409 ? 22.062 -0.274 -28.525 1.00 86.81 409 VAL A N 1
ATOM 3359 C CA . VAL A 1 409 ? 21.256 -0.526 -27.322 1.00 86.81 409 VAL A CA 1
ATOM 3360 C C . VAL A 1 409 ? 19.843 -0.979 -27.700 1.00 86.81 409 VAL A C 1
ATOM 3362 O O . VAL A 1 409 ? 19.370 -2.009 -27.211 1.00 86.81 409 VAL A O 1
ATOM 3365 N N . LEU A 1 410 ? 19.170 -0.255 -28.602 1.00 87.19 410 LEU A N 1
ATOM 3366 C CA . LEU A 1 410 ? 17.810 -0.591 -29.031 1.00 87.19 410 LEU A CA 1
ATOM 3367 C C . LEU A 1 410 ? 17.755 -1.906 -29.824 1.00 87.19 410 LEU A C 1
ATOM 3369 O O . LEU A 1 410 ? 16.847 -2.710 -29.609 1.00 87.19 410 LEU A O 1
ATOM 3373 N N . GLN A 1 411 ? 18.733 -2.176 -30.692 1.00 86.12 411 GLN A N 1
ATOM 3374 C CA . GLN A 1 411 ? 18.825 -3.430 -31.447 1.00 86.12 411 GLN A CA 1
ATOM 3375 C C . GLN A 1 411 ? 19.011 -4.632 -30.508 1.00 86.12 411 GLN A C 1
ATOM 3377 O O . GLN A 1 411 ? 18.401 -5.691 -30.691 1.00 86.12 411 GLN A O 1
ATOM 3382 N N . THR A 1 412 ? 19.808 -4.459 -29.452 1.00 80.75 412 THR A N 1
ATOM 3383 C CA . THR A 1 412 ? 19.985 -5.466 -28.399 1.00 80.75 412 THR A CA 1
ATOM 3384 C C . THR A 1 412 ? 18.690 -5.698 -27.618 1.00 80.75 412 THR A C 1
ATOM 3386 O O . THR A 1 412 ? 18.372 -6.834 -27.271 1.00 80.75 412 THR A O 1
ATOM 3389 N N . ALA A 1 413 ? 17.911 -4.646 -27.357 1.00 71.19 413 ALA A N 1
ATOM 3390 C CA . ALA A 1 413 ? 16.643 -4.761 -26.642 1.00 71.19 413 ALA A CA 1
ATOM 3391 C C . ALA A 1 413 ? 15.551 -5.467 -27.459 1.00 71.19 413 ALA A C 1
ATOM 3393 O O . ALA A 1 413 ? 14.809 -6.279 -26.910 1.00 71.19 413 ALA A O 1
ATOM 3394 N N . ILE A 1 414 ? 15.484 -5.210 -28.767 1.00 72.75 414 ILE A N 1
ATOM 3395 C CA . ILE A 1 414 ? 14.509 -5.830 -29.680 1.00 72.75 414 ILE A CA 1
ATOM 3396 C C . ILE A 1 414 ? 14.787 -7.318 -29.904 1.00 72.75 414 ILE A C 1
ATOM 3398 O O . ILE A 1 414 ? 13.852 -8.093 -30.079 1.00 72.75 414 ILE A O 1
ATOM 3402 N N . SER A 1 415 ? 16.059 -7.718 -29.915 1.00 65.00 415 SER A N 1
ATOM 3403 C CA . SER A 1 415 ? 16.462 -9.109 -30.163 1.00 65.00 415 SER A CA 1
ATOM 3404 C C . SER A 1 415 ? 16.290 -10.026 -28.952 1.00 65.00 415 SER A C 1
ATOM 3406 O O . SER A 1 415 ? 16.224 -11.242 -29.119 1.00 65.00 415 SER A O 1
ATOM 3408 N N . LYS A 1 416 ? 16.227 -9.463 -27.742 1.00 61.41 416 LYS A N 1
ATOM 3409 C CA . LYS A 1 416 ? 16.135 -10.229 -26.494 1.00 61.41 416 LYS A CA 1
ATOM 3410 C C . LYS A 1 416 ? 14.787 -10.132 -25.792 1.00 61.41 416 LYS A C 1
ATOM 3412 O O . LYS A 1 416 ? 14.662 -10.800 -24.775 1.00 61.41 416 LYS A O 1
ATOM 3417 N N . ASP A 1 417 ? 13.851 -9.315 -26.301 1.00 61.00 417 ASP A N 1
ATOM 3418 C CA . ASP A 1 417 ? 12.578 -8.941 -25.661 1.00 61.00 417 ASP A CA 1
ATOM 3419 C C . ASP A 1 417 ? 12.728 -8.961 -24.131 1.00 61.00 417 ASP A C 1
ATOM 3421 O O . ASP A 1 417 ? 12.358 -9.934 -23.480 1.00 61.00 417 ASP A O 1
ATOM 3425 N N . TYR A 1 418 ? 13.352 -7.931 -23.540 1.00 58.78 418 TYR A N 1
ATOM 3426 C CA . TYR A 1 418 ? 13.535 -7.865 -22.084 1.00 58.78 418 TYR A CA 1
ATOM 3427 C C . TYR A 1 418 ? 12.169 -7.758 -21.386 1.00 58.78 418 TYR A C 1
ATOM 3429 O O . TYR A 1 418 ? 11.708 -6.662 -21.056 1.00 58.78 418 TYR A O 1
ATOM 3437 N N . ILE A 1 419 ? 11.510 -8.897 -21.195 1.00 60.78 419 ILE A N 1
ATOM 3438 C CA . ILE A 1 419 ? 10.221 -9.013 -20.532 1.00 60.78 419 ILE A CA 1
ATOM 3439 C C . ILE A 1 419 ? 10.424 -8.626 -19.074 1.00 60.78 419 ILE A C 1
ATOM 3441 O O . ILE A 1 419 ? 11.387 -9.029 -18.416 1.00 60.78 419 ILE A O 1
ATOM 3445 N N . TYR A 1 420 ? 9.507 -7.810 -18.573 1.00 60.19 420 TYR A N 1
ATOM 3446 C CA . TYR A 1 420 ? 9.426 -7.492 -17.162 1.00 60.19 420 TYR A CA 1
ATOM 3447 C C . TYR A 1 420 ? 8.860 -8.705 -16.405 1.00 60.19 420 TYR A C 1
ATOM 3449 O O . TYR A 1 420 ? 7.678 -8.732 -16.087 1.00 60.19 420 TYR A O 1
ATOM 3457 N N . ASP A 1 421 ? 9.655 -9.752 -16.183 1.00 60.56 421 ASP A N 1
ATOM 3458 C CA . ASP A 1 421 ? 9.173 -10.991 -15.557 1.00 60.56 421 ASP A CA 1
ATOM 3459 C C . ASP A 1 421 ? 9.131 -10.871 -14.023 1.00 60.56 421 ASP A C 1
ATOM 3461 O O . ASP A 1 421 ? 10.052 -11.250 -13.303 1.00 60.56 421 ASP A O 1
ATOM 3465 N N . CYS A 1 422 ? 8.033 -10.318 -13.506 1.00 60.50 422 CYS A N 1
ATOM 3466 C CA . CYS A 1 422 ? 7.724 -10.372 -12.075 1.00 60.50 422 CYS A CA 1
ATOM 3467 C C . CYS A 1 422 ? 7.063 -11.698 -11.655 1.00 60.50 422 CYS A C 1
ATOM 3469 O O . CYS A 1 422 ? 6.865 -11.919 -10.457 1.00 60.50 422 CYS A O 1
ATOM 3471 N N . ASP A 1 423 ? 6.706 -12.569 -12.603 1.00 55.81 423 ASP A N 1
ATOM 3472 C CA . ASP A 1 423 ? 5.957 -13.800 -12.346 1.00 55.81 423 ASP A CA 1
ATOM 3473 C C . ASP A 1 423 ? 6.834 -14.879 -11.701 1.00 55.81 423 ASP A C 1
ATOM 3475 O O . ASP A 1 423 ? 6.347 -15.635 -10.856 1.00 55.81 423 ASP A O 1
ATOM 3479 N N . GLU A 1 424 ? 8.134 -14.936 -12.008 1.00 52.50 424 GLU A N 1
ATOM 3480 C CA . GLU A 1 424 ? 9.079 -15.831 -11.313 1.00 52.50 424 GLU A CA 1
ATOM 3481 C C . GLU A 1 424 ? 9.161 -15.569 -9.798 1.00 52.50 424 GLU A C 1
ATOM 3483 O O . GLU A 1 424 ? 9.490 -16.465 -9.020 1.00 52.50 424 GLU A O 1
ATOM 3488 N N . LEU A 1 425 ? 8.811 -14.359 -9.357 1.00 49.91 425 LEU A N 1
ATOM 3489 C CA . LEU A 1 425 ? 9.017 -13.864 -7.995 1.00 49.91 425 LEU A CA 1
ATOM 3490 C C . LEU A 1 425 ? 7.823 -14.080 -7.050 1.00 49.91 425 LEU A C 1
ATOM 3492 O O . LEU A 1 425 ? 7.961 -13.865 -5.841 1.00 49.91 425 LEU A O 1
ATOM 3496 N N . VAL A 1 426 ? 6.674 -14.502 -7.589 1.00 44.84 426 VAL A N 1
ATOM 3497 C CA . VAL A 1 426 ? 5.431 -14.815 -6.847 1.00 44.84 426 VAL A CA 1
ATOM 3498 C C . VAL A 1 426 ? 5.101 -16.305 -6.893 1.00 44.84 426 VAL A C 1
ATOM 3500 O O . VAL A 1 426 ? 4.209 -16.777 -6.185 1.00 44.84 426 VAL A O 1
ATOM 3503 N N . ARG A 1 427 ? 5.824 -17.090 -7.699 1.00 50.94 427 ARG A N 1
ATOM 3504 C CA . ARG A 1 427 ? 5.615 -18.534 -7.722 1.00 50.94 427 ARG A CA 1
ATOM 3505 C C . ARG A 1 427 ? 5.978 -19.133 -6.365 1.00 50.94 427 ARG A C 1
ATOM 3507 O O . ARG A 1 427 ? 7.053 -18.846 -5.835 1.00 50.94 427 ARG A O 1
ATOM 3514 N N . PRO A 1 428 ? 5.120 -20.011 -5.820 1.00 41.53 428 PRO A N 1
ATOM 3515 C CA . PRO A 1 428 ? 5.535 -20.905 -4.756 1.00 41.53 428 PRO A CA 1
ATOM 3516 C C . PRO A 1 428 ? 6.834 -21.609 -5.184 1.00 41.53 428 PRO A C 1
ATOM 3518 O O . PRO A 1 428 ? 6.943 -21.996 -6.358 1.00 41.53 428 PRO A O 1
ATOM 3521 N N . PRO A 1 429 ? 7.816 -21.783 -4.284 1.00 39.19 429 PRO A N 1
ATOM 3522 C CA . PRO A 1 429 ? 9.049 -22.489 -4.611 1.00 39.19 429 PRO A CA 1
ATOM 3523 C C . PRO A 1 429 ? 8.724 -23.847 -5.255 1.00 39.19 429 PRO A C 1
ATOM 3525 O O . PRO A 1 429 ? 8.068 -24.679 -4.633 1.00 39.19 429 PRO A O 1
ATOM 3528 N N . GLY A 1 430 ? 9.145 -24.064 -6.509 1.00 41.53 430 GLY A N 1
ATOM 3529 C CA . GLY A 1 430 ? 8.975 -25.347 -7.2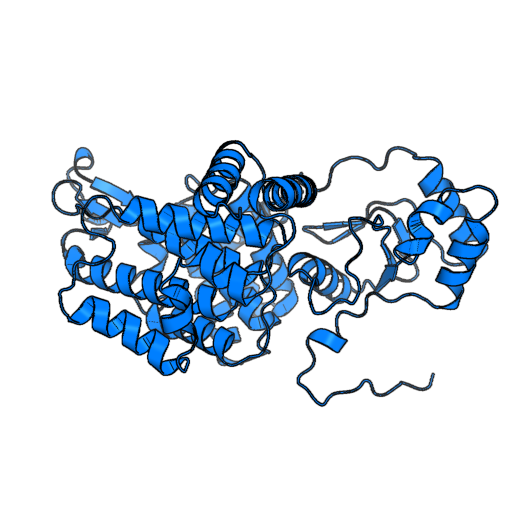11 1.00 41.53 430 GLY A CA 1
ATOM 3530 C C . GLY A 1 430 ? 8.173 -25.330 -8.520 1.00 41.53 430 GLY A C 1
ATOM 3531 O O . GLY A 1 430 ? 8.205 -26.326 -9.238 1.00 41.53 430 GLY A O 1
ATOM 3532 N N . HIS A 1 431 ? 7.521 -24.226 -8.899 1.00 38.00 431 HIS A N 1
ATOM 3533 C CA . HIS A 1 431 ? 6.881 -24.110 -10.218 1.00 38.00 431 HIS A CA 1
ATOM 3534 C C . HIS A 1 431 ? 7.774 -23.351 -11.210 1.00 38.00 431 HIS A C 1
ATOM 3536 O O . HIS A 1 431 ? 7.835 -22.125 -11.207 1.00 38.00 431 HIS A O 1
ATOM 3542 N N . LYS A 1 432 ? 8.484 -24.083 -12.076 1.00 36.66 432 LYS A N 1
ATOM 3543 C CA . LYS A 1 432 ? 9.149 -23.501 -13.255 1.00 36.66 432 LYS A CA 1
ATOM 3544 C C . LYS A 1 432 ? 8.147 -23.337 -14.396 1.00 36.66 432 LYS A C 1
ATOM 3546 O O . LYS A 1 432 ? 7.177 -24.090 -14.476 1.00 36.66 432 LYS A O 1
ATOM 3551 N N . HIS A 1 433 ? 8.406 -22.378 -15.284 1.00 38.38 433 HIS A N 1
ATOM 3552 C CA . HIS A 1 433 ? 7.717 -22.320 -16.567 1.00 38.38 433 HIS A CA 1
ATOM 3553 C C . HIS A 1 433 ? 7.902 -23.663 -17.279 1.00 38.38 433 HIS A C 1
ATOM 3555 O O . HIS A 1 433 ? 9.027 -24.138 -17.436 1.00 38.38 433 HIS A O 1
ATOM 3561 N N . ALA A 1 434 ? 6.802 -24.267 -17.725 1.00 37.88 434 ALA A N 1
ATOM 3562 C CA . ALA A 1 434 ? 6.890 -25.102 -18.905 1.00 37.88 434 ALA A CA 1
ATOM 3563 C C . ALA A 1 434 ? 7.249 -24.144 -20.042 1.00 37.88 434 ALA A C 1
ATOM 3565 O O . ALA A 1 434 ? 6.441 -23.285 -20.395 1.00 37.88 434 ALA A O 1
ATOM 3566 N N . GLU A 1 435 ? 8.478 -24.234 -20.547 1.00 31.56 435 GLU A N 1
ATOM 3567 C CA . GLU A 1 435 ? 8.822 -23.632 -21.828 1.00 31.56 435 GLU A CA 1
ATOM 3568 C C . GLU A 1 435 ? 7.859 -24.224 -22.858 1.00 31.56 435 GLU A C 1
ATOM 3570 O O . GLU A 1 435 ? 7.964 -25.390 -23.250 1.00 31.56 435 GLU A O 1
ATOM 3575 N N . GLY A 1 436 ? 6.859 -23.434 -23.243 1.00 32.41 436 GLY A N 1
ATOM 3576 C CA . GLY A 1 436 ? 6.073 -23.718 -24.423 1.00 32.41 436 GLY A CA 1
ATOM 3577 C C . GLY A 1 436 ? 7.023 -23.623 -25.602 1.00 32.41 436 GLY A C 1
ATOM 3578 O O . GLY A 1 436 ? 7.395 -22.525 -26.002 1.00 32.41 436 GLY A O 1
ATOM 3579 N N . LYS A 1 437 ? 7.453 -24.773 -26.123 1.00 29.05 437 LYS A N 1
ATOM 3580 C CA . LYS A 1 437 ? 8.089 -24.838 -27.436 1.00 29.05 437 LYS A CA 1
ATOM 3581 C C . LYS A 1 437 ? 7.030 -24.444 -28.465 1.00 29.05 437 LYS A C 1
ATOM 3583 O O . LYS A 1 437 ? 6.188 -25.271 -28.813 1.00 29.05 437 LYS A O 1
ATOM 3588 N N . GLY A 1 438 ? 7.034 -23.167 -28.840 1.00 29.03 438 GLY A N 1
ATOM 3589 C CA . GLY A 1 438 ? 6.465 -22.676 -30.091 1.00 29.03 438 GLY A CA 1
ATOM 3590 C C . GLY A 1 438 ? 7.468 -22.888 -31.205 1.00 29.03 438 GLY A C 1
ATOM 3591 O O . GLY A 1 438 ? 8.633 -22.481 -30.995 1.00 29.03 438 GLY A O 1
#

Foldseek 3Di:
DADLPQLLVVLLVVLVVDDPCLLPLLVLLVVNQVSCCVRPVGADDQLVLLCSLPNDCSCVLLVDDLVSLLVVLVCCVVVPVDQCQDPPSLVVLLSSLSSLLNCLSSLNAHPLSSLLSLLSNLLVVLLVLCVVQVVQKAFPVPDPDQVQWDDAARITGGNVPNPGPVVSSLSSNLSSLSSCLFHQDALDPSSVSSVCCCVVRRVPRPVNLRVHHLSSLLSSLLSLLSCCVQNHPDPVSLVVNLQCVQVSLVSNVSHVVPAGLVSLLSNLLSLLSNCLRNDVPVSSVVSHDPVSNVSNVVSNPDQQCSADDPLDCDVLVVVLQVLCVVVVQQKDQDWDDLPPDTARIARPVQLEGEDQAELSRDDLDDPPRDTSVLVSVCSSSVSVVHWYFYQADSVCSVLCPPPVRVSVRRVVRVVVRRTSPPVVVRDDPPDDDPPPPD